Protein AF-J9EVB6-F1 (afdb_monomer_lite)

InterPro domains:
  IPR033053 Histone transcription regulator 3/CABIN1 [PTHR15502] (37-279)

Organism: Wuchereria bancrofti (NCBI:txid6293)

Radius of gyration: 32.69 Å; chains: 1; bounding box: 79×82×107 Å

Foldseek 3Di:
DDDDDDDDDDPDDDDDDDDDDDDDDDDDDDDDDDDDDDDDDDDDDDDDDDDDDDDPDPPVVVPDDDPDDDPVNVLVVLVVLLVVLVVCVVVVVLVVSLVSLVVSCPDPLNVVLDDDLVPDDLVVLVVVCVVVVLDADPSLQSSLVSLVVNLVSDLQSQVSLSSSCSSVVLPQVSLCVNLLSCLQQLVLVSNCVSLVSHPPDPSSLLSNLLSCVSLVVVLVNLLSLLVVCVVPVVPLLSVLSLVVQLPPFPVSVVSNCVSNVPDPVPPPPVVPPDDDPVSNVVSVVVSVPSHDHPPDPPPPADAAEAECQPPPDLVSVLVVLVVLLVCVVVDSSSQPHHHHYDHPCDPVVLCVQLVVLVVTDDTSNVSSVSSNVVSVVVVVVVVVVPD

pLDDT: mean 72.16, std 21.4, range [28.36, 96.94]

Structure (mmCIF, N/CA/C/O backbone):
data_AF-J9EVB6-F1
#
_entry.id   AF-J9EVB6-F1
#
loop_
_atom_site.group_PDB
_atom_site.id
_atom_site.type_symbol
_atom_site.label_atom_id
_atom_site.label_alt_id
_atom_site.label_comp_id
_atom_site.label_asym_id
_atom_site.label_entity_id
_atom_site.label_seq_id
_atom_site.pdbx_PDB_ins_code
_atom_site.Cartn_x
_atom_site.Cartn_y
_atom_site.Cartn_z
_atom_site.occupancy
_atom_site.B_iso_or_equiv
_atom_site.auth_seq_id
_atom_site.auth_comp_id
_atom_site.auth_asym_id
_atom_site.auth_atom_id
_atom_site.pdbx_PDB_model_num
ATOM 1 N N . MET A 1 1 ? 19.149 6.680 -6.807 1.00 40.66 1 MET A N 1
ATOM 2 C CA . MET A 1 1 ? 18.891 7.956 -7.506 1.00 40.66 1 MET A CA 1
ATOM 3 C C . MET A 1 1 ? 19.208 9.075 -6.526 1.00 40.66 1 MET A C 1
ATOM 5 O O . MET A 1 1 ? 19.008 8.860 -5.341 1.00 40.66 1 MET A O 1
ATOM 9 N N . ALA A 1 2 ? 19.803 10.181 -6.973 1.00 28.36 2 ALA A N 1
ATOM 10 C CA . ALA A 1 2 ? 20.122 11.306 -6.093 1.00 28.36 2 ALA A CA 1
ATOM 11 C C . ALA A 1 2 ? 18.872 12.176 -5.889 1.00 28.36 2 ALA A C 1
ATOM 13 O O . ALA A 1 2 ? 18.173 12.466 -6.860 1.00 28.36 2 ALA A O 1
ATOM 14 N N . GLU A 1 3 ? 18.600 12.550 -4.640 1.00 38.16 3 GLU A N 1
ATOM 15 C CA . GLU A 1 3 ? 17.550 13.496 -4.250 1.00 38.16 3 GLU A CA 1
ATOM 16 C C . GLU A 1 3 ? 17.763 14.869 -4.920 1.00 38.16 3 GLU A C 1
ATOM 18 O O . GLU A 1 3 ? 18.907 15.326 -5.022 1.00 38.16 3 GLU A O 1
ATOM 23 N N . PRO A 1 4 ? 16.701 15.582 -5.330 1.00 39.34 4 PRO A N 1
ATOM 24 C CA . PRO A 1 4 ? 16.757 17.029 -5.460 1.00 39.34 4 PRO A CA 1
ATOM 25 C C . PRO A 1 4 ? 16.656 17.656 -4.062 1.00 39.34 4 PRO A C 1
ATOM 27 O O . PRO A 1 4 ? 15.729 17.369 -3.307 1.00 39.34 4 PRO A O 1
ATOM 30 N N . GLY A 1 5 ? 17.653 18.475 -3.729 1.00 30.55 5 GLY A N 1
ATOM 31 C CA . GLY A 1 5 ? 17.929 18.972 -2.386 1.00 30.55 5 GLY A CA 1
ATOM 32 C C . GLY A 1 5 ? 16.868 19.871 -1.749 1.00 30.55 5 GLY A C 1
ATOM 33 O O . GLY A 1 5 ? 16.167 20.645 -2.398 1.00 30.55 5 GLY A O 1
ATOM 34 N N . ASP A 1 6 ? 16.854 19.756 -0.426 1.00 35.22 6 ASP A N 1
ATOM 35 C CA . ASP A 1 6 ? 16.154 20.541 0.579 1.00 35.22 6 ASP A CA 1
ATOM 36 C C . ASP A 1 6 ? 16.677 21.990 0.652 1.00 35.22 6 ASP A C 1
ATOM 38 O O . ASP A 1 6 ? 17.874 22.222 0.826 1.00 35.22 6 ASP A O 1
ATOM 42 N N . SER A 1 7 ? 15.785 22.973 0.515 1.00 32.66 7 SER A N 1
ATOM 43 C CA . SER A 1 7 ? 15.759 24.179 1.357 1.00 32.66 7 SER A CA 1
ATOM 44 C C . SER A 1 7 ? 14.573 25.065 0.970 1.00 32.66 7 SER A C 1
ATOM 46 O O . SER A 1 7 ? 14.514 25.597 -0.131 1.00 32.66 7 SER A O 1
ATOM 48 N N . VAL A 1 8 ? 13.612 25.196 1.881 1.00 32.41 8 VAL A N 1
ATOM 49 C CA . VAL A 1 8 ? 13.129 26.455 2.478 1.00 32.41 8 VAL A CA 1
ATOM 50 C C . VAL A 1 8 ? 12.053 26.038 3.484 1.00 32.41 8 VAL A C 1
ATOM 52 O O . VAL A 1 8 ? 10.986 25.545 3.127 1.00 32.41 8 VAL A O 1
ATOM 55 N N . ARG A 1 9 ? 12.382 26.208 4.768 1.00 37.28 9 ARG A N 1
ATOM 56 C CA . ARG A 1 9 ? 11.433 26.153 5.880 1.00 37.28 9 ARG A CA 1
ATOM 57 C C . ARG A 1 9 ? 10.386 27.239 5.659 1.00 37.28 9 ARG A C 1
ATOM 59 O O . ARG A 1 9 ? 10.747 28.412 5.597 1.00 37.28 9 ARG A O 1
ATOM 66 N N . VAL A 1 10 ? 9.124 26.848 5.561 1.00 38.81 10 VAL A N 1
ATOM 67 C CA . VAL A 1 10 ? 8.001 27.771 5.703 1.00 38.81 10 VAL A CA 1
ATOM 68 C C . VAL A 1 10 ? 7.350 27.406 7.026 1.00 38.81 10 VAL A C 1
ATOM 70 O O . VAL A 1 10 ? 6.708 26.365 7.139 1.00 38.81 10 VAL A O 1
ATOM 73 N N . ASP A 1 11 ? 7.648 28.202 8.049 1.00 32.75 11 ASP A N 1
ATOM 74 C CA . ASP A 1 11 ? 6.945 28.150 9.323 1.00 32.75 11 ASP A CA 1
ATOM 75 C C . ASP A 1 11 ? 5.526 28.685 9.088 1.00 32.75 11 ASP A C 1
ATOM 77 O O . ASP A 1 11 ? 5.348 29.822 8.644 1.00 32.75 11 ASP A O 1
ATOM 81 N N . ASP A 1 12 ? 4.528 27.847 9.363 1.00 35.91 12 ASP A N 1
ATOM 82 C CA . ASP A 1 12 ? 3.121 28.231 9.432 1.00 35.91 12 ASP A CA 1
ATOM 83 C C . ASP A 1 12 ? 2.942 29.228 10.588 1.00 35.91 12 ASP A C 1
ATOM 85 O O . ASP A 1 12 ? 2.905 28.848 11.761 1.00 35.91 12 ASP A O 1
ATOM 89 N N . VAL A 1 13 ? 2.858 30.519 10.262 1.00 41.84 13 VAL A N 1
ATOM 90 C CA . VAL A 1 13 ? 2.461 31.569 11.205 1.00 41.84 13 VAL A CA 1
ATOM 91 C C . VAL A 1 13 ? 0.990 31.881 10.986 1.00 41.84 13 VAL A C 1
ATOM 93 O O . VAL A 1 13 ? 0.553 32.222 9.887 1.00 41.84 13 VAL A O 1
ATOM 96 N N . GLU A 1 14 ? 0.238 31.731 12.069 1.00 33.06 14 GLU A N 1
ATOM 97 C CA . GLU A 1 14 ? -1.187 31.986 12.152 1.00 33.06 14 GLU A CA 1
ATOM 98 C C . GLU A 1 14 ? -1.573 33.436 11.820 1.00 33.06 14 GLU A C 1
ATOM 100 O O . GLU A 1 14 ? -0.866 34.408 12.078 1.00 33.06 14 GLU A O 1
ATOM 105 N N . ASN A 1 15 ? -2.776 33.512 11.270 1.00 31.31 15 ASN A N 1
ATOM 106 C CA . ASN A 1 15 ? -3.568 34.658 10.862 1.00 31.31 15 ASN A CA 1
ATOM 107 C C . ASN A 1 15 ? -3.757 35.742 11.954 1.00 31.31 15 ASN A C 1
ATOM 109 O O . ASN A 1 15 ? -4.314 35.459 13.016 1.00 31.31 15 ASN A O 1
ATOM 113 N N . SER A 1 16 ? -3.444 37.006 11.642 1.00 32.38 16 SER A N 1
ATOM 114 C CA . SER A 1 16 ? -4.014 38.183 12.322 1.00 32.38 16 SER A CA 1
ATOM 115 C C . SER A 1 16 ? -4.194 39.355 11.348 1.00 32.38 16 SER A C 1
ATOM 117 O O . SER A 1 16 ? -3.189 39.790 10.797 1.00 32.38 16 SER A O 1
ATOM 119 N N . SER A 1 17 ? -5.452 39.814 11.190 1.00 33.25 17 SER A N 1
ATOM 120 C CA . SER A 1 17 ? -5.973 41.190 10.938 1.00 33.25 17 SER A CA 1
ATOM 121 C C . SER A 1 17 ? -5.159 42.161 10.069 1.00 33.25 17 SER A C 1
ATOM 123 O O . SER A 1 17 ? -3.962 42.295 10.266 1.00 33.25 17 SER A O 1
ATOM 125 N N . ASP A 1 18 ? -5.688 43.090 9.287 1.00 33.22 18 ASP A N 1
ATOM 126 C CA . ASP A 1 18 ? -6.994 43.571 8.814 1.00 33.22 18 ASP A CA 1
ATOM 127 C C . ASP A 1 18 ? -6.594 44.859 8.044 1.00 33.22 18 ASP A C 1
ATOM 129 O O . ASP A 1 18 ? -5.627 45.507 8.452 1.00 33.22 18 ASP A O 1
ATOM 133 N N . ASP A 1 19 ? -7.303 45.193 6.965 1.00 35.78 19 ASP A N 1
ATOM 134 C CA . ASP A 1 19 ? -7.364 46.511 6.296 1.00 35.78 19 ASP A CA 1
ATOM 135 C C . ASP A 1 19 ? -6.075 47.237 5.798 1.00 35.78 19 ASP A C 1
ATOM 137 O O . ASP A 1 19 ? -5.257 47.735 6.567 1.00 35.78 19 ASP A O 1
ATOM 141 N N . GLU A 1 20 ? -5.920 47.404 4.473 1.00 38.00 20 GLU A N 1
ATOM 142 C CA . GLU A 1 20 ? -6.320 48.623 3.724 1.00 38.00 20 GLU A CA 1
ATOM 143 C C . GLU A 1 20 ? -5.874 48.594 2.240 1.00 38.00 20 GLU A C 1
ATOM 145 O O . GLU A 1 20 ? -4.935 47.905 1.841 1.00 38.00 20 GLU A O 1
ATOM 150 N N . GLU A 1 21 ? -6.650 49.333 1.447 1.00 39.47 21 GLU A N 1
ATOM 151 C CA . GLU A 1 21 ? -6.680 49.550 -0.005 1.00 39.47 21 GLU A CA 1
ATOM 152 C C . GLU A 1 21 ? -5.383 50.142 -0.606 1.00 39.47 21 GLU A C 1
ATOM 154 O O . GLU A 1 21 ? -4.647 50.847 0.079 1.00 39.47 21 GLU A O 1
ATOM 159 N N . GLU A 1 22 ? -5.139 49.915 -1.905 1.00 34.62 22 GLU A N 1
ATOM 160 C CA . GLU A 1 22 ? -5.077 50.967 -2.949 1.00 34.62 22 GLU A CA 1
ATOM 161 C C . GLU A 1 22 ? -4.528 50.434 -4.294 1.00 34.62 22 GLU A C 1
ATOM 163 O O . GLU A 1 22 ? -3.619 49.604 -4.363 1.00 34.62 22 GLU A O 1
ATOM 168 N N . ASP A 1 23 ? -5.153 50.943 -5.357 1.00 36.94 23 ASP A N 1
ATOM 169 C CA . ASP A 1 23 ? -4.936 50.732 -6.790 1.00 36.94 23 ASP A CA 1
ATOM 170 C C . ASP A 1 23 ? -3.525 51.105 -7.304 1.00 36.94 23 ASP A C 1
ATOM 172 O O . ASP A 1 23 ? -2.847 51.960 -6.743 1.00 36.94 23 ASP A O 1
ATOM 176 N N . GLU A 1 24 ? -3.108 50.511 -8.432 1.00 36.75 24 GLU A N 1
ATOM 177 C CA . GLU A 1 24 ? -2.905 51.216 -9.722 1.00 36.75 24 GLU A CA 1
ATOM 178 C C . GLU A 1 24 ? -2.141 50.350 -10.760 1.00 36.75 24 GLU A C 1
ATOM 180 O O . GLU A 1 24 ? -0.978 49.991 -10.592 1.00 36.75 24 GLU A O 1
ATOM 185 N N . GLU A 1 25 ? -2.870 50.004 -11.829 1.00 34.50 25 GLU A N 1
ATOM 186 C CA . GLU A 1 25 ? -2.601 50.272 -13.258 1.00 34.50 25 GLU A CA 1
ATOM 187 C C . GLU A 1 25 ? -1.265 49.888 -13.966 1.00 34.50 25 GLU A C 1
ATOM 189 O O . GLU A 1 25 ? -0.159 50.261 -13.589 1.00 34.50 25 GLU A O 1
ATOM 194 N N . GLU A 1 26 ? -1.474 49.278 -15.150 1.00 32.81 26 GLU A N 1
ATOM 195 C CA . GLU A 1 26 ? -0.754 49.445 -16.436 1.00 32.81 26 GLU A CA 1
ATOM 196 C C . GLU A 1 26 ? 0.677 48.882 -16.629 1.00 32.81 26 GLU A C 1
ATOM 198 O O . GLU A 1 26 ? 1.676 49.423 -16.164 1.00 32.81 26 GLU A O 1
ATOM 203 N N . SER A 1 27 ? 0.826 47.898 -17.531 1.00 31.27 27 SER A N 1
ATOM 204 C CA . SER A 1 27 ? 1.231 48.179 -18.927 1.00 31.27 27 SER A CA 1
ATOM 205 C C . SER A 1 27 ? 1.655 46.914 -19.696 1.00 31.27 27 SER A C 1
ATOM 207 O O . SER A 1 27 ? 2.482 46.110 -19.270 1.00 31.27 27 SER A O 1
ATOM 209 N N . SER A 1 28 ? 1.072 46.787 -20.882 1.00 38.06 28 SER A N 1
ATOM 210 C CA . SER A 1 28 ? 1.332 45.850 -21.976 1.00 38.06 28 SER A CA 1
ATOM 211 C C . SER A 1 28 ? 2.743 45.922 -22.577 1.00 38.06 28 SER A C 1
ATOM 213 O O . SER A 1 28 ? 3.310 47.003 -22.706 1.00 38.06 28 SER A O 1
ATOM 215 N N . THR A 1 29 ? 3.235 44.813 -23.137 1.00 35.41 29 THR A N 1
ATOM 216 C CA . THR A 1 29 ? 3.954 44.849 -24.427 1.00 35.41 29 THR A CA 1
ATOM 217 C C . THR A 1 29 ? 3.884 43.500 -25.136 1.00 35.41 29 THR A C 1
ATOM 219 O O . THR A 1 29 ? 4.286 42.465 -24.612 1.00 35.41 29 THR A O 1
ATOM 222 N N . GLU A 1 30 ? 3.339 43.555 -26.345 1.00 40.34 30 GLU A N 1
ATOM 223 C CA . GLU A 1 30 ? 3.294 42.494 -27.341 1.00 40.34 30 GLU A CA 1
ATOM 224 C C . GLU A 1 30 ? 4.659 42.321 -28.017 1.00 40.34 30 GLU A C 1
ATOM 226 O O . GLU A 1 30 ? 5.430 43.277 -28.126 1.00 40.34 30 GLU A O 1
ATOM 231 N N . SER A 1 31 ? 4.937 41.124 -28.533 1.00 36.16 31 SER A N 1
ATOM 232 C CA . SER A 1 31 ? 5.874 40.912 -29.644 1.00 36.16 31 SER A CA 1
ATOM 233 C C . SER A 1 31 ? 5.518 39.605 -30.355 1.00 36.16 31 SER A C 1
ATOM 235 O O . SER A 1 31 ? 5.906 38.520 -29.924 1.00 36.16 31 SER A O 1
ATOM 237 N N . ASP A 1 32 ? 4.744 39.747 -31.429 1.00 39.06 32 ASP A N 1
ATOM 238 C CA . ASP A 1 32 ? 4.652 38.808 -32.546 1.00 39.06 32 ASP A CA 1
ATOM 239 C C . ASP A 1 32 ? 5.926 38.913 -33.391 1.00 39.06 32 ASP A C 1
ATOM 241 O O . ASP A 1 32 ? 6.254 40.003 -33.850 1.00 39.06 32 ASP A O 1
ATOM 245 N N . GLU A 1 33 ? 6.586 37.793 -33.684 1.00 37.44 33 GLU A N 1
ATOM 246 C CA . GLU A 1 33 ? 7.501 37.683 -34.826 1.00 37.44 33 GLU A CA 1
ATOM 247 C C . GLU A 1 33 ? 7.399 36.259 -35.408 1.00 37.44 33 GLU A C 1
ATOM 249 O O . GLU A 1 33 ? 7.856 35.263 -34.848 1.00 37.44 33 GLU A O 1
ATOM 254 N N . SER A 1 34 ? 6.738 36.188 -36.557 1.00 38.75 34 SER A N 1
ATOM 255 C CA . SER A 1 34 ? 6.638 35.078 -37.506 1.00 38.75 34 SER A CA 1
ATOM 256 C C . SER A 1 34 ? 7.985 34.610 -38.079 1.00 38.75 34 SER A C 1
ATOM 258 O O . SER A 1 34 ? 8.833 35.457 -38.353 1.00 38.75 34 SER A O 1
ATOM 260 N N . SER A 1 35 ? 8.116 33.326 -38.460 1.00 36.59 35 SER A N 1
ATOM 261 C CA . SER A 1 35 ? 8.346 32.912 -39.870 1.00 36.59 35 SER A CA 1
ATOM 262 C C . SER A 1 35 ? 8.853 31.473 -40.075 1.00 36.59 35 SER A C 1
ATOM 264 O O . SER A 1 35 ? 9.764 31.010 -39.399 1.00 36.59 35 SER A O 1
ATOM 266 N N . ALA A 1 36 ? 8.315 30.898 -41.158 1.00 39.84 36 ALA A N 1
ATOM 267 C CA . ALA A 1 36 ? 8.945 30.041 -42.169 1.00 39.84 36 ALA A CA 1
ATOM 268 C C . ALA A 1 36 ? 9.184 28.544 -41.890 1.00 39.84 36 ALA A C 1
ATOM 270 O O . ALA A 1 36 ? 10.170 28.110 -41.302 1.00 39.84 36 ALA A O 1
ATOM 271 N N . GLU A 1 37 ? 8.257 27.781 -42.470 1.00 43.62 37 GLU A N 1
ATOM 272 C CA . GLU A 1 37 ? 8.401 26.446 -43.048 1.00 43.62 37 GLU A CA 1
ATOM 273 C C . GLU A 1 37 ? 9.618 26.347 -43.983 1.00 43.62 37 GLU A C 1
ATOM 275 O O . GLU A 1 37 ? 9.806 27.232 -44.810 1.00 43.62 37 GLU A O 1
ATOM 280 N N . GLU A 1 38 ? 10.339 25.225 -43.958 1.00 37.31 38 GLU A N 1
ATOM 281 C CA . GLU A 1 38 ? 11.050 24.720 -45.138 1.00 37.31 38 GLU A CA 1
ATOM 282 C C . GLU A 1 38 ? 10.941 23.188 -45.166 1.00 37.31 38 GLU A C 1
ATOM 284 O O . GLU A 1 38 ? 11.435 22.475 -44.289 1.00 37.31 38 GLU A O 1
ATOM 289 N N . SER A 1 39 ? 10.238 22.698 -46.187 1.00 40.22 39 SER A N 1
ATOM 290 C CA . SER A 1 39 ? 10.207 21.301 -46.613 1.00 40.22 39 SER A CA 1
ATOM 291 C C . SER A 1 39 ? 11.328 21.085 -47.627 1.00 40.22 39 SER A C 1
ATOM 293 O O . SER A 1 39 ? 11.357 21.762 -48.650 1.00 40.22 39 SER A O 1
ATOM 295 N N . GLY A 1 40 ? 12.216 20.124 -47.379 1.00 33.44 40 GLY A N 1
ATOM 296 C CA . GLY A 1 40 ? 13.264 19.720 -48.318 1.00 33.44 40 GLY A CA 1
ATOM 297 C C . GLY A 1 40 ? 13.199 18.224 -48.592 1.00 33.44 40 GLY A C 1
ATOM 298 O O . GLY A 1 40 ? 13.674 17.424 -47.791 1.00 33.44 40 GLY A O 1
ATOM 299 N N . SER A 1 41 ? 12.571 17.863 -49.708 1.00 41.84 41 SER A N 1
ATOM 300 C CA . SER A 1 41 ? 12.639 16.551 -50.352 1.00 41.84 41 SER A CA 1
ATOM 301 C C . SER A 1 41 ? 13.754 16.566 -51.395 1.00 41.84 41 SER A C 1
ATOM 303 O O . SER A 1 41 ? 13.699 17.408 -52.290 1.00 41.84 41 SER A O 1
ATOM 305 N N . GLU A 1 42 ? 14.691 15.623 -51.340 1.00 40.75 42 GLU A N 1
ATOM 306 C CA . GLU A 1 42 ? 15.586 15.332 -52.464 1.00 40.75 42 GLU A CA 1
ATOM 307 C C . GLU A 1 42 ? 15.685 13.816 -52.654 1.00 40.75 42 GLU A C 1
ATOM 309 O O . GLU A 1 42 ? 16.106 13.076 -51.764 1.00 40.75 42 GLU A O 1
ATOM 314 N N . ASP A 1 43 ? 15.211 13.402 -53.825 1.00 38.75 43 ASP A N 1
ATOM 315 C CA . ASP A 1 43 ? 15.274 12.077 -54.423 1.00 38.75 43 ASP A CA 1
ATOM 316 C C . ASP A 1 43 ? 16.325 12.103 -55.550 1.00 38.75 43 ASP A C 1
ATOM 318 O O . ASP A 1 43 ? 16.499 13.125 -56.212 1.00 38.75 43 ASP A O 1
ATOM 322 N N . GLU A 1 44 ? 16.903 10.922 -55.785 1.00 41.59 44 GLU A N 1
ATOM 323 C CA . GLU A 1 44 ? 17.629 10.448 -56.976 1.00 41.59 44 GLU A CA 1
ATOM 324 C C . GLU A 1 44 ? 19.060 10.956 -57.248 1.00 41.59 44 GLU A C 1
ATOM 326 O O . GLU A 1 44 ? 19.304 12.119 -57.532 1.00 41.59 44 GLU A O 1
ATOM 331 N N . ASP A 1 45 ? 20.004 10.003 -57.280 1.00 36.62 45 ASP A N 1
ATOM 332 C CA . ASP A 1 45 ? 20.752 9.726 -58.515 1.00 36.62 45 ASP A CA 1
ATOM 333 C C . ASP A 1 45 ? 21.385 8.319 -58.482 1.00 36.62 45 ASP A C 1
ATOM 335 O O . ASP A 1 45 ? 22.326 8.018 -57.744 1.00 36.62 45 ASP A O 1
ATOM 339 N N . GLU A 1 46 ? 20.843 7.438 -59.326 1.00 44.31 46 GLU A N 1
ATOM 340 C CA . GLU A 1 46 ? 21.417 6.148 -59.707 1.00 44.31 46 GLU A CA 1
ATOM 341 C C . GLU A 1 46 ? 22.525 6.360 -60.748 1.00 44.31 46 GLU A C 1
ATOM 343 O O . GLU A 1 46 ? 22.257 6.653 -61.915 1.00 44.31 46 GLU A O 1
ATOM 348 N N . ALA A 1 47 ? 23.780 6.128 -60.362 1.00 40.88 47 ALA A N 1
ATOM 349 C CA . ALA A 1 47 ? 24.890 5.999 -61.299 1.00 40.88 47 ALA A CA 1
ATOM 350 C C . ALA A 1 47 ? 25.352 4.537 -61.376 1.00 40.88 47 ALA A C 1
ATOM 352 O O . ALA A 1 47 ? 26.102 4.046 -60.534 1.00 40.88 47 ALA A O 1
ATOM 353 N N . LYS A 1 48 ? 24.919 3.841 -62.432 1.00 44.66 48 LYS A N 1
ATOM 354 C CA . LYS A 1 48 ? 25.557 2.607 -62.901 1.00 44.66 48 LYS A CA 1
ATOM 355 C C . LYS A 1 48 ? 26.819 2.955 -63.687 1.00 44.66 48 LYS A C 1
ATOM 357 O O . LYS A 1 48 ? 26.720 3.555 -64.755 1.00 44.66 48 LYS A O 1
ATOM 362 N N . SER A 1 49 ? 27.973 2.478 -63.233 1.00 41.84 49 SER A N 1
ATOM 363 C CA . SER A 1 49 ? 29.138 2.270 -64.096 1.00 41.84 49 SER A CA 1
ATOM 364 C C . SER A 1 49 ? 29.712 0.880 -63.857 1.00 41.84 49 SER A C 1
ATOM 366 O O . SER A 1 49 ? 30.105 0.539 -62.743 1.00 41.84 49 SER A O 1
ATOM 368 N N . SER A 1 50 ? 29.710 0.086 -64.923 1.00 47.00 50 SER A N 1
ATOM 369 C CA . SER A 1 50 ? 30.526 -1.108 -65.082 1.00 47.00 50 SER A CA 1
ATOM 370 C C . SER A 1 50 ? 32.005 -0.735 -65.016 1.00 47.00 50 SER A C 1
ATOM 372 O O . SER A 1 50 ? 32.380 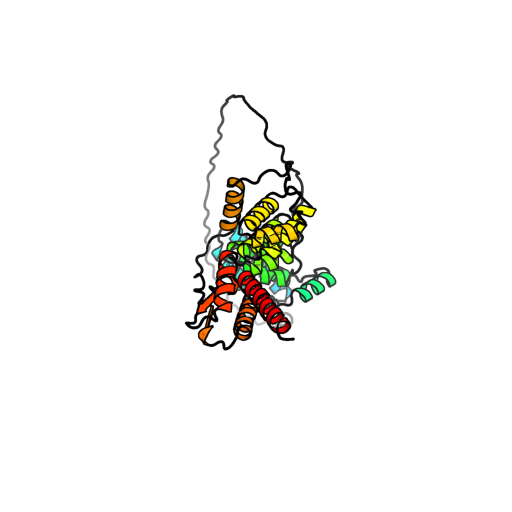0.315 -65.528 1.00 47.00 50 SER A O 1
ATOM 374 N N . ASP A 1 51 ? 32.833 -1.584 -64.417 1.00 40.38 51 ASP A N 1
ATOM 375 C CA . ASP A 1 51 ? 33.839 -2.328 -65.176 1.00 40.38 51 ASP A CA 1
ATOM 376 C C . ASP A 1 51 ? 34.502 -3.386 -64.284 1.00 40.38 51 ASP A C 1
ATOM 378 O O . ASP A 1 51 ? 34.804 -3.174 -63.111 1.00 40.38 51 ASP A O 1
ATOM 382 N N . ASP A 1 52 ? 34.601 -4.568 -64.881 1.00 44.12 52 ASP A N 1
ATOM 383 C CA . ASP A 1 52 ? 35.226 -5.794 -64.412 1.00 44.12 52 ASP A CA 1
ATOM 384 C C . ASP A 1 52 ? 36.721 -5.705 -64.719 1.00 44.12 52 ASP A C 1
ATOM 386 O O . ASP A 1 52 ? 37.108 -5.780 -65.881 1.00 44.12 52 ASP A O 1
ATOM 390 N N . ASP A 1 53 ? 37.543 -5.539 -63.687 1.00 44.31 53 ASP A N 1
ATOM 391 C CA . ASP A 1 53 ? 38.966 -5.853 -63.741 1.00 44.31 53 ASP A CA 1
ATOM 392 C C . ASP A 1 53 ? 39.311 -6.641 -62.478 1.00 44.31 53 ASP A C 1
ATOM 394 O O . ASP A 1 53 ? 39.390 -6.113 -61.366 1.00 44.31 53 ASP A O 1
ATOM 398 N N . GLY A 1 54 ? 39.462 -7.951 -62.665 1.00 49.25 54 GLY A N 1
ATOM 399 C CA . GLY A 1 54 ? 39.984 -8.848 -61.655 1.00 49.25 54 GLY A CA 1
ATOM 400 C C . GLY A 1 54 ? 41.407 -8.455 -61.281 1.00 49.25 54 GLY A C 1
ATOM 401 O O . GLY A 1 54 ? 42.332 -8.625 -62.074 1.00 49.25 54 GLY A O 1
ATOM 402 N N . ASP A 1 55 ? 41.573 -8.006 -60.042 1.00 41.94 55 ASP A N 1
ATOM 403 C CA . ASP A 1 55 ? 42.838 -8.118 -59.338 1.00 41.94 55 ASP A CA 1
ATOM 404 C C . ASP A 1 55 ? 42.587 -8.725 -57.956 1.00 41.94 55 ASP A C 1
ATOM 406 O O . ASP A 1 55 ? 41.732 -8.295 -57.176 1.00 41.94 55 ASP A O 1
ATOM 410 N N . ASP A 1 56 ? 43.307 -9.813 -57.728 1.00 53.38 56 ASP A N 1
ATOM 411 C CA . ASP A 1 56 ? 43.216 -10.734 -56.610 1.00 53.38 56 ASP A CA 1
ATOM 412 C C . ASP A 1 56 ? 43.808 -10.060 -55.371 1.00 53.38 56 ASP A C 1
ATOM 414 O O . ASP A 1 56 ? 44.973 -10.238 -55.020 1.00 53.38 56 ASP A O 1
ATOM 418 N N . ASN A 1 57 ? 43.003 -9.223 -54.725 1.00 43.25 57 ASN A N 1
ATOM 419 C CA . ASN A 1 57 ? 43.302 -8.713 -53.401 1.00 43.25 57 ASN A CA 1
ATOM 420 C C . ASN A 1 57 ? 42.231 -9.238 -52.451 1.00 43.25 57 ASN A C 1
ATOM 422 O O . ASN A 1 57 ? 41.352 -8.503 -52.002 1.00 43.25 57 ASN A O 1
ATOM 426 N N . THR A 1 58 ? 42.287 -10.546 -52.171 1.00 48.50 58 THR A N 1
ATOM 427 C CA . THR A 1 58 ? 41.594 -11.138 -51.026 1.00 48.50 58 THR A CA 1
ATOM 428 C C . THR A 1 58 ? 42.042 -10.390 -49.780 1.00 48.50 58 THR A C 1
ATOM 430 O O . THR A 1 58 ? 43.097 -10.665 -49.202 1.00 48.50 58 THR A O 1
ATOM 433 N N . ASN A 1 59 ? 41.254 -9.392 -49.403 1.00 43.75 59 ASN A N 1
ATOM 434 C CA . ASN A 1 59 ? 41.417 -8.637 -48.189 1.00 43.75 59 ASN A CA 1
ATOM 435 C C . ASN A 1 59 ? 41.173 -9.629 -47.047 1.00 43.75 59 ASN A C 1
ATOM 437 O O . ASN A 1 59 ? 40.040 -9.939 -46.700 1.00 43.75 59 ASN A O 1
ATOM 441 N N . VAL A 1 60 ? 42.256 -10.176 -46.487 1.00 50.78 60 VAL A N 1
ATOM 442 C CA . VAL A 1 60 ? 42.244 -11.138 -45.363 1.00 50.78 60 VAL A CA 1
ATOM 443 C C . VAL A 1 60 ? 41.556 -10.546 -44.115 1.00 50.78 60 VAL A C 1
ATOM 445 O O . VAL A 1 60 ? 41.269 -11.259 -43.158 1.00 50.78 60 VAL A O 1
ATOM 448 N N . TRP A 1 61 ? 41.249 -9.247 -44.151 1.00 54.94 61 TRP A N 1
ATOM 449 C CA . TRP A 1 61 ? 40.532 -8.487 -43.134 1.00 54.94 61 TRP A CA 1
ATOM 450 C C . TRP A 1 61 ? 39.044 -8.243 -43.452 1.00 54.94 61 TRP A C 1
ATOM 452 O O . TRP A 1 61 ? 38.332 -7.810 -42.557 1.00 54.94 61 TRP A O 1
ATOM 462 N N . ASP A 1 62 ? 38.544 -8.554 -44.659 1.00 43.34 62 ASP A N 1
ATOM 463 C CA . ASP A 1 62 ? 37.094 -8.522 -44.973 1.00 43.34 62 ASP A CA 1
ATOM 464 C C . ASP A 1 62 ? 36.357 -9.797 -44.538 1.00 43.34 62 ASP A C 1
ATOM 466 O O . ASP A 1 62 ? 35.139 -9.904 -44.662 1.00 43.34 62 ASP A O 1
ATOM 470 N N . SER A 1 63 ? 37.084 -10.792 -44.031 1.00 46.78 63 SER A N 1
ATOM 471 C CA . SER A 1 63 ? 36.527 -12.092 -43.648 1.00 46.78 63 SER A CA 1
ATOM 472 C C . SER A 1 63 ? 36.740 -12.434 -42.172 1.00 46.78 63 SER A C 1
ATOM 474 O O . SER A 1 63 ? 36.821 -13.610 -41.821 1.00 46.78 63 SER A O 1
ATOM 476 N N . MET A 1 64 ? 36.860 -11.420 -41.310 1.00 51.19 64 MET A N 1
ATOM 477 C CA . MET A 1 64 ? 36.943 -11.575 -39.855 1.00 51.19 64 MET A CA 1
ATOM 478 C C . MET A 1 64 ? 36.214 -10.429 -39.139 1.00 51.19 64 MET A C 1
ATOM 480 O O . MET A 1 64 ? 36.853 -9.556 -38.567 1.00 51.19 64 MET A O 1
ATOM 484 N N . ASP A 1 65 ? 34.884 -10.441 -39.170 1.00 42.69 65 ASP A N 1
ATOM 485 C CA . ASP A 1 65 ? 34.100 -10.544 -37.933 1.00 42.69 65 ASP A CA 1
ATOM 486 C C . ASP A 1 65 ? 32.664 -10.942 -38.292 1.00 42.69 65 ASP A C 1
ATOM 488 O O . ASP A 1 65 ? 32.011 -10.316 -39.128 1.00 42.69 65 ASP A O 1
ATOM 492 N N . ASP A 1 66 ? 32.195 -12.034 -37.699 1.00 46.59 66 ASP A N 1
ATOM 493 C CA . ASP A 1 66 ? 30.793 -12.438 -37.746 1.00 46.59 66 ASP A CA 1
ATOM 494 C C . ASP A 1 66 ? 29.978 -11.268 -37.178 1.00 46.59 66 ASP A C 1
ATOM 496 O O . ASP A 1 66 ? 30.279 -10.795 -36.087 1.00 46.59 66 ASP A O 1
ATOM 500 N N . GLY A 1 67 ? 28.974 -10.779 -37.912 1.00 51.31 67 GLY A N 1
ATOM 501 C CA . GLY A 1 67 ? 28.174 -9.583 -37.597 1.00 51.31 67 GLY A CA 1
ATOM 502 C C . GLY A 1 67 ? 27.291 -9.676 -36.342 1.00 51.31 67 GLY A C 1
ATOM 503 O O . GLY A 1 67 ? 26.151 -9.212 -36.349 1.00 51.31 67 GLY A O 1
ATOM 504 N N . ALA A 1 68 ? 27.783 -10.286 -35.267 1.00 58.31 68 ALA A N 1
ATOM 505 C CA . ALA A 1 68 ? 27.198 -10.249 -33.945 1.00 58.31 68 ALA A CA 1
ATOM 506 C C . ALA A 1 68 ? 27.503 -8.885 -33.313 1.00 58.31 68 ALA A C 1
ATOM 508 O O . ALA A 1 68 ? 28.648 -8.555 -33.012 1.00 58.31 68 ALA A O 1
ATOM 509 N N . GLN A 1 69 ? 26.462 -8.076 -33.103 1.00 64.75 69 GLN A N 1
ATOM 510 C CA . GLN A 1 69 ? 26.580 -6.878 -32.274 1.00 64.75 69 GLN A CA 1
ATOM 511 C C . GLN A 1 69 ? 27.175 -7.254 -30.912 1.00 64.75 69 GLN A C 1
ATOM 513 O O . GLN A 1 69 ? 26.742 -8.222 -30.281 1.00 64.75 69 GLN A O 1
ATOM 518 N N . THR A 1 70 ? 28.156 -6.480 -30.452 1.00 81.38 70 THR A N 1
ATOM 519 C CA . THR A 1 70 ? 28.702 -6.642 -29.103 1.00 81.38 70 THR A CA 1
ATOM 520 C C . THR A 1 70 ? 27.606 -6.380 -28.067 1.00 81.38 70 THR A C 1
ATOM 522 O O . THR A 1 70 ? 26.708 -5.567 -28.296 1.00 81.38 70 THR A O 1
ATOM 525 N N . GLU A 1 71 ? 27.673 -7.045 -26.910 1.00 80.06 71 GLU A N 1
ATOM 526 C CA . GLU A 1 71 ? 26.701 -6.841 -25.821 1.00 80.06 71 GLU A CA 1
ATOM 527 C C . GLU A 1 71 ? 26.602 -5.353 -25.440 1.00 80.06 71 GLU A C 1
ATOM 529 O O . GLU A 1 71 ? 25.504 -4.822 -25.315 1.00 80.06 71 GLU A O 1
ATOM 534 N N . GLU A 1 72 ? 27.733 -4.642 -25.402 1.00 82.75 72 GLU A N 1
ATOM 535 C CA . GLU A 1 72 ? 27.796 -3.196 -25.158 1.00 82.75 72 GLU A CA 1
ATOM 536 C C . GLU A 1 72 ? 27.045 -2.367 -26.218 1.00 82.75 72 GLU A C 1
ATOM 538 O O . GLU A 1 72 ? 26.341 -1.415 -25.874 1.00 82.75 72 GLU A O 1
ATOM 543 N N . ALA A 1 73 ? 27.136 -2.734 -27.502 1.00 87.25 73 ALA A N 1
ATOM 544 C CA . ALA A 1 73 ? 26.400 -2.050 -28.565 1.00 87.25 73 ALA A CA 1
ATOM 545 C C . ALA A 1 73 ? 24.882 -2.263 -28.435 1.00 87.25 73 ALA A C 1
ATOM 547 O O . ALA A 1 73 ? 24.105 -1.330 -28.654 1.00 87.25 73 ALA A O 1
ATOM 548 N N . VAL A 1 74 ? 24.456 -3.464 -28.028 1.00 88.44 74 VAL A N 1
ATOM 549 C CA . VAL A 1 74 ? 23.040 -3.764 -27.763 1.00 88.44 74 VAL A CA 1
ATOM 550 C C . VAL A 1 74 ? 22.542 -2.984 -26.543 1.00 88.44 74 VAL A C 1
ATOM 552 O O . VAL A 1 74 ? 21.480 -2.363 -26.605 1.00 88.44 74 VAL A O 1
ATOM 555 N N . GLU A 1 75 ? 23.315 -2.942 -25.454 1.00 88.62 75 GLU A N 1
ATOM 556 C CA . GLU A 1 75 ? 22.993 -2.154 -24.258 1.00 88.62 75 GLU A CA 1
ATOM 557 C C . GLU A 1 75 ? 22.853 -0.654 -24.571 1.00 88.62 75 GLU A C 1
ATOM 559 O O . GLU A 1 75 ? 21.888 -0.013 -24.141 1.00 88.62 75 GLU A O 1
ATOM 564 N N . ALA A 1 76 ? 23.771 -0.096 -25.366 1.00 90.00 76 ALA A N 1
ATOM 565 C CA . ALA A 1 76 ? 23.718 1.297 -25.800 1.00 90.00 76 ALA A CA 1
ATOM 566 C C . ALA A 1 76 ? 22.484 1.585 -26.673 1.00 90.00 76 ALA A C 1
ATOM 568 O O . ALA A 1 76 ? 21.828 2.616 -26.494 1.00 90.00 76 ALA A O 1
ATOM 569 N N . SER A 1 77 ? 22.126 0.660 -27.571 1.00 91.69 77 SER A N 1
ATOM 570 C CA . SER A 1 77 ? 20.918 0.773 -28.398 1.00 91.69 77 SER A CA 1
ATOM 571 C C . SER A 1 77 ? 19.647 0.793 -27.545 1.00 91.69 77 SER A C 1
ATOM 573 O O . SER A 1 77 ? 18.789 1.653 -27.742 1.00 91.69 77 SER A O 1
ATOM 575 N N . LEU A 1 78 ? 19.537 -0.099 -26.553 1.00 92.94 78 LEU A N 1
ATOM 576 C CA . LEU A 1 78 ? 18.388 -0.136 -25.638 1.00 92.94 78 LEU A CA 1
ATOM 577 C C . LEU A 1 78 ? 18.256 1.164 -24.834 1.00 92.94 78 LEU A C 1
ATOM 579 O O . LEU A 1 78 ? 17.153 1.690 -24.665 1.00 92.94 78 LEU A O 1
ATOM 583 N N . GLN A 1 79 ? 19.379 1.717 -24.372 1.00 92.81 79 GLN A N 1
ATOM 584 C CA . GLN A 1 79 ? 19.404 2.990 -23.653 1.00 92.81 79 GLN A CA 1
ATOM 585 C C . GLN A 1 79 ? 18.961 4.163 -24.552 1.00 92.81 79 GLN A C 1
ATOM 587 O O . GLN A 1 79 ? 18.241 5.062 -24.099 1.00 92.81 79 GLN A O 1
ATOM 592 N N . ALA A 1 80 ? 19.364 4.160 -25.826 1.00 93.44 80 ALA A N 1
ATOM 593 C CA . ALA A 1 80 ? 18.972 5.173 -26.804 1.00 93.44 80 ALA A CA 1
ATOM 594 C C . ALA A 1 80 ? 17.466 5.121 -27.113 1.00 93.44 80 ALA A C 1
ATOM 596 O O . ALA A 1 80 ? 16.792 6.155 -27.081 1.00 93.44 80 ALA A O 1
ATOM 597 N N . ASP A 1 81 ? 16.916 3.924 -27.325 1.00 94.62 81 ASP A N 1
ATOM 598 C CA . ASP A 1 81 ? 15.481 3.731 -27.551 1.00 94.62 81 ASP A CA 1
ATOM 599 C C . ASP A 1 81 ? 14.645 4.121 -26.328 1.00 94.62 81 ASP A C 1
ATOM 601 O O . ASP A 1 81 ? 13.590 4.748 -26.460 1.00 94.62 81 ASP A O 1
ATOM 605 N N . TYR A 1 82 ? 15.136 3.827 -25.123 1.00 95.06 82 TYR A N 1
ATOM 606 C CA . TYR A 1 82 ? 14.502 4.287 -23.892 1.00 95.06 82 TYR A CA 1
ATOM 607 C C . TYR A 1 82 ? 14.506 5.818 -23.780 1.00 95.06 82 TYR A C 1
ATOM 609 O O . TYR A 1 82 ? 13.478 6.422 -23.472 1.00 95.06 82 TYR A O 1
ATOM 617 N N . THR A 1 83 ? 15.623 6.471 -24.110 1.00 93.81 83 THR A N 1
ATOM 618 C CA . THR A 1 83 ? 15.718 7.943 -24.125 1.00 93.81 83 THR A CA 1
ATOM 619 C C . THR A 1 83 ? 14.743 8.552 -25.135 1.00 93.81 83 THR A C 1
ATOM 621 O O . THR A 1 83 ? 14.058 9.533 -24.843 1.00 93.81 83 THR A O 1
ATOM 624 N N . LYS A 1 84 ? 14.598 7.926 -26.306 1.00 95.00 84 LYS A N 1
ATOM 625 C CA . LYS A 1 84 ? 13.595 8.309 -27.305 1.00 95.00 84 LYS A CA 1
ATOM 626 C C . LYS A 1 84 ? 12.167 8.175 -26.769 1.00 95.00 84 LYS A C 1
ATOM 628 O O . LYS A 1 84 ? 11.338 9.047 -27.026 1.00 95.00 84 LYS A O 1
ATOM 633 N N . ALA A 1 85 ? 11.872 7.119 -26.009 1.00 94.12 85 ALA A N 1
ATOM 634 C CA . ALA A 1 85 ? 10.573 6.952 -25.362 1.00 94.12 85 ALA A CA 1
ATOM 635 C C . ALA A 1 85 ? 10.299 8.046 -24.316 1.00 94.12 85 ALA A C 1
ATOM 637 O O . ALA A 1 85 ? 9.186 8.568 -24.268 1.00 94.12 85 ALA A O 1
ATOM 638 N N . LEU A 1 86 ? 11.307 8.446 -23.531 1.00 91.38 86 LEU A N 1
ATOM 639 C CA . LEU A 1 86 ? 11.187 9.555 -22.578 1.00 91.38 86 LEU A CA 1
ATOM 640 C C . LEU A 1 86 ? 10.876 10.885 -23.274 1.00 91.38 86 LEU A C 1
ATOM 642 O O . LEU A 1 86 ? 9.993 11.609 -22.818 1.00 91.38 86 LEU A O 1
ATOM 646 N N . ASN A 1 87 ? 11.518 11.176 -24.408 1.00 92.81 87 ASN A N 1
ATOM 647 C CA . ASN A 1 87 ? 11.211 12.378 -25.189 1.00 92.81 87 ASN A CA 1
ATOM 648 C C . ASN A 1 87 ? 9.743 12.393 -25.648 1.00 92.81 87 ASN A C 1
ATOM 650 O O . ASN A 1 87 ? 9.078 13.418 -25.546 1.00 92.81 87 ASN A O 1
ATOM 654 N N . PHE A 1 88 ? 9.177 11.243 -26.032 1.00 93.94 88 PHE A N 1
ATOM 655 C CA . PHE A 1 88 ? 7.747 11.167 -26.346 1.00 93.94 88 PHE A CA 1
ATOM 656 C C . PHE A 1 88 ? 6.831 11.433 -25.144 1.00 93.94 88 PHE A C 1
ATOM 658 O O . PHE A 1 88 ? 5.718 11.920 -25.349 1.00 93.94 88 PHE A O 1
ATOM 665 N N . ILE A 1 89 ? 7.258 11.135 -23.911 1.00 89.75 89 ILE A N 1
ATOM 666 C CA . ILE A 1 89 ? 6.511 11.528 -22.705 1.00 89.75 89 ILE A CA 1
ATOM 667 C C . ILE A 1 89 ? 6.519 13.051 -22.561 1.00 89.75 89 ILE A C 1
ATOM 669 O O . ILE A 1 89 ? 5.459 13.634 -22.331 1.00 89.75 89 ILE A O 1
ATOM 673 N N . VAL A 1 90 ? 7.688 13.682 -22.727 1.00 90.94 90 VAL A N 1
ATOM 674 C CA . VAL A 1 90 ? 7.852 15.146 -22.659 1.00 90.94 90 VAL A CA 1
ATOM 675 C C . VAL A 1 90 ? 6.996 15.843 -23.720 1.00 90.94 90 VAL A C 1
ATOM 677 O O . VAL A 1 90 ? 6.289 16.794 -23.402 1.00 90.94 90 VAL A O 1
ATOM 680 N N . ASP A 1 91 ? 6.942 15.294 -24.935 1.00 92.56 91 ASP A N 1
ATOM 681 C CA . ASP A 1 91 ? 6.114 15.791 -26.045 1.00 92.56 91 ASP A CA 1
ATOM 682 C C . ASP A 1 91 ? 4.601 15.518 -25.873 1.00 92.56 91 ASP A C 1
ATOM 684 O O . ASP A 1 91 ? 3.811 15.725 -26.799 1.00 92.56 91 ASP A O 1
ATOM 688 N N . GLY A 1 92 ? 4.170 14.962 -24.735 1.00 90.06 92 GLY A N 1
ATOM 689 C CA . GLY A 1 92 ? 2.771 14.619 -24.457 1.00 90.06 92 GLY A CA 1
ATOM 690 C C . GLY A 1 92 ? 2.239 13.398 -25.223 1.00 90.06 92 GLY A C 1
ATOM 691 O O . GLY A 1 92 ? 1.066 13.041 -25.094 1.00 90.06 92 GLY A O 1
ATOM 692 N N . ARG A 1 93 ? 3.080 12.694 -25.991 1.00 93.88 93 ARG A N 1
ATOM 693 C CA . ARG A 1 93 ? 2.716 11.519 -26.805 1.00 93.88 93 ARG A CA 1
ATOM 694 C C . ARG A 1 93 ? 2.766 10.220 -25.989 1.00 93.88 93 ARG A C 1
ATOM 696 O O . ARG A 1 93 ? 3.435 9.256 -26.368 1.00 93.88 93 ARG A O 1
ATOM 703 N N . LYS A 1 94 ? 2.000 10.177 -24.894 1.00 91.38 94 LYS A N 1
ATOM 704 C CA . LYS A 1 94 ? 1.999 9.093 -23.889 1.00 91.38 94 LYS A CA 1
ATOM 705 C C . LYS A 1 94 ? 1.823 7.686 -24.473 1.00 91.38 94 LYS A C 1
ATOM 707 O O . LYS A 1 94 ? 2.613 6.804 -24.163 1.00 91.38 94 LYS A O 1
ATOM 712 N N . GLN A 1 95 ? 0.862 7.485 -25.380 1.00 94.25 95 GLN A N 1
ATOM 713 C CA . GLN A 1 95 ? 0.603 6.159 -25.967 1.00 94.25 95 GLN A CA 1
ATOM 714 C C . GLN A 1 95 ? 1.784 5.631 -26.796 1.00 94.25 95 GLN A C 1
ATOM 716 O O . GLN A 1 95 ? 2.087 4.437 -26.779 1.00 94.25 95 GLN A O 1
ATOM 721 N N . LYS A 1 96 ? 2.468 6.525 -27.526 1.00 93.94 96 LYS A N 1
ATOM 722 C CA . LYS A 1 96 ? 3.652 6.156 -28.315 1.00 93.94 96 LYS A CA 1
ATOM 723 C C . LYS A 1 96 ? 4.815 5.786 -27.400 1.00 93.94 96 LYS A C 1
ATOM 725 O O . LYS A 1 96 ? 5.482 4.793 -27.670 1.00 93.94 96 LYS A O 1
ATOM 730 N N . ALA A 1 97 ? 5.023 6.549 -26.325 1.00 94.12 97 ALA A N 1
ATOM 731 C CA . ALA A 1 97 ? 6.025 6.229 -25.313 1.00 94.12 97 ALA A CA 1
ATOM 732 C C . ALA A 1 97 ? 5.763 4.854 -24.684 1.00 94.12 97 ALA A C 1
ATOM 734 O O . ALA A 1 97 ? 6.660 4.015 -24.689 1.00 94.12 97 ALA A O 1
ATOM 735 N N . LEU A 1 98 ? 4.523 4.599 -24.251 1.00 94.38 98 LEU A N 1
ATOM 736 C CA . LEU A 1 98 ? 4.103 3.323 -23.667 1.00 94.38 98 LEU A CA 1
ATOM 737 C C . LEU A 1 98 ? 4.427 2.142 -24.595 1.00 94.38 98 LEU A C 1
ATOM 739 O O . LEU A 1 98 ? 5.148 1.232 -24.203 1.00 94.38 98 LEU A O 1
ATOM 743 N N . THR A 1 99 ? 4.010 2.226 -25.863 1.00 96.62 99 THR A N 1
ATOM 744 C CA . THR A 1 99 ? 4.235 1.159 -26.859 1.00 96.62 99 THR A CA 1
ATOM 745 C C . THR A 1 99 ? 5.726 0.851 -27.068 1.00 96.62 99 THR A C 1
ATOM 747 O O . THR A 1 99 ? 6.104 -0.291 -27.332 1.00 96.62 99 THR A O 1
ATOM 750 N N . ILE A 1 100 ? 6.593 1.869 -27.008 1.00 95.94 100 ILE A N 1
ATOM 751 C CA . ILE A 1 100 ? 8.043 1.677 -27.145 1.00 95.94 100 ILE A CA 1
ATOM 752 C C . ILE A 1 100 ? 8.609 1.026 -25.881 1.00 95.94 100 ILE A C 1
ATOM 754 O O . ILE A 1 100 ? 9.372 0.071 -25.990 1.00 95.94 100 ILE A O 1
ATOM 758 N N . MET A 1 101 ? 8.223 1.505 -24.697 1.00 96.94 101 MET A N 1
ATOM 759 C CA . MET A 1 101 ? 8.715 0.972 -23.424 1.00 96.94 101 MET A CA 1
ATOM 760 C C . MET A 1 101 ? 8.296 -0.487 -23.200 1.00 96.94 101 MET A C 1
ATOM 762 O O . MET A 1 101 ? 9.131 -1.300 -22.811 1.00 96.94 101 MET A O 1
ATOM 766 N N . GLU A 1 102 ? 7.051 -0.849 -23.517 1.00 95.56 102 GLU A N 1
ATOM 767 C CA . GLU A 1 102 ? 6.576 -2.239 -23.455 1.00 95.56 102 GLU A CA 1
ATOM 768 C C . GLU A 1 102 ? 7.375 -3.150 -24.390 1.00 95.56 102 GLU A C 1
ATOM 770 O O . GLU A 1 102 ? 7.771 -4.248 -24.008 1.00 95.56 102 GLU A O 1
ATOM 775 N N . ARG A 1 103 ? 7.683 -2.677 -25.605 1.00 96.44 103 ARG A N 1
ATOM 776 C CA . ARG A 1 103 ? 8.516 -3.427 -26.553 1.00 96.44 103 ARG A CA 1
ATOM 777 C C . ARG A 1 103 ? 9.936 -3.626 -26.035 1.00 96.44 103 ARG A C 1
ATOM 779 O O . ARG A 1 103 ? 10.494 -4.701 -26.230 1.00 96.44 103 ARG A O 1
ATOM 786 N N . LEU A 1 104 ? 10.513 -2.615 -25.384 1.00 95.44 104 LEU A N 1
ATOM 787 C CA . LEU A 1 104 ? 11.840 -2.729 -24.779 1.00 95.44 104 LEU A CA 1
ATOM 788 C C . LEU A 1 104 ? 11.857 -3.795 -23.680 1.00 95.44 104 LEU A C 1
ATOM 790 O O . LEU A 1 104 ? 12.787 -4.594 -23.646 1.00 95.44 104 LEU A O 1
ATOM 794 N N . LEU A 1 105 ? 10.818 -3.883 -22.844 1.00 94.81 105 LEU A N 1
ATOM 795 C CA . LEU A 1 105 ? 10.727 -4.920 -21.805 1.00 94.81 105 LEU A CA 1
ATOM 796 C C . LEU A 1 105 ? 10.706 -6.353 -22.357 1.00 94.81 105 LEU A C 1
ATOM 798 O O . LEU A 1 105 ? 11.157 -7.267 -21.672 1.00 94.81 105 LEU A O 1
ATOM 802 N N . GLN A 1 106 ? 10.250 -6.558 -23.595 1.00 95.00 106 GLN A N 1
ATOM 803 C CA . GLN A 1 106 ? 10.276 -7.872 -24.256 1.00 95.00 106 GLN A CA 1
ATOM 804 C C . GLN A 1 106 ? 11.678 -8.282 -24.737 1.00 95.00 106 GLN A C 1
ATOM 806 O O . GLN A 1 106 ? 11.869 -9.394 -25.230 1.00 95.00 106 GLN A O 1
ATOM 811 N N . HIS A 1 107 ? 12.677 -7.404 -24.624 1.00 94.75 107 HIS A N 1
ATOM 812 C CA . HIS A 1 107 ? 14.029 -7.715 -25.062 1.00 94.75 107 HIS A CA 1
ATOM 813 C C . HIS A 1 107 ? 14.674 -8.796 -24.166 1.00 94.75 107 HIS A C 1
ATOM 815 O O . HIS A 1 107 ? 14.656 -8.649 -22.940 1.00 94.75 107 HIS A O 1
ATOM 821 N N . PRO A 1 108 ? 15.333 -9.837 -24.724 1.00 91.75 108 PRO A N 1
ATOM 822 C CA . PRO A 1 108 ? 15.884 -10.956 -23.944 1.00 91.75 108 PRO A CA 1
ATOM 823 C C . PRO A 1 108 ? 16.846 -10.551 -22.816 1.00 91.75 108 PRO A C 1
ATOM 825 O O . PRO A 1 108 ? 16.864 -11.168 -21.753 1.00 91.75 108 PRO A O 1
ATOM 828 N N . ILE A 1 109 ? 17.629 -9.484 -23.022 1.00 91.50 109 ILE A N 1
ATOM 829 C CA . ILE A 1 109 ? 18.554 -8.952 -22.002 1.00 91.50 109 ILE A CA 1
ATOM 830 C C . ILE A 1 109 ? 17.807 -8.403 -20.780 1.00 91.50 109 ILE A C 1
ATOM 832 O O . ILE A 1 109 ? 18.344 -8.463 -19.677 1.00 91.50 109 ILE A O 1
ATOM 836 N N . LEU A 1 110 ? 16.599 -7.865 -20.963 1.00 92.06 110 LEU A N 1
ATOM 837 C CA . LEU A 1 110 ? 15.793 -7.284 -19.889 1.00 92.06 110 LEU A CA 1
ATOM 838 C C . LEU A 1 110 ? 14.867 -8.327 -19.251 1.00 92.06 110 LEU A C 1
ATOM 840 O O . LEU A 1 110 ? 14.719 -8.334 -18.034 1.00 92.06 110 LEU A O 1
ATOM 844 N N . GLN A 1 111 ? 14.356 -9.271 -20.044 1.00 93.12 111 GLN A N 1
ATOM 845 C CA . GLN A 1 111 ? 13.533 -10.399 -19.588 1.00 93.12 111 GLN A CA 1
ATOM 846 C C . GLN A 1 111 ? 14.199 -11.246 -18.490 1.00 93.12 111 GLN A C 1
ATOM 848 O O . GLN A 1 111 ? 13.517 -11.805 -17.641 1.00 93.12 111 GLN A O 1
ATOM 853 N N . LYS A 1 112 ? 15.537 -11.299 -18.431 1.00 91.12 112 LYS A N 1
ATOM 854 C CA . LYS A 1 112 ? 16.259 -12.011 -17.357 1.00 91.12 112 LYS A CA 1
ATOM 855 C C . LYS A 1 112 ? 16.031 -11.437 -15.950 1.00 91.12 112 LYS A C 1
ATOM 857 O O . LYS A 1 112 ? 16.346 -12.111 -14.976 1.00 91.12 112 LYS A O 1
ATOM 862 N N . PHE A 1 113 ? 15.568 -10.189 -15.850 1.00 91.06 113 PHE A N 1
ATOM 863 C CA . PHE A 1 113 ? 15.243 -9.534 -14.580 1.00 91.06 113 PHE A CA 1
ATOM 864 C C . PHE A 1 113 ? 13.768 -9.680 -14.204 1.00 91.06 113 PHE A C 1
ATOM 866 O O . PHE A 1 113 ? 13.386 -9.295 -13.101 1.00 91.06 113 PHE A O 1
ATOM 873 N N . GLU A 1 114 ? 12.940 -10.219 -15.099 1.00 89.81 114 GLU A N 1
ATOM 874 C CA . GLU A 1 114 ? 11.534 -10.444 -14.813 1.00 89.81 114 GLU A CA 1
ATOM 875 C C . GLU A 1 114 ? 11.387 -11.566 -13.784 1.00 89.81 114 GLU A C 1
ATOM 877 O O . GLU A 1 114 ? 11.932 -12.664 -13.923 1.00 89.81 114 GLU A O 1
ATOM 882 N N . VAL A 1 115 ? 10.647 -11.272 -12.720 1.00 85.56 115 VAL A N 1
ATOM 883 C CA . VAL A 1 115 ? 10.364 -12.207 -11.636 1.00 85.56 115 VAL A CA 1
ATOM 884 C C . VAL A 1 115 ? 8.875 -12.210 -11.355 1.00 85.56 115 VAL A C 1
ATOM 886 O O . VAL A 1 115 ? 8.187 -11.200 -11.509 1.00 85.56 115 VAL A O 1
ATOM 889 N N . ASN A 1 116 ? 8.370 -13.350 -10.894 1.00 82.19 116 ASN A N 1
ATOM 890 C CA . ASN A 1 116 ? 6.999 -13.413 -10.420 1.00 82.19 116 ASN A CA 1
ATOM 891 C C . ASN A 1 116 ? 6.902 -12.722 -9.054 1.00 82.19 116 ASN A C 1
ATOM 893 O O . ASN A 1 116 ? 7.307 -13.283 -8.036 1.00 82.19 116 ASN A O 1
ATOM 897 N N . VAL A 1 117 ? 6.344 -11.512 -9.058 1.00 80.88 117 VAL A N 1
ATOM 898 C CA . VAL A 1 117 ? 6.182 -10.642 -7.885 1.00 80.88 117 VAL A CA 1
ATOM 899 C C . VAL A 1 117 ? 5.447 -11.345 -6.736 1.00 80.88 117 VAL A C 1
ATOM 901 O O . VAL A 1 117 ? 5.812 -11.162 -5.577 1.00 80.88 117 VAL A O 1
ATOM 904 N N . ASN A 1 118 ? 4.481 -12.219 -7.039 1.00 76.50 118 ASN A N 1
ATOM 905 C CA . ASN A 1 118 ? 3.691 -12.931 -6.026 1.00 76.50 118 ASN A CA 1
ATOM 906 C C . ASN A 1 118 ? 4.492 -13.987 -5.249 1.00 76.50 118 ASN A C 1
ATOM 908 O O . ASN A 1 118 ? 4.090 -14.381 -4.158 1.00 76.50 118 ASN A O 1
ATOM 912 N N . PHE A 1 119 ? 5.614 -14.454 -5.801 1.00 79.69 119 PHE A N 1
ATOM 913 C CA . PHE A 1 119 ? 6.508 -15.422 -5.154 1.00 79.69 119 PHE A CA 1
ATOM 914 C C . PHE A 1 119 ? 7.878 -14.820 -4.824 1.00 79.69 119 PHE A C 1
ATOM 916 O O . PHE A 1 119 ? 8.808 -15.548 -4.474 1.00 79.69 119 PHE A O 1
ATOM 923 N N . PHE A 1 120 ? 8.027 -13.502 -4.961 1.00 83.75 120 PHE A N 1
ATOM 924 C CA . PHE A 1 120 ? 9.296 -12.829 -4.742 1.00 83.75 120 PHE A CA 1
ATOM 925 C C . PHE A 1 120 ? 9.600 -12.711 -3.244 1.00 83.75 120 PHE A C 1
ATOM 927 O O . PHE A 1 120 ? 8.795 -12.202 -2.462 1.00 83.75 120 PHE A O 1
ATOM 934 N N . ASN A 1 121 ? 10.782 -13.171 -2.834 1.00 88.25 121 ASN A N 1
ATOM 935 C CA . ASN A 1 121 ? 11.213 -13.101 -1.442 1.00 88.25 121 ASN A CA 1
ATOM 936 C C . ASN A 1 121 ? 11.784 -11.711 -1.116 1.00 88.25 121 ASN A C 1
ATOM 938 O O . ASN A 1 121 ? 12.994 -11.481 -1.179 1.00 88.25 121 ASN A O 1
ATOM 942 N N . TRP A 1 122 ? 10.901 -10.781 -0.751 1.00 88.94 122 TRP A N 1
ATOM 943 C CA . TRP A 1 122 ? 11.262 -9.400 -0.419 1.00 88.94 122 TRP A CA 1
ATOM 944 C C . TRP A 1 122 ? 12.270 -9.289 0.732 1.00 88.94 122 TRP A C 1
ATOM 946 O O . TRP A 1 122 ? 13.154 -8.433 0.701 1.00 88.94 122 TRP A O 1
ATOM 956 N N . ASP A 1 123 ? 12.183 -10.152 1.745 1.00 88.69 123 ASP A N 1
ATOM 957 C CA . ASP A 1 123 ? 13.083 -10.105 2.902 1.00 88.69 123 ASP A CA 1
ATOM 958 C C . ASP A 1 123 ? 14.518 -10.476 2.540 1.00 88.69 123 ASP A C 1
ATOM 960 O O . ASP A 1 123 ? 15.469 -9.845 3.009 1.00 88.69 123 ASP A O 1
ATOM 964 N N . GLU A 1 124 ? 14.678 -11.499 1.708 1.00 91.12 124 GLU A N 1
ATOM 965 C CA . GLU A 1 124 ? 15.977 -11.919 1.194 1.00 91.12 124 GLU A CA 1
ATOM 966 C C . GLU A 1 124 ? 16.557 -10.864 0.252 1.00 91.12 124 GLU A C 1
ATOM 968 O O . GLU A 1 124 ? 17.672 -10.395 0.484 1.00 91.12 124 GLU A O 1
ATOM 973 N N . ALA A 1 125 ? 15.764 -10.384 -0.711 1.00 88.88 125 ALA A N 1
ATOM 974 C CA . ALA A 1 125 ? 16.192 -9.366 -1.667 1.00 88.88 125 ALA A CA 1
ATOM 975 C C . ALA A 1 125 ? 16.688 -8.081 -0.980 1.00 88.88 125 ALA A C 1
ATOM 977 O O . ALA A 1 125 ? 17.711 -7.511 -1.364 1.00 88.88 125 ALA A O 1
ATOM 978 N N . ARG A 1 126 ? 16.011 -7.634 0.085 1.00 87.94 126 ARG A N 1
ATOM 979 C CA . ARG A 1 126 ? 16.445 -6.467 0.871 1.00 87.94 126 ARG A CA 1
ATOM 980 C C . ARG A 1 126 ? 17.761 -6.700 1.599 1.00 87.94 126 ARG A C 1
ATOM 982 O O . ARG A 1 126 ? 18.625 -5.820 1.584 1.00 87.94 126 ARG A O 1
ATOM 989 N N . LYS A 1 127 ? 17.931 -7.873 2.219 1.00 89.19 127 LYS A N 1
ATOM 990 C CA . LYS A 1 127 ? 19.176 -8.248 2.911 1.00 89.19 127 LYS A CA 1
ATOM 991 C C . LYS A 1 127 ? 20.347 -8.301 1.935 1.00 89.19 127 LYS A C 1
ATOM 993 O O . LYS A 1 127 ? 21.406 -7.747 2.232 1.00 89.19 127 LYS A O 1
ATOM 998 N N . GLU A 1 128 ? 20.146 -8.906 0.769 1.00 88.31 128 GLU A N 1
ATOM 999 C CA . GLU A 1 128 ? 21.151 -8.960 -0.292 1.00 88.31 128 GLU A CA 1
ATOM 1000 C C . GLU A 1 128 ? 21.498 -7.569 -0.824 1.00 88.31 128 GLU A C 1
ATOM 1002 O O . GLU A 1 128 ? 22.677 -7.236 -0.952 1.00 88.31 128 GLU A O 1
ATOM 1007 N N . ALA A 1 129 ? 20.497 -6.719 -1.072 1.00 86.62 129 ALA A N 1
ATOM 1008 C CA . ALA A 1 129 ? 20.718 -5.350 -1.528 1.00 86.62 129 ALA A CA 1
ATOM 1009 C C . ALA A 1 129 ? 21.526 -4.527 -0.508 1.00 86.62 129 ALA A C 1
ATOM 1011 O O . ALA A 1 129 ? 22.464 -3.827 -0.894 1.00 86.62 129 ALA A O 1
ATOM 1012 N N . CYS A 1 130 ? 21.234 -4.662 0.791 1.00 85.56 130 CYS A N 1
ATOM 1013 C CA . CYS A 1 130 ? 22.020 -4.039 1.859 1.00 85.56 130 CYS A CA 1
ATOM 1014 C C . CYS A 1 130 ? 23.468 -4.554 1.884 1.00 85.56 130 CYS A C 1
ATOM 1016 O O . CYS A 1 130 ? 24.403 -3.754 1.941 1.00 85.56 130 CYS A O 1
ATOM 1018 N N . ALA A 1 131 ? 23.673 -5.872 1.795 1.00 84.69 131 ALA A N 1
ATOM 1019 C CA . ALA A 1 131 ? 25.008 -6.476 1.791 1.00 84.69 131 ALA A CA 1
ATOM 1020 C C . ALA A 1 131 ? 25.842 -6.045 0.569 1.00 84.69 131 ALA A C 1
ATOM 1022 O O . ALA A 1 131 ? 27.037 -5.754 0.674 1.00 84.69 131 ALA A O 1
ATOM 1023 N N . ASN A 1 132 ? 25.195 -5.925 -0.589 1.00 82.56 132 ASN A N 1
ATOM 1024 C CA . ASN A 1 132 ? 25.822 -5.545 -1.852 1.00 82.56 132 ASN A CA 1
ATOM 1025 C C . ASN A 1 132 ? 25.934 -4.024 -2.054 1.00 82.56 132 ASN A C 1
ATOM 1027 O O . ASN A 1 132 ? 26.309 -3.583 -3.143 1.00 82.56 132 ASN A O 1
ATOM 1031 N N . HIS A 1 133 ? 25.640 -3.217 -1.026 1.00 77.88 133 HIS A N 1
ATOM 1032 C CA . HIS A 1 133 ? 25.658 -1.749 -1.085 1.00 77.88 133 HIS A CA 1
ATOM 1033 C C . HIS A 1 133 ? 24.821 -1.192 -2.253 1.00 77.88 133 HIS A C 1
ATOM 1035 O O . HIS A 1 133 ? 25.223 -0.235 -2.917 1.00 77.88 133 HIS A O 1
ATOM 1041 N N . SER A 1 134 ? 23.691 -1.838 -2.554 1.00 75.25 134 SER A N 1
ATOM 1042 C CA . SER A 1 134 ? 22.776 -1.473 -3.642 1.00 75.25 134 SER A CA 1
ATOM 1043 C C . SER A 1 134 ? 23.451 -1.347 -5.018 1.00 75.25 134 SER A C 1
ATOM 1045 O O . SER A 1 134 ? 23.044 -0.534 -5.852 1.00 75.25 134 SER A O 1
ATOM 1047 N N . ARG A 1 135 ? 24.506 -2.133 -5.282 1.00 80.69 135 ARG A N 1
ATOM 1048 C CA . ARG A 1 135 ? 25.134 -2.192 -6.608 1.00 80.69 135 ARG A CA 1
ATOM 1049 C C . ARG A 1 135 ? 24.203 -2.890 -7.597 1.00 80.69 135 ARG A C 1
ATOM 1051 O O . ARG A 1 135 ? 23.988 -4.092 -7.508 1.00 80.69 135 ARG A O 1
ATOM 1058 N N . VAL A 1 136 ? 23.705 -2.128 -8.567 1.00 86.38 136 VAL A N 1
ATOM 1059 C CA . VAL A 1 136 ? 22.771 -2.596 -9.601 1.00 86.38 136 VAL A CA 1
ATOM 1060 C C . VAL A 1 136 ? 23.378 -2.390 -10.995 1.00 86.38 136 VAL A C 1
ATOM 1062 O O . VAL A 1 136 ? 23.884 -1.305 -11.311 1.00 86.38 136 VAL A O 1
ATOM 1065 N N . SER A 1 137 ? 23.323 -3.427 -11.840 1.00 89.00 137 SER A N 1
ATOM 1066 C CA . SER A 1 137 ? 23.825 -3.388 -13.224 1.00 89.00 137 SER A CA 1
ATOM 1067 C C . SER A 1 137 ? 23.059 -2.373 -14.080 1.00 89.00 137 SER A C 1
ATOM 1069 O O . SER A 1 137 ? 21.897 -2.082 -13.811 1.00 89.00 137 SER A O 1
ATOM 1071 N N . ALA A 1 138 ? 23.686 -1.821 -15.125 1.00 89.19 138 ALA A N 1
ATOM 1072 C CA . ALA A 1 138 ? 23.050 -0.809 -15.977 1.00 89.19 138 ALA A CA 1
ATOM 1073 C C . ALA A 1 138 ? 21.714 -1.292 -16.570 1.00 89.19 138 ALA A C 1
ATOM 1075 O O . ALA A 1 138 ? 20.722 -0.569 -16.502 1.00 89.19 138 ALA A O 1
ATOM 1076 N N . MET A 1 139 ? 21.660 -2.539 -17.044 1.00 91.69 139 MET A N 1
ATOM 1077 C CA . MET A 1 139 ? 20.439 -3.128 -17.598 1.00 91.69 139 MET A CA 1
ATOM 1078 C C . MET A 1 139 ? 19.351 -3.388 -16.550 1.00 91.69 139 MET A C 1
ATOM 1080 O O . MET A 1 139 ? 18.180 -3.176 -16.845 1.00 91.69 139 MET A O 1
ATOM 1084 N N . ALA A 1 140 ? 19.700 -3.752 -15.311 1.00 91.12 140 ALA A N 1
ATOM 1085 C CA . ALA A 1 140 ? 18.710 -3.850 -14.233 1.00 91.12 140 ALA A CA 1
ATOM 1086 C C . ALA A 1 140 ? 18.134 -2.467 -13.874 1.00 91.12 140 ALA A C 1
ATOM 1088 O O . ALA A 1 140 ? 16.932 -2.324 -13.649 1.00 91.12 140 ALA A O 1
ATOM 1089 N N . ARG A 1 141 ? 18.966 -1.414 -13.896 1.00 92.62 141 ARG A N 1
ATOM 1090 C CA . ARG A 1 141 ? 18.493 -0.028 -13.720 1.00 92.62 141 ARG A CA 1
ATOM 1091 C C . ARG A 1 141 ? 17.562 0.399 -14.849 1.00 92.62 141 ARG A C 1
ATOM 1093 O O . ARG A 1 141 ? 16.556 1.052 -14.579 1.00 92.62 141 ARG A O 1
ATOM 1100 N N . LEU A 1 142 ? 17.884 0.030 -16.089 1.00 92.81 142 LEU A N 1
ATOM 1101 C CA . LEU A 1 142 ? 17.033 0.281 -17.250 1.00 92.81 142 LEU A CA 1
ATOM 1102 C C . LEU A 1 142 ? 15.688 -0.446 -17.118 1.00 92.81 142 LEU A C 1
ATOM 1104 O O . LEU A 1 142 ? 14.652 0.193 -17.269 1.00 92.81 142 LEU A O 1
ATOM 1108 N N . PHE A 1 143 ? 15.700 -1.732 -16.755 1.00 95.31 143 PHE A N 1
ATOM 1109 C CA . PHE A 1 143 ? 14.497 -2.525 -16.479 1.00 95.31 143 PHE A CA 1
ATOM 1110 C C . PHE A 1 143 ? 13.599 -1.853 -15.431 1.00 95.31 143 PHE A C 1
ATOM 1112 O O . PHE A 1 143 ? 12.427 -1.586 -15.692 1.00 95.31 143 PHE A O 1
ATOM 1119 N N . SER A 1 144 ? 14.164 -1.488 -14.277 1.00 94.12 144 SER A N 1
ATOM 1120 C CA . SER A 1 144 ? 13.420 -0.803 -13.214 1.00 94.12 144 SER A CA 1
ATOM 1121 C C . SER A 1 144 ? 12.859 0.548 -13.678 1.00 94.12 144 SER A C 1
ATOM 1123 O O . SER A 1 144 ? 11.698 0.869 -13.429 1.00 94.12 144 SER A O 1
ATOM 1125 N N . SER A 1 145 ? 13.646 1.319 -14.435 1.00 93.81 145 SER A N 1
ATOM 1126 C CA . SER A 1 145 ? 13.226 2.626 -14.958 1.00 93.81 145 SER A CA 1
ATOM 1127 C C . SER A 1 145 ? 12.112 2.516 -16.005 1.00 93.81 145 SER A C 1
ATOM 1129 O O . SER A 1 145 ? 11.225 3.371 -16.043 1.00 93.81 145 SER A O 1
ATOM 1131 N N . LEU A 1 146 ? 12.134 1.474 -16.842 1.00 94.88 146 LEU A N 1
ATOM 1132 C CA . LEU A 1 146 ? 11.059 1.166 -17.786 1.00 94.88 146 LEU A CA 1
ATOM 1133 C C . LEU A 1 146 ? 9.759 0.889 -17.036 1.00 94.88 146 LEU A C 1
ATOM 1135 O O . LEU A 1 146 ? 8.764 1.561 -17.288 1.00 94.88 146 LEU A O 1
ATOM 1139 N N . HIS A 1 147 ? 9.786 -0.031 -16.071 1.00 95.12 147 HIS A N 1
ATOM 1140 C CA . HIS A 1 147 ? 8.622 -0.355 -15.252 1.00 95.12 147 HIS A CA 1
ATOM 1141 C C . HIS A 1 147 ? 8.077 0.869 -14.499 1.00 95.12 147 HIS A C 1
ATOM 1143 O O . HIS A 1 147 ? 6.885 1.153 -14.579 1.00 95.12 147 HIS A O 1
ATOM 1149 N N . PHE A 1 148 ? 8.938 1.661 -13.857 1.00 93.88 148 PHE A N 1
ATOM 1150 C CA . PHE A 1 148 ? 8.522 2.886 -13.170 1.00 93.88 148 PHE A CA 1
ATOM 1151 C C . PHE A 1 148 ? 7.795 3.871 -14.099 1.00 93.88 148 PHE A C 1
ATOM 1153 O O . PHE A 1 148 ? 6.736 4.399 -13.754 1.00 93.88 148 PHE A O 1
ATOM 1160 N N . ASN A 1 149 ? 8.341 4.123 -15.292 1.00 92.44 149 ASN A N 1
ATOM 1161 C CA . ASN A 1 149 ? 7.733 5.072 -16.223 1.00 92.44 149 ASN A CA 1
ATOM 1162 C C . ASN A 1 149 ? 6.484 4.515 -16.904 1.00 92.44 149 ASN A C 1
ATOM 1164 O O . ASN A 1 149 ? 5.544 5.280 -17.092 1.00 92.44 149 ASN A O 1
ATOM 1168 N N . ILE A 1 150 ? 6.436 3.216 -17.215 1.00 93.31 150 ILE A N 1
ATOM 1169 C CA . ILE A 1 150 ? 5.212 2.566 -17.696 1.00 93.31 150 ILE A CA 1
ATOM 1170 C C . ILE A 1 150 ? 4.106 2.708 -16.651 1.00 93.31 150 ILE A C 1
ATOM 1172 O O . ILE A 1 150 ? 3.028 3.178 -16.999 1.00 93.31 150 ILE A O 1
ATOM 1176 N N . GLY A 1 151 ? 4.388 2.423 -15.374 1.00 90.38 151 GLY A N 1
ATOM 1177 C CA . GLY A 1 151 ? 3.417 2.599 -14.291 1.00 90.38 151 GLY A CA 1
ATOM 1178 C C . GLY A 1 151 ? 2.804 4.003 -14.294 1.00 90.38 151 GLY A C 1
ATOM 1179 O O . GLY A 1 151 ? 1.591 4.154 -14.319 1.00 90.38 151 GLY A O 1
ATOM 1180 N N . ARG A 1 152 ? 3.621 5.055 -14.418 1.00 90.06 152 ARG A N 1
ATOM 1181 C CA . ARG A 1 152 ? 3.137 6.451 -14.476 1.00 90.06 152 ARG A CA 1
ATOM 1182 C C . ARG A 1 152 ? 2.273 6.795 -15.698 1.00 90.06 152 ARG A C 1
ATOM 1184 O O . ARG A 1 152 ? 1.664 7.869 -15.723 1.00 90.06 152 ARG A O 1
ATOM 1191 N N . LEU A 1 153 ? 2.276 5.958 -16.733 1.00 89.06 153 LEU A N 1
ATOM 1192 C CA . LEU A 1 153 ? 1.459 6.124 -17.937 1.00 89.06 153 LEU A CA 1
ATOM 1193 C C . LEU A 1 153 ? 0.138 5.344 -17.872 1.00 89.06 153 LEU A C 1
ATOM 1195 O O . LEU A 1 153 ? -0.733 5.611 -18.700 1.00 89.06 153 LEU A O 1
ATOM 1199 N N . LEU A 1 154 ? -0.008 4.420 -16.919 1.00 88.19 154 LEU A N 1
ATOM 1200 C CA . LEU A 1 154 ? -1.179 3.562 -16.744 1.00 88.19 154 LEU A CA 1
ATOM 1201 C C . LEU A 1 154 ? -2.117 4.090 -15.648 1.00 88.19 154 LEU A C 1
ATOM 1203 O O . LEU A 1 154 ? -1.724 4.892 -14.801 1.00 88.19 154 LEU A O 1
ATOM 1207 N N . ASP A 1 155 ? -3.368 3.622 -15.671 1.00 84.62 155 ASP A N 1
ATOM 1208 C CA . ASP A 1 155 ? -4.358 3.917 -14.625 1.00 84.62 155 ASP A CA 1
ATOM 1209 C C . ASP A 1 155 ? -4.154 3.058 -13.364 1.00 84.62 155 ASP A C 1
ATOM 1211 O O . ASP A 1 155 ? -4.435 3.524 -12.261 1.00 84.62 155 ASP A O 1
ATOM 1215 N N . ASP A 1 156 ? -3.644 1.832 -13.529 1.00 85.56 156 ASP A N 1
ATOM 1216 C CA . ASP A 1 156 ? -3.240 0.933 -12.444 1.00 85.56 156 ASP A CA 1
ATOM 1217 C C . ASP A 1 156 ? -1.735 0.623 -12.566 1.00 85.56 156 ASP A C 1
ATOM 1219 O O . ASP A 1 156 ? -1.325 -0.149 -13.439 1.00 85.56 156 ASP A O 1
ATOM 1223 N N . PRO A 1 157 ? -0.883 1.275 -11.756 1.00 91.38 157 PRO A N 1
ATOM 1224 C CA . PRO A 1 157 ? 0.564 1.169 -11.884 1.00 91.38 157 PRO A CA 1
ATOM 1225 C C . PRO A 1 157 ? 1.187 0.064 -11.021 1.00 91.38 157 PRO A C 1
ATOM 1227 O O . PRO A 1 157 ? 2.396 -0.150 -11.125 1.00 91.38 157 PRO A O 1
ATOM 1230 N N . ILE A 1 158 ? 0.424 -0.588 -10.135 1.00 90.12 158 ILE A N 1
ATOM 1231 C CA . ILE A 1 158 ? 0.974 -1.304 -8.970 1.00 90.12 158 ILE A CA 1
ATOM 1232 C C . ILE A 1 158 ? 1.939 -2.414 -9.379 1.00 90.12 158 ILE A C 1
ATOM 1234 O O . ILE A 1 158 ? 3.074 -2.422 -8.905 1.00 90.12 158 ILE A O 1
ATOM 1238 N N . ASP A 1 159 ? 1.541 -3.290 -10.302 1.00 90.50 159 ASP A N 1
ATOM 1239 C CA . ASP A 1 159 ? 2.381 -4.407 -10.747 1.00 90.50 159 ASP A CA 1
ATOM 1240 C C . ASP A 1 159 ? 3.710 -3.922 -11.332 1.00 90.50 159 ASP A C 1
ATOM 1242 O O . ASP A 1 159 ? 4.774 -4.448 -11.006 1.00 90.50 159 ASP A O 1
ATOM 1246 N N . HIS A 1 160 ? 3.676 -2.856 -12.136 1.00 92.75 160 HIS A N 1
ATOM 1247 C CA . HIS A 1 160 ? 4.889 -2.272 -12.693 1.00 92.75 160 HIS A CA 1
ATOM 1248 C C . HIS A 1 160 ? 5.772 -1.648 -11.606 1.00 92.75 160 HIS A C 1
ATOM 1250 O O . HIS A 1 160 ? 6.987 -1.839 -11.621 1.00 92.75 160 HIS A O 1
ATOM 1256 N N . LEU A 1 161 ? 5.196 -0.933 -10.639 1.00 94.25 161 LEU A N 1
ATOM 1257 C CA . LEU A 1 161 ? 5.968 -0.373 -9.527 1.00 94.25 161 LEU A CA 1
ATOM 1258 C C . LEU A 1 161 ? 6.605 -1.475 -8.667 1.00 94.25 161 LEU A C 1
ATOM 1260 O O . LEU A 1 161 ? 7.768 -1.349 -8.281 1.00 94.25 161 LEU A O 1
ATOM 1264 N N . LEU A 1 162 ? 5.894 -2.582 -8.434 1.00 93.06 162 LEU A N 1
ATOM 1265 C CA . LEU A 1 162 ? 6.437 -3.755 -7.752 1.00 93.06 162 LEU A CA 1
ATOM 1266 C C . LEU A 1 162 ? 7.568 -4.395 -8.562 1.00 93.06 162 LEU A C 1
ATOM 1268 O O . LEU A 1 162 ? 8.630 -4.650 -8.002 1.00 93.06 162 LEU A O 1
ATOM 1272 N N . SER A 1 163 ? 7.423 -4.575 -9.879 1.00 92.88 163 SER A N 1
ATOM 1273 C CA . SER A 1 163 ? 8.527 -5.041 -10.732 1.00 92.88 163 SER A CA 1
ATOM 1274 C C . SER A 1 163 ? 9.749 -4.124 -10.642 1.00 92.88 163 SER A C 1
ATOM 1276 O O . SER A 1 163 ? 10.875 -4.611 -10.566 1.00 92.88 163 SER A O 1
ATOM 1278 N N . ALA A 1 164 ? 9.563 -2.803 -10.576 1.00 93.81 164 ALA A N 1
ATOM 1279 C CA . ALA A 1 164 ? 10.668 -1.869 -10.377 1.00 93.81 164 ALA A CA 1
ATOM 1280 C C . ALA A 1 164 ? 11.349 -2.038 -8.999 1.00 93.81 164 ALA A C 1
ATOM 1282 O O . ALA A 1 164 ? 12.582 -1.957 -8.925 1.00 93.81 164 ALA A O 1
ATOM 1283 N N . LEU A 1 165 ? 10.581 -2.339 -7.943 1.00 94.44 165 LEU A N 1
ATOM 1284 C CA . LEU A 1 165 ? 11.079 -2.637 -6.591 1.00 94.44 165 LEU A CA 1
ATOM 1285 C C . LEU A 1 165 ? 11.877 -3.940 -6.509 1.00 94.44 165 LEU A C 1
ATOM 1287 O O . LEU A 1 165 ? 12.738 -4.053 -5.644 1.00 94.44 165 LEU A O 1
ATOM 1291 N N . THR A 1 166 ? 11.673 -4.907 -7.406 1.00 93.25 166 THR A N 1
ATOM 1292 C CA . THR A 1 166 ? 12.484 -6.146 -7.410 1.00 93.25 166 THR A CA 1
ATOM 1293 C C . THR A 1 166 ? 13.973 -5.864 -7.637 1.00 93.25 166 THR A C 1
ATOM 1295 O O . THR A 1 166 ? 14.833 -6.604 -7.162 1.00 93.25 166 THR A O 1
ATOM 1298 N N . VAL A 1 167 ? 14.285 -4.747 -8.303 1.00 92.50 167 VAL A N 1
ATOM 1299 C CA . VAL A 1 167 ? 15.650 -4.248 -8.510 1.00 92.50 167 VAL A CA 1
ATOM 1300 C C . VAL A 1 167 ? 16.105 -3.331 -7.370 1.00 92.50 167 VAL A C 1
ATOM 1302 O O . VAL A 1 167 ? 17.277 -3.351 -6.991 1.00 92.50 167 VAL A O 1
ATOM 1305 N N . TYR A 1 168 ? 15.193 -2.527 -6.820 1.00 91.56 168 TYR A N 1
ATOM 1306 C CA . TYR A 1 168 ? 15.466 -1.586 -5.730 1.00 91.56 168 TYR A CA 1
ATOM 1307 C C . TYR A 1 168 ? 14.582 -1.856 -4.504 1.00 91.56 168 TYR A C 1
ATOM 1309 O O . TYR A 1 168 ? 13.752 -1.023 -4.140 1.00 91.56 168 TYR A O 1
ATOM 1317 N N . PRO A 1 169 ? 14.766 -2.989 -3.807 1.00 91.56 169 PRO A N 1
ATOM 1318 C CA . PRO A 1 169 ? 13.820 -3.434 -2.781 1.00 91.56 169 PRO A CA 1
ATOM 1319 C C . PRO A 1 169 ? 13.850 -2.583 -1.499 1.00 91.56 169 PRO A C 1
ATOM 1321 O O . PRO A 1 169 ? 12.963 -2.709 -0.657 1.00 91.56 169 PRO A O 1
ATOM 1324 N N . ASN A 1 170 ? 14.851 -1.708 -1.353 1.00 91.25 170 ASN A N 1
ATOM 1325 C CA . ASN A 1 170 ? 14.997 -0.760 -0.244 1.00 91.25 170 ASN A CA 1
ATOM 1326 C C . ASN A 1 170 ? 14.646 0.692 -0.641 1.00 91.25 170 ASN A C 1
ATOM 1328 O O . ASN A 1 170 ? 14.964 1.614 0.105 1.00 91.25 170 ASN A O 1
ATOM 1332 N N . ASP A 1 171 ? 14.063 0.928 -1.822 1.00 92.62 171 ASP A N 1
ATOM 1333 C CA . ASP A 1 171 ? 13.667 2.276 -2.248 1.00 92.62 171 ASP A CA 1
ATOM 1334 C C . ASP A 1 171 ? 12.367 2.706 -1.552 1.00 92.62 171 ASP A C 1
ATOM 1336 O O . ASP A 1 171 ? 11.262 2.330 -1.950 1.00 92.62 171 ASP A O 1
ATOM 1340 N N . GLU A 1 172 ? 12.505 3.495 -0.483 1.00 93.56 172 GLU A N 1
ATOM 1341 C CA . GLU A 1 172 ? 11.367 3.991 0.298 1.00 93.56 172 GLU A CA 1
ATOM 1342 C C . GLU A 1 172 ? 10.430 4.897 -0.509 1.00 93.56 172 GLU A C 1
ATOM 1344 O O . GLU A 1 172 ? 9.223 4.900 -0.267 1.00 93.56 172 GLU A O 1
ATOM 1349 N N . TYR A 1 173 ? 10.955 5.666 -1.468 1.00 93.25 173 TYR A N 1
ATOM 1350 C CA . TYR A 1 173 ? 10.119 6.527 -2.303 1.00 93.25 173 TYR A CA 1
ATOM 1351 C C . TYR A 1 173 ? 9.196 5.678 -3.175 1.00 93.25 173 TYR A C 1
ATOM 1353 O O . TYR A 1 173 ? 7.997 5.951 -3.265 1.00 93.25 173 TYR A O 1
ATOM 1361 N N . LEU A 1 174 ? 9.741 4.620 -3.776 1.00 94.06 174 LEU A N 1
ATOM 1362 C CA . LEU A 1 174 ? 8.976 3.719 -4.621 1.00 94.06 174 LEU A CA 1
ATOM 1363 C C . LEU A 1 174 ? 7.961 2.898 -3.809 1.00 94.06 174 LEU A C 1
ATOM 1365 O O . LEU A 1 174 ? 6.811 2.781 -4.231 1.00 94.06 174 LEU A O 1
ATOM 1369 N N . TRP A 1 175 ? 8.326 2.427 -2.610 1.00 96.00 175 TRP A N 1
ATOM 1370 C CA . TRP A 1 175 ? 7.378 1.799 -1.680 1.00 96.00 175 TRP A CA 1
ATOM 1371 C C . TRP A 1 175 ? 6.245 2.739 -1.280 1.00 96.00 175 TRP A C 1
ATOM 1373 O O . TRP A 1 175 ? 5.072 2.373 -1.354 1.00 96.00 175 TRP A O 1
ATOM 1383 N N . LYS A 1 176 ? 6.568 3.981 -0.913 1.00 95.50 176 LYS A N 1
ATOM 1384 C CA . LYS A 1 176 ? 5.554 4.989 -0.604 1.00 95.50 176 LYS A CA 1
ATOM 1385 C C . LYS A 1 176 ? 4.623 5.202 -1.797 1.00 95.50 176 LYS A C 1
ATOM 1387 O O . LYS A 1 176 ? 3.412 5.297 -1.603 1.00 95.50 176 LYS A O 1
ATOM 1392 N N . TYR A 1 177 ? 5.170 5.251 -3.012 1.00 94.31 177 TYR A N 1
ATOM 1393 C CA . TYR A 1 177 ? 4.379 5.456 -4.218 1.00 94.31 177 TYR A CA 1
ATOM 1394 C C . TYR A 1 177 ? 3.420 4.287 -4.491 1.00 94.31 177 TYR A C 1
ATOM 1396 O O . TYR A 1 177 ? 2.242 4.526 -4.752 1.00 94.31 177 TYR A O 1
ATOM 1404 N N . VAL A 1 178 ? 3.868 3.036 -4.313 1.00 94.94 178 VAL A N 1
ATOM 1405 C CA . VAL A 1 178 ? 2.984 1.854 -4.332 1.00 94.94 178 VAL A CA 1
ATOM 1406 C C . VAL A 1 178 ? 1.855 2.007 -3.317 1.00 94.94 178 VAL A C 1
ATOM 1408 O O . VAL A 1 178 ? 0.694 1.786 -3.659 1.00 94.94 178 VAL A O 1
ATOM 1411 N N . GLY A 1 179 ? 2.166 2.424 -2.087 1.00 94.62 179 GLY A N 1
ATOM 1412 C CA . GLY A 1 179 ? 1.160 2.616 -1.044 1.00 94.62 179 GLY A CA 1
ATOM 1413 C C . GLY A 1 179 ? 0.116 3.674 -1.408 1.00 94.62 179 GLY A C 1
ATOM 1414 O O . GLY A 1 179 ? -1.082 3.451 -1.245 1.00 94.62 179 GLY A O 1
ATOM 1415 N N . GLU A 1 180 ? 0.547 4.812 -1.953 1.00 93.25 180 GLU A N 1
ATOM 1416 C CA . GLU A 1 180 ? -0.345 5.891 -2.389 1.00 93.25 180 GLU A CA 1
ATOM 1417 C C . GLU A 1 180 ? -1.243 5.484 -3.567 1.00 93.25 180 GLU A C 1
ATOM 1419 O O . GLU A 1 180 ? -2.424 5.827 -3.566 1.00 93.25 180 GLU A O 1
ATOM 1424 N N . GLU A 1 181 ? -0.724 4.749 -4.553 1.00 92.56 181 GLU A N 1
ATOM 1425 C CA . GLU A 1 181 ? -1.527 4.239 -5.675 1.00 92.56 181 GLU A CA 1
ATOM 1426 C C . GLU A 1 181 ? -2.494 3.130 -5.222 1.00 92.56 181 GLU A C 1
ATOM 1428 O O . GLU A 1 181 ? -3.668 3.144 -5.595 1.00 92.56 181 GLU A O 1
ATOM 1433 N N . SER A 1 182 ? -2.061 2.257 -4.307 1.00 91.25 182 SER A N 1
ATOM 1434 C CA . SER A 1 182 ? -2.905 1.214 -3.699 1.00 91.25 182 SER A CA 1
ATOM 1435 C C . SER A 1 182 ? -4.084 1.806 -2.926 1.00 91.25 182 SER A C 1
ATOM 1437 O O . SER A 1 182 ? -5.218 1.339 -3.051 1.00 91.25 182 SER A O 1
ATOM 1439 N N . LEU A 1 183 ? -3.857 2.902 -2.188 1.00 90.94 183 LEU A N 1
ATOM 1440 C CA . LEU A 1 183 ? -4.939 3.649 -1.543 1.00 90.94 183 LEU A CA 1
ATOM 1441 C C . LEU A 1 183 ? -5.974 4.147 -2.559 1.00 90.94 183 LEU A C 1
ATOM 1443 O O . LEU A 1 183 ? -7.168 4.130 -2.261 1.00 90.94 183 LEU A O 1
ATOM 1447 N N . LYS A 1 184 ? -5.549 4.584 -3.755 1.00 89.06 184 LYS A N 1
ATOM 1448 C CA . LYS A 1 184 ? -6.478 5.133 -4.752 1.00 89.06 184 LYS A CA 1
ATOM 1449 C C . LYS A 1 184 ? -7.424 4.084 -5.318 1.00 89.06 184 LYS A C 1
ATOM 1451 O O . LYS A 1 184 ? -8.585 4.412 -5.558 1.00 89.06 184 LYS A O 1
ATOM 1456 N N . ILE A 1 185 ? -6.936 2.861 -5.512 1.00 85.25 185 ILE A N 1
ATOM 1457 C CA . ILE A 1 185 ? -7.739 1.731 -5.996 1.00 85.25 185 ILE A CA 1
ATOM 1458 C C . ILE A 1 185 ? -8.398 0.930 -4.864 1.00 85.25 185 ILE A C 1
ATOM 1460 O O . ILE A 1 185 ? -9.105 -0.039 -5.128 1.00 85.25 185 ILE A O 1
ATOM 1464 N N . ARG A 1 186 ? -8.220 1.361 -3.606 1.00 86.06 186 ARG A N 1
ATOM 1465 C CA . ARG A 1 186 ? -8.774 0.732 -2.396 1.00 86.06 186 ARG A CA 1
ATOM 1466 C C . ARG A 1 186 ? -8.223 -0.668 -2.093 1.00 86.06 186 ARG A C 1
ATOM 1468 O O . ARG A 1 186 ? -8.897 -1.459 -1.430 1.00 86.06 186 ARG A O 1
ATOM 1475 N N . ASP A 1 187 ? -6.995 -0.957 -2.520 1.00 84.88 187 ASP A N 1
ATOM 1476 C CA . ASP A 1 187 ? -6.242 -2.125 -2.056 1.00 84.88 187 ASP A CA 1
ATOM 1477 C C . ASP A 1 187 ? -5.536 -1.787 -0.738 1.00 84.88 187 ASP A C 1
ATOM 1479 O O . ASP A 1 187 ? -4.381 -1.356 -0.683 1.00 84.88 187 ASP A O 1
ATOM 1483 N N . TRP A 1 188 ? -6.279 -1.934 0.358 1.00 88.25 188 TRP A N 1
ATOM 1484 C CA . TRP A 1 188 ? -5.786 -1.608 1.694 1.00 88.25 188 TRP A CA 1
ATOM 1485 C C . TRP A 1 188 ? -4.649 -2.530 2.134 1.00 88.25 188 TRP A C 1
ATOM 1487 O O . TRP A 1 188 ? -3.721 -2.070 2.791 1.00 88.25 188 TRP A O 1
ATOM 1497 N N . SER A 1 189 ? -4.694 -3.806 1.749 1.00 87.62 189 SER A N 1
ATOM 1498 C CA . SER A 1 189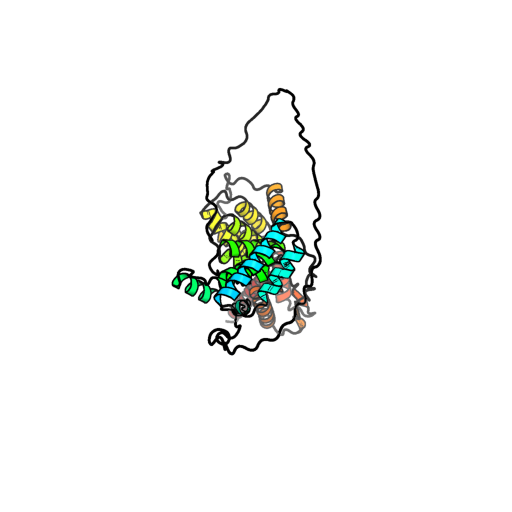 ? -3.655 -4.794 2.052 1.00 87.62 189 SER A CA 1
ATOM 1499 C C . SER A 1 189 ? -2.312 -4.398 1.451 1.00 87.62 189 SER A C 1
ATOM 1501 O O . SER A 1 189 ? -1.318 -4.313 2.175 1.00 87.62 189 SER A O 1
ATOM 1503 N N . MET A 1 190 ? -2.286 -4.091 0.151 1.00 88.94 190 MET A N 1
ATOM 1504 C CA . MET A 1 190 ? -1.065 -3.657 -0.521 1.00 88.94 190 MET A CA 1
ATOM 1505 C C . MET A 1 190 ? -0.589 -2.303 0.012 1.00 88.94 190 MET A C 1
ATOM 1507 O O . MET A 1 190 ? 0.606 -2.119 0.239 1.00 88.94 190 MET A O 1
ATOM 1511 N N . ALA A 1 191 ? -1.511 -1.376 0.300 1.00 93.69 191 ALA A N 1
ATOM 1512 C CA . ALA A 1 191 ? -1.161 -0.091 0.899 1.00 93.69 191 ALA A CA 1
ATOM 1513 C C . ALA A 1 191 ? -0.454 -0.257 2.254 1.00 93.69 191 ALA A C 1
ATOM 1515 O O . ALA A 1 191 ? 0.596 0.346 2.483 1.00 93.69 191 ALA A O 1
ATOM 1516 N N . LEU A 1 192 ? -0.999 -1.094 3.144 1.00 93.56 192 LEU A N 1
ATOM 1517 C CA . LEU A 1 192 ? -0.400 -1.380 4.450 1.00 93.56 192 LEU A CA 1
ATOM 1518 C C . LEU A 1 192 ? 0.962 -2.053 4.313 1.00 93.56 192 LEU A C 1
ATOM 1520 O O . LEU A 1 192 ? 1.908 -1.638 4.982 1.00 93.56 192 LEU A O 1
ATOM 1524 N N . TYR A 1 193 ? 1.071 -3.038 3.421 1.00 91.62 193 TYR A N 1
ATOM 1525 C CA . TYR A 1 193 ? 2.331 -3.716 3.145 1.00 91.62 193 TYR A CA 1
ATOM 1526 C C . TYR A 1 193 ? 3.406 -2.727 2.673 1.00 91.62 193 TYR A C 1
ATOM 1528 O O . TYR A 1 193 ? 4.496 -2.669 3.240 1.00 91.62 193 TYR A O 1
ATOM 1536 N N . ALA A 1 194 ? 3.076 -1.884 1.695 1.00 94.00 194 ALA A N 1
ATOM 1537 C CA . ALA A 1 194 ? 3.997 -0.914 1.123 1.00 94.00 194 ALA A CA 1
ATOM 1538 C C . ALA A 1 194 ? 4.427 0.167 2.129 1.00 94.00 194 ALA A C 1
ATOM 1540 O O . ALA A 1 194 ? 5.619 0.447 2.272 1.00 94.00 194 ALA A O 1
ATOM 1541 N N . PHE A 1 195 ? 3.486 0.734 2.892 1.00 96.12 195 PHE A N 1
ATOM 1542 C CA . PHE A 1 195 ? 3.812 1.703 3.943 1.00 96.12 195 PHE A CA 1
ATOM 1543 C C . PHE A 1 195 ? 4.617 1.089 5.092 1.00 96.12 195 PHE A C 1
ATOM 1545 O O . PHE A 1 195 ? 5.448 1.780 5.678 1.00 96.12 195 PHE A O 1
ATOM 1552 N N . GLY A 1 196 ? 4.426 -0.200 5.389 1.00 92.75 196 GLY A N 1
ATOM 1553 C CA . GLY A 1 196 ? 5.241 -0.938 6.358 1.00 92.75 196 GLY A CA 1
ATOM 1554 C C . GLY A 1 196 ? 6.719 -1.047 5.963 1.00 92.75 196 GLY A C 1
ATOM 1555 O O . GLY A 1 196 ? 7.570 -1.219 6.832 1.00 92.75 196 GLY A O 1
ATOM 1556 N N . ASN A 1 197 ? 7.032 -0.889 4.673 1.00 91.06 197 ASN A N 1
ATOM 1557 C CA . ASN A 1 197 ? 8.396 -0.893 4.139 1.00 91.06 197 ASN A CA 1
ATOM 1558 C C . ASN A 1 197 ? 9.038 0.505 4.062 1.00 91.06 197 ASN A C 1
ATOM 1560 O O . ASN A 1 197 ? 10.156 0.631 3.566 1.00 91.06 197 ASN A O 1
ATOM 1564 N N . CYS A 1 198 ? 8.356 1.547 4.539 1.00 92.38 198 CYS A N 1
ATOM 1565 C CA . CYS A 1 198 ? 8.851 2.922 4.539 1.00 92.38 198 CYS A CA 1
ATOM 1566 C C . CYS A 1 198 ? 9.262 3.373 5.947 1.00 92.38 198 CYS A C 1
ATOM 1568 O O . CYS A 1 198 ? 8.749 2.883 6.957 1.00 92.38 198 CYS A O 1
ATOM 1570 N N . SER A 1 199 ? 10.117 4.394 6.030 1.00 87.69 199 SER A N 1
ATOM 1571 C CA . SER A 1 199 ? 10.310 5.130 7.278 1.00 87.69 199 SER A CA 1
ATOM 1572 C C . SER A 1 199 ? 9.022 5.848 7.716 1.00 87.69 199 SER A C 1
ATOM 1574 O O . SER A 1 199 ? 8.093 6.086 6.939 1.00 87.69 199 SER A O 1
ATOM 1576 N N . SER A 1 200 ? 8.946 6.210 9.001 1.00 83.81 200 SER A N 1
ATOM 1577 C CA . SER A 1 200 ? 7.754 6.815 9.620 1.00 83.81 200 SER A CA 1
ATOM 1578 C C . SER A 1 200 ? 7.564 8.301 9.272 1.00 83.81 200 SER A C 1
ATOM 1580 O O . SER A 1 200 ? 7.331 9.130 10.147 1.00 83.81 200 SER A O 1
ATOM 1582 N N . ALA A 1 201 ? 7.647 8.659 7.990 1.00 90.50 201 ALA A N 1
ATOM 1583 C CA . ALA A 1 201 ? 7.286 9.989 7.516 1.00 90.50 201 ALA A CA 1
ATOM 1584 C C . ALA A 1 201 ? 5.784 10.260 7.729 1.00 90.50 201 ALA A C 1
ATOM 1586 O O . ALA A 1 201 ? 4.947 9.368 7.581 1.00 90.50 201 ALA A O 1
ATOM 1587 N N . TRP A 1 202 ? 5.404 11.514 7.990 1.00 90.62 202 TRP A N 1
ATOM 1588 C CA . TRP A 1 202 ? 4.005 11.893 8.254 1.00 90.62 202 TRP A CA 1
ATOM 1589 C C . TRP A 1 202 ? 3.022 11.494 7.147 1.00 90.62 202 TRP A C 1
ATOM 1591 O O . TRP A 1 202 ? 1.884 11.114 7.425 1.00 90.62 202 TRP A O 1
ATOM 1601 N N . SER A 1 203 ? 3.467 11.550 5.889 1.00 91.19 203 SER A N 1
ATOM 1602 C CA . SER A 1 203 ? 2.675 11.095 4.737 1.00 91.19 203 SER A CA 1
ATOM 1603 C C . SER A 1 203 ? 2.392 9.588 4.769 1.00 91.19 203 SER A C 1
ATOM 1605 O O . SER A 1 203 ? 1.254 9.188 4.528 1.00 91.19 203 SER A O 1
ATOM 1607 N N . VAL A 1 204 ? 3.384 8.777 5.152 1.00 94.19 204 VAL A N 1
ATOM 1608 C CA . VAL A 1 204 ? 3.262 7.322 5.327 1.00 94.19 204 VAL A CA 1
ATOM 1609 C C . VAL A 1 204 ? 2.333 7.018 6.498 1.00 94.19 204 VAL A C 1
ATOM 1611 O O . VAL A 1 204 ? 1.369 6.285 6.323 1.00 94.19 204 VAL A O 1
ATOM 1614 N N . ILE A 1 205 ? 2.535 7.663 7.656 1.00 94.50 205 ILE A N 1
ATOM 1615 C CA . ILE A 1 205 ? 1.665 7.510 8.837 1.00 94.50 205 ILE A CA 1
ATOM 1616 C C . ILE A 1 205 ? 0.206 7.792 8.476 1.00 94.50 205 ILE A C 1
ATOM 1618 O O . ILE A 1 205 ? -0.680 6.998 8.794 1.00 94.50 205 ILE A O 1
ATOM 1622 N N . ARG A 1 206 ? -0.049 8.906 7.782 1.00 93.75 206 ARG A N 1
ATOM 1623 C CA . ARG A 1 206 ? -1.391 9.259 7.316 1.00 93.75 206 ARG A CA 1
ATOM 1624 C C . ARG A 1 206 ? -1.967 8.166 6.411 1.00 93.75 206 ARG A C 1
ATOM 1626 O O . ARG A 1 206 ? -3.121 7.793 6.599 1.00 93.75 206 ARG A O 1
ATOM 1633 N N . GLY A 1 207 ? -1.192 7.677 5.443 1.00 93.88 207 GLY A N 1
ATOM 1634 C CA . GLY A 1 207 ? -1.610 6.605 4.539 1.00 93.88 207 GLY A CA 1
ATOM 1635 C C . GLY A 1 207 ? -1.943 5.307 5.278 1.00 93.88 207 GLY A C 1
ATOM 1636 O O . GLY A 1 207 ? -3.006 4.733 5.049 1.00 93.88 207 GLY A O 1
ATOM 1637 N N . THR A 1 208 ? -1.103 4.907 6.235 1.00 95.56 208 THR A N 1
ATOM 1638 C CA . THR A 1 208 ? -1.331 3.748 7.107 1.00 95.56 208 THR A CA 1
ATOM 1639 C C . THR A 1 208 ? -2.631 3.885 7.896 1.00 95.56 208 THR A C 1
ATOM 1641 O O . THR A 1 208 ? -3.440 2.967 7.878 1.00 95.56 208 THR A O 1
ATOM 1644 N N . LEU A 1 209 ? -2.879 5.028 8.547 1.00 94.88 209 LEU A N 1
ATOM 1645 C CA . LEU A 1 209 ? -4.110 5.242 9.320 1.00 94.88 209 LEU A CA 1
ATOM 1646 C C . LEU A 1 209 ? -5.368 5.176 8.443 1.00 94.88 209 LEU A C 1
ATOM 1648 O O . LEU A 1 209 ? -6.371 4.594 8.850 1.00 94.88 209 LEU A O 1
ATOM 1652 N N . ILE A 1 210 ? -5.313 5.742 7.232 1.00 93.50 210 ILE A N 1
ATOM 1653 C CA . ILE A 1 210 ? -6.415 5.662 6.262 1.00 93.50 210 ILE A CA 1
ATOM 1654 C C . ILE A 1 210 ? -6.664 4.206 5.847 1.00 93.50 210 ILE A C 1
ATOM 1656 O O . ILE A 1 210 ? -7.819 3.782 5.804 1.00 93.50 210 ILE A O 1
ATOM 1660 N N . ALA A 1 211 ? -5.609 3.445 5.545 1.00 92.25 211 ALA A N 1
ATOM 1661 C CA . ALA A 1 211 ? -5.736 2.049 5.138 1.00 92.25 211 ALA A CA 1
ATOM 1662 C C . ALA A 1 211 ? -6.264 1.162 6.278 1.00 92.25 211 ALA A C 1
ATOM 1664 O O . ALA A 1 211 ? -7.216 0.420 6.056 1.00 92.25 211 ALA A O 1
ATOM 1665 N N . LEU A 1 212 ? -5.722 1.289 7.498 1.00 91.25 212 LEU A N 1
ATOM 1666 C CA . LEU A 1 212 ? -6.178 0.538 8.678 1.00 91.25 212 LEU A CA 1
ATOM 1667 C C . LEU A 1 212 ? -7.657 0.805 8.970 1.00 91.25 212 LEU A C 1
ATOM 1669 O O . LEU A 1 212 ? -8.434 -0.130 9.140 1.00 91.25 212 LEU A O 1
ATOM 1673 N N . TYR A 1 213 ? -8.062 2.079 8.968 1.00 90.00 213 TYR A N 1
ATOM 1674 C CA . TYR A 1 213 ? -9.450 2.456 9.217 1.00 90.00 213 TYR A CA 1
ATOM 1675 C C . TYR A 1 213 ? -10.404 1.895 8.151 1.00 90.00 213 TYR A C 1
ATOM 1677 O O . TYR A 1 213 ? -11.414 1.296 8.499 1.00 90.00 213 TYR A O 1
ATOM 1685 N N . ASN A 1 214 ? -10.087 2.030 6.856 1.00 85.50 214 ASN A N 1
ATOM 1686 C CA . ASN A 1 214 ? -10.946 1.497 5.785 1.00 85.50 214 ASN A CA 1
ATOM 1687 C C . ASN A 1 214 ? -10.926 -0.036 5.671 1.00 85.50 214 ASN A C 1
ATOM 1689 O O . ASN A 1 214 ? -11.830 -0.614 5.064 1.00 85.50 214 ASN A O 1
ATOM 1693 N N . ALA A 1 215 ? -9.896 -0.691 6.206 1.00 82.12 215 ALA A N 1
ATOM 1694 C CA . ALA A 1 215 ? -9.833 -2.142 6.332 1.00 82.12 215 ALA A CA 1
ATOM 1695 C C . ALA A 1 215 ? -10.594 -2.669 7.564 1.00 82.12 215 ALA A C 1
ATOM 1697 O O . ALA A 1 215 ? -10.629 -3.879 7.758 1.00 82.12 215 ALA A O 1
ATOM 1698 N N . ASN A 1 216 ? -11.199 -1.785 8.374 1.00 81.81 216 ASN A N 1
ATOM 1699 C CA . ASN A 1 216 ? -11.818 -2.084 9.671 1.00 81.81 216 ASN A CA 1
ATOM 1700 C C . ASN A 1 216 ? -10.848 -2.685 10.708 1.00 81.81 216 ASN A C 1
ATOM 1702 O O . ASN A 1 216 ? -11.274 -3.254 11.706 1.00 81.81 216 ASN A O 1
ATOM 1706 N N . LEU A 1 217 ? -9.537 -2.500 10.529 1.00 85.06 217 LEU A N 1
ATOM 1707 C CA . LEU A 1 217 ? -8.508 -2.919 11.486 1.00 85.06 217 LEU A CA 1
ATOM 1708 C C . LEU A 1 217 ? -8.376 -1.868 12.597 1.00 85.06 217 LEU A C 1
ATOM 1710 O O . LEU A 1 217 ? -7.359 -1.182 12.729 1.00 85.06 217 LEU A O 1
ATOM 1714 N N . PHE A 1 218 ? -9.454 -1.661 13.358 1.00 86.25 218 PHE A N 1
ATOM 1715 C CA . PHE A 1 218 ? -9.538 -0.574 14.334 1.00 86.25 218 PHE A CA 1
ATOM 1716 C C . PHE A 1 218 ? -8.578 -0.747 15.512 1.00 86.25 218 PHE A C 1
ATOM 1718 O O . PHE A 1 218 ? -8.028 0.253 15.964 1.00 86.25 218 PHE A O 1
ATOM 1725 N N . GLU A 1 219 ? -8.305 -1.967 15.976 1.00 88.06 219 GLU A N 1
ATOM 1726 C CA . GLU A 1 219 ? -7.337 -2.194 17.060 1.00 88.06 219 GLU A CA 1
ATOM 1727 C C . GLU A 1 219 ? -5.917 -1.780 16.642 1.00 88.06 219 GLU A C 1
ATOM 1729 O O . GLU A 1 219 ? -5.298 -0.947 17.310 1.00 88.06 219 GLU A O 1
ATOM 1734 N N . ASP A 1 220 ? -5.452 -2.231 15.475 1.00 89.94 220 ASP A N 1
ATOM 1735 C CA . ASP A 1 220 ? -4.176 -1.799 14.891 1.00 89.94 220 ASP A CA 1
ATOM 1736 C C . ASP A 1 220 ? -4.148 -0.291 14.621 1.00 89.94 220 ASP A C 1
ATOM 1738 O O . ASP A 1 220 ? -3.135 0.380 14.848 1.00 89.94 220 ASP A O 1
ATOM 1742 N N . CYS A 1 221 ? -5.275 0.275 14.173 1.00 94.06 221 CYS A N 1
ATOM 1743 C CA . CYS A 1 221 ? -5.417 1.714 13.974 1.00 94.06 221 CYS A CA 1
ATOM 1744 C C . CYS A 1 221 ? -5.218 2.470 15.293 1.00 94.06 221 CYS A C 1
ATOM 1746 O O . CYS A 1 221 ? -4.435 3.419 15.345 1.00 94.06 221 CYS A O 1
ATOM 1748 N N . LEU A 1 222 ? -5.853 2.028 16.382 1.00 94.88 222 LEU A N 1
ATOM 1749 C CA . LEU A 1 222 ? -5.711 2.626 17.710 1.00 94.88 222 LEU A CA 1
ATOM 1750 C C . LEU A 1 222 ? -4.282 2.496 18.246 1.00 94.88 222 LEU A C 1
ATOM 1752 O O . LEU A 1 222 ? -3.752 3.473 18.778 1.00 94.88 222 LEU A O 1
ATOM 1756 N N . LEU A 1 223 ? -3.631 1.342 18.066 1.00 95.06 223 LEU A N 1
ATOM 1757 C CA . LEU A 1 223 ? -2.226 1.142 18.437 1.00 95.06 223 LEU A CA 1
ATOM 1758 C C . LEU A 1 223 ? -1.299 2.079 17.653 1.00 95.06 223 LEU A C 1
ATOM 1760 O O . LEU A 1 223 ? -0.417 2.719 18.237 1.00 95.06 223 LEU A O 1
ATOM 1764 N N . LYS A 1 224 ? -1.528 2.237 16.344 1.00 95.19 224 LYS A N 1
ATOM 1765 C CA . LYS A 1 224 ? -0.762 3.181 15.525 1.00 95.19 224 LYS A CA 1
ATOM 1766 C C . LYS A 1 224 ? -1.006 4.621 15.969 1.00 95.19 224 LYS A C 1
ATOM 1768 O O . LYS A 1 224 ? -0.036 5.357 16.145 1.00 95.19 224 LYS A O 1
ATOM 1773 N N . ILE A 1 225 ? -2.257 5.015 16.216 1.00 96.06 225 ILE A N 1
ATOM 1774 C CA . ILE A 1 225 ? -2.595 6.346 16.739 1.00 96.06 225 ILE A CA 1
ATOM 1775 C C . ILE A 1 225 ? -1.895 6.587 18.075 1.00 96.06 225 ILE A C 1
ATOM 1777 O O . ILE A 1 225 ? -1.305 7.647 18.251 1.00 96.06 225 ILE A O 1
ATOM 1781 N N . LYS A 1 226 ? -1.903 5.615 18.994 1.00 95.12 226 LYS A N 1
ATOM 1782 C CA . LYS A 1 226 ? -1.194 5.716 20.274 1.00 95.12 226 LYS A CA 1
ATOM 1783 C C . LYS A 1 226 ? 0.285 6.025 20.069 1.00 95.12 226 LYS A C 1
ATOM 1785 O O . LYS A 1 226 ? 0.759 7.020 20.606 1.00 95.12 226 LYS A O 1
ATOM 1790 N N . SER A 1 227 ? 0.975 5.243 19.234 1.00 94.44 227 SER A N 1
ATOM 1791 C CA . SER A 1 227 ? 2.402 5.462 18.951 1.00 94.44 227 SER A CA 1
ATOM 1792 C C . SER A 1 227 ? 2.687 6.856 18.376 1.00 94.44 227 SER A C 1
ATOM 1794 O O . SER A 1 227 ? 3.702 7.470 18.689 1.00 94.44 227 SER A O 1
ATOM 1796 N N . VAL A 1 228 ? 1.765 7.389 17.566 1.00 94.12 228 VAL A N 1
ATOM 1797 C CA . VAL A 1 228 ? 1.878 8.730 16.983 1.00 94.12 228 VAL A CA 1
ATOM 1798 C C . VAL A 1 228 ? 1.618 9.811 18.029 1.00 94.12 228 VAL A C 1
ATOM 1800 O O . VAL A 1 228 ? 2.378 10.769 18.092 1.00 94.12 228 VAL A O 1
ATOM 1803 N N . LEU A 1 229 ? 0.592 9.656 18.870 1.00 92.25 229 LEU A N 1
ATOM 1804 C CA . LEU A 1 229 ? 0.238 10.632 19.906 1.00 92.25 229 LEU A CA 1
ATOM 1805 C C . LEU A 1 229 ? 1.232 10.663 21.076 1.00 92.25 229 LEU A C 1
ATOM 1807 O O . LEU A 1 229 ? 1.330 11.676 21.765 1.00 92.25 229 LEU A O 1
ATOM 1811 N N . GLU A 1 230 ? 1.984 9.584 21.297 1.00 91.94 230 GLU A N 1
ATOM 1812 C CA . GLU A 1 230 ? 3.127 9.570 22.219 1.00 91.94 230 GLU A CA 1
ATOM 1813 C C . GLU A 1 230 ? 4.263 10.486 21.735 1.00 91.94 230 GLU A C 1
ATOM 1815 O O . GLU A 1 230 ? 4.939 11.104 22.558 1.00 91.94 230 GLU A O 1
ATOM 1820 N N . TYR A 1 231 ? 4.442 10.609 20.415 1.00 90.00 231 TYR A N 1
ATOM 1821 C CA . TYR A 1 231 ? 5.424 11.502 19.797 1.00 90.00 231 TYR A CA 1
ATOM 1822 C C . TYR A 1 231 ? 4.885 12.928 19.603 1.00 90.00 231 TYR A C 1
ATOM 1824 O O . TYR A 1 231 ? 5.546 13.897 19.968 1.00 90.00 231 TYR A O 1
ATOM 1832 N N . ASP A 1 232 ? 3.673 13.054 19.063 1.00 89.81 232 ASP A N 1
ATOM 1833 C CA . ASP A 1 232 ? 2.984 14.315 18.803 1.00 89.81 232 ASP A CA 1
ATOM 1834 C C . ASP A 1 232 ? 1.539 14.261 19.311 1.00 89.81 232 ASP A C 1
ATOM 1836 O O . ASP A 1 232 ? 0.617 13.785 18.642 1.00 89.81 232 ASP A O 1
ATOM 1840 N N . LYS A 1 233 ? 1.331 14.819 20.506 1.00 88.56 233 LYS A N 1
ATOM 1841 C CA . LYS A 1 233 ? 0.023 14.857 21.168 1.00 88.56 233 LYS A CA 1
ATOM 1842 C C . LYS A 1 233 ? -1.019 15.683 20.414 1.00 88.56 233 LYS A C 1
ATOM 1844 O O . LYS A 1 233 ? -2.208 15.489 20.663 1.00 88.56 233 LYS A O 1
ATOM 1849 N N . THR A 1 234 ? -0.617 16.610 19.541 1.00 87.88 234 THR A N 1
ATOM 1850 C CA . THR A 1 234 ? -1.546 17.503 18.834 1.00 87.88 234 THR A CA 1
ATOM 1851 C C . THR A 1 234 ? -1.926 16.982 17.453 1.00 87.88 234 THR A C 1
ATOM 1853 O O . THR A 1 234 ? -2.788 17.584 16.811 1.00 87.88 234 THR A O 1
ATOM 1856 N N . TYR A 1 235 ? -1.382 15.833 17.027 1.00 91.31 235 TYR A N 1
ATOM 1857 C CA . TYR A 1 235 ? -1.631 15.262 15.707 1.00 91.31 235 TYR A CA 1
ATOM 1858 C C . TYR A 1 235 ? -3.131 15.090 15.413 1.00 91.31 235 TYR A C 1
ATOM 1860 O O . TYR A 1 235 ? -3.804 14.163 15.882 1.00 91.31 235 TYR A O 1
ATOM 1868 N N . PHE A 1 236 ? -3.653 16.003 14.592 1.00 90.75 236 PHE A N 1
ATOM 1869 C CA . PHE A 1 236 ? -5.085 16.212 14.390 1.00 90.75 236 PHE A CA 1
ATOM 1870 C C . PHE A 1 236 ? -5.810 14.957 13.895 1.00 90.75 236 PHE A C 1
ATOM 1872 O O . PHE A 1 236 ? -6.798 14.532 14.492 1.00 90.75 236 PHE A O 1
ATOM 1879 N N . MET A 1 237 ? -5.294 14.313 12.842 1.00 91.19 237 MET A N 1
ATOM 1880 C CA . MET A 1 237 ? -5.940 13.132 12.257 1.00 91.19 237 MET A CA 1
ATOM 1881 C C . MET A 1 237 ? -6.024 11.975 13.258 1.00 91.19 237 MET A C 1
ATOM 1883 O O . MET A 1 237 ? -7.060 11.322 13.331 1.00 91.19 237 MET A O 1
ATOM 1887 N N . GLY A 1 238 ? -4.972 11.745 14.049 1.00 92.25 238 GLY A N 1
ATOM 1888 C CA . GLY A 1 238 ? -4.964 10.691 15.064 1.00 92.25 238 GLY A CA 1
ATOM 1889 C C . GLY A 1 238 ? -5.987 10.947 16.168 1.00 92.25 238 GLY A C 1
ATOM 1890 O O . GLY A 1 238 ? -6.752 10.048 16.511 1.00 92.25 238 GLY A O 1
ATOM 1891 N N . ARG A 1 239 ? -6.065 12.185 16.675 1.00 92.06 239 ARG A N 1
ATOM 1892 C CA . ARG A 1 239 ? -7.062 12.575 17.687 1.00 92.06 239 ARG A CA 1
ATOM 1893 C C . ARG A 1 239 ? -8.495 12.398 17.181 1.00 92.06 239 ARG A C 1
ATOM 1895 O O . ARG A 1 239 ? -9.315 11.806 17.880 1.00 92.06 239 ARG A O 1
ATOM 1902 N N . VAL A 1 240 ? -8.786 12.871 15.967 1.00 92.69 240 VAL A N 1
ATOM 1903 C CA . VAL A 1 240 ? -10.127 12.774 15.371 1.00 92.69 240 VAL A CA 1
ATOM 1904 C C . VAL A 1 240 ? -10.504 11.323 15.070 1.00 92.69 240 VAL A C 1
ATOM 1906 O O . VAL A 1 240 ? -11.591 10.897 15.449 1.00 92.69 240 VAL A O 1
ATOM 1909 N N . LEU A 1 241 ? -9.608 10.532 14.464 1.00 93.00 241 LEU A N 1
ATOM 1910 C CA . LEU A 1 241 ? -9.861 9.110 14.191 1.00 93.00 241 LEU A CA 1
ATOM 1911 C C . LEU A 1 241 ? -10.089 8.299 15.468 1.00 93.00 241 LEU A C 1
ATOM 1913 O O . LEU A 1 241 ? -11.010 7.488 15.506 1.00 93.00 241 LEU A O 1
ATOM 1917 N N . LYS A 1 242 ? -9.306 8.547 16.524 1.00 94.00 242 LYS A N 1
ATOM 1918 C CA . LYS A 1 242 ? -9.519 7.929 17.840 1.00 94.00 242 LYS A CA 1
ATOM 1919 C C . LYS A 1 242 ? -10.935 8.193 18.351 1.00 94.00 242 LYS A C 1
ATOM 1921 O O . LYS A 1 242 ? -11.583 7.269 18.828 1.00 94.00 242 LYS A O 1
ATOM 1926 N N . GLN A 1 243 ? -11.415 9.433 18.244 1.00 91.25 243 GLN A N 1
ATOM 1927 C CA . GLN A 1 243 ? -12.763 9.790 18.687 1.00 91.25 243 GLN A CA 1
ATOM 1928 C C . GLN A 1 243 ? -13.849 9.139 17.818 1.00 91.25 243 GLN A C 1
ATOM 1930 O O . GLN A 1 243 ? -14.831 8.649 18.361 1.00 91.25 243 GLN A O 1
ATOM 1935 N N . ILE A 1 244 ? -13.657 9.076 16.496 1.00 90.06 244 ILE A N 1
ATOM 1936 C CA . ILE A 1 244 ? -14.585 8.389 15.581 1.00 90.06 244 ILE A CA 1
ATOM 1937 C C . ILE A 1 244 ? -14.694 6.896 15.932 1.00 90.06 244 ILE A C 1
ATOM 1939 O O . ILE A 1 244 ? -15.798 6.371 16.043 1.00 90.06 244 ILE A O 1
ATOM 1943 N N . ILE A 1 245 ? -13.562 6.211 16.137 1.00 87.25 245 ILE A N 1
ATOM 1944 C CA . ILE A 1 245 ? -13.552 4.789 16.519 1.00 87.25 245 ILE A CA 1
ATOM 1945 C C . ILE A 1 245 ? -14.227 4.610 17.884 1.00 87.25 245 ILE A C 1
ATOM 1947 O O . ILE A 1 245 ? -15.118 3.779 18.021 1.00 87.25 245 ILE A O 1
ATOM 1951 N N . ARG A 1 246 ? -13.877 5.441 18.875 1.00 87.62 246 ARG A N 1
ATOM 1952 C CA . ARG A 1 246 ? -14.484 5.423 20.216 1.00 87.62 246 ARG A CA 1
ATOM 1953 C C . ARG A 1 246 ? -16.008 5.522 20.185 1.00 87.62 246 ARG A C 1
ATOM 1955 O O . ARG A 1 246 ? -16.667 4.842 20.955 1.00 87.62 246 ARG A O 1
ATOM 1962 N N . GLU A 1 247 ? -16.559 6.382 19.337 1.00 86.12 247 GLU A N 1
ATOM 1963 C CA . GLU A 1 247 ? -18.006 6.619 19.245 1.00 86.12 247 GLU A CA 1
ATOM 1964 C C . GLU A 1 247 ? -18.744 5.593 18.380 1.00 86.12 247 GLU A C 1
ATOM 1966 O O . GLU A 1 247 ? -19.957 5.698 18.209 1.00 86.12 247 GLU A O 1
ATOM 1971 N N . THR A 1 248 ? -18.037 4.605 17.827 1.00 79.62 248 THR A N 1
ATOM 1972 C CA . THR A 1 248 ? -18.659 3.577 16.988 1.00 79.62 248 THR A CA 1
ATOM 1973 C C . THR A 1 248 ? -19.624 2.711 17.803 1.00 79.62 248 THR A C 1
ATOM 1975 O O . THR A 1 248 ? -20.740 2.467 17.352 1.00 79.62 248 THR A O 1
ATOM 1978 N N . ASN A 1 249 ? -19.212 2.259 18.994 1.00 77.06 249 ASN A N 1
ATOM 1979 C CA . ASN A 1 249 ? -20.038 1.516 19.953 1.00 77.06 249 ASN A CA 1
ATOM 1980 C C . ASN A 1 249 ? -19.359 1.434 21.340 1.00 77.06 249 ASN A C 1
ATOM 1982 O O . ASN A 1 249 ? -18.223 1.878 21.525 1.00 77.06 249 ASN A O 1
ATOM 1986 N N . SER A 1 250 ? -20.057 0.826 22.305 1.00 77.94 250 SER A N 1
ATOM 1987 C CA . SER A 1 250 ? -19.599 0.596 23.686 1.00 77.94 250 SER A CA 1
ATOM 1988 C C . SER A 1 250 ? -18.287 -0.204 23.762 1.00 77.94 250 SER A C 1
ATOM 1990 O O . SER A 1 250 ? -17.408 0.100 24.573 1.00 77.94 250 SER A O 1
ATOM 1992 N N . TYR A 1 251 ? -18.111 -1.191 22.880 1.00 78.25 251 TYR A N 1
ATOM 1993 C CA . TYR A 1 251 ? -16.894 -1.997 22.798 1.00 78.25 251 TYR A CA 1
ATOM 1994 C C . TYR A 1 251 ? -15.660 -1.164 22.423 1.00 78.25 251 TYR A C 1
ATOM 1996 O O . TYR A 1 251 ? -14.653 -1.183 23.136 1.00 78.25 251 TYR A O 1
ATOM 2004 N N . TRP A 1 252 ? -15.729 -0.391 21.335 1.00 82.25 252 TRP A N 1
ATOM 2005 C CA . TRP A 1 252 ? -14.617 0.449 20.888 1.00 82.25 252 TRP A CA 1
ATOM 2006 C C . TRP A 1 252 ? -14.339 1.598 21.844 1.00 82.25 252 TRP A C 1
ATOM 2008 O O . TRP A 1 252 ? -13.184 2.007 21.992 1.00 82.25 252 TRP A O 1
ATOM 2018 N N . GLU A 1 253 ? -15.359 2.075 22.554 1.00 84.38 253 GLU A N 1
ATOM 2019 C CA . GLU A 1 253 ? -15.169 2.985 23.670 1.00 84.38 253 GLU A CA 1
ATOM 2020 C C . GLU A 1 253 ? -14.282 2.358 24.755 1.00 84.38 253 GLU A C 1
ATOM 2022 O O . GLU A 1 253 ? -13.259 2.941 25.137 1.00 84.38 253 GLU A O 1
ATOM 2027 N N . MET A 1 254 ? -14.628 1.152 25.215 1.00 83.25 254 MET A N 1
ATOM 2028 C CA . MET A 1 254 ? -13.862 0.418 26.223 1.00 83.25 254 MET A CA 1
ATOM 2029 C C . MET A 1 254 ? -12.439 0.103 25.743 1.00 83.25 254 MET A C 1
ATOM 2031 O O . MET A 1 254 ? -11.476 0.367 26.469 1.00 83.25 254 MET A O 1
ATOM 2035 N N . LYS A 1 255 ? -12.278 -0.394 24.511 1.00 86.00 255 LYS A N 1
ATOM 2036 C CA . LYS A 1 255 ? -10.968 -0.672 23.900 1.00 86.00 255 LYS A CA 1
ATOM 2037 C C . LYS A 1 255 ? -10.108 0.583 23.774 1.00 86.00 255 LYS A C 1
ATOM 2039 O O . LYS A 1 255 ? -8.924 0.536 24.098 1.00 86.00 255 LYS A O 1
ATOM 2044 N N . CYS A 1 256 ? -10.679 1.727 23.388 1.00 89.19 256 CYS A N 1
ATOM 2045 C CA . CYS A 1 256 ? -9.948 2.995 23.383 1.00 89.19 256 CYS A CA 1
ATOM 2046 C C . CYS A 1 256 ? -9.405 3.330 24.778 1.00 89.19 256 CYS A C 1
ATOM 2048 O O . CYS A 1 256 ? -8.242 3.706 24.905 1.00 89.19 256 CYS A O 1
ATOM 2050 N N . ARG A 1 257 ? -10.203 3.159 25.837 1.00 87.69 257 ARG A N 1
ATOM 2051 C CA . ARG A 1 257 ? -9.720 3.417 27.203 1.00 87.69 257 ARG A CA 1
ATOM 2052 C C . ARG A 1 257 ? -8.565 2.490 27.577 1.00 87.69 257 ARG A C 1
ATOM 2054 O O . ARG A 1 257 ? -7.571 2.957 28.125 1.00 87.69 257 ARG A O 1
ATOM 2061 N N . GLN A 1 258 ? -8.665 1.206 27.229 1.00 89.50 258 GLN A N 1
ATOM 2062 C CA . GLN A 1 258 ? -7.608 0.219 27.472 1.00 89.50 258 GLN A CA 1
ATOM 2063 C C . GLN A 1 258 ? -6.311 0.569 26.735 1.00 89.50 258 GLN A C 1
ATOM 2065 O O . GLN A 1 258 ? -5.256 0.660 27.356 1.00 89.50 258 GLN A O 1
ATOM 2070 N N . VAL A 1 259 ? -6.377 0.818 25.422 1.00 91.25 259 VAL A N 1
ATOM 2071 C CA . VAL A 1 259 ? -5.193 1.116 24.601 1.00 91.25 259 VAL A CA 1
ATOM 2072 C C . VAL A 1 259 ? -4.485 2.377 25.098 1.00 91.25 259 VAL A C 1
ATOM 2074 O O . VAL A 1 259 ? -3.255 2.400 25.191 1.00 91.25 259 VAL A O 1
ATOM 2077 N N . PHE A 1 260 ? -5.242 3.416 25.454 1.00 90.56 260 PHE A N 1
ATOM 2078 C CA . PHE A 1 260 ? -4.702 4.715 25.861 1.00 90.56 260 PHE A CA 1
ATOM 2079 C C . PHE A 1 260 ? -4.501 4.870 27.377 1.00 90.56 260 PHE A C 1
ATOM 2081 O O . PHE A 1 260 ? -4.053 5.931 27.804 1.00 90.56 260 PHE A O 1
ATOM 2088 N N . ASN A 1 261 ? -4.758 3.825 28.174 1.00 87.06 261 ASN A N 1
ATOM 2089 C CA . ASN A 1 261 ? -4.670 3.838 29.641 1.00 87.06 261 ASN A CA 1
ATOM 2090 C C . ASN A 1 261 ? -5.484 4.976 30.290 1.00 87.06 261 ASN A C 1
ATOM 2092 O O . ASN A 1 261 ? -5.011 5.655 31.200 1.00 87.06 261 ASN A O 1
ATOM 2096 N N . GLU A 1 262 ? -6.698 5.211 29.797 1.00 83.25 262 GLU A N 1
ATOM 2097 C CA . GLU A 1 262 ? -7.572 6.270 30.302 1.00 83.25 262 GLU A CA 1
ATOM 2098 C C . GLU A 1 262 ? -8.353 5.775 31.523 1.00 83.25 262 GLU A C 1
ATOM 2100 O O . GLU A 1 262 ? -9.085 4.786 31.446 1.00 83.25 262 GLU A O 1
ATOM 2105 N N . ASP A 1 263 ? -8.206 6.468 32.652 1.00 69.88 263 ASP A N 1
ATOM 2106 C CA . ASP A 1 263 ? -8.913 6.137 33.889 1.00 69.88 263 ASP A CA 1
ATOM 2107 C C . ASP A 1 263 ? -10.373 6.638 33.830 1.00 69.88 263 ASP A C 1
ATOM 2109 O O . ASP A 1 263 ? -10.588 7.848 33.685 1.00 69.88 263 ASP A O 1
ATOM 2113 N N . PRO A 1 264 ? -11.385 5.759 33.995 1.00 60.12 264 PRO A N 1
ATOM 2114 C CA . PRO A 1 264 ? -12.796 6.143 34.071 1.00 60.12 264 PRO A CA 1
ATOM 2115 C C . PRO A 1 264 ? -13.111 7.199 35.143 1.00 60.12 264 PRO A C 1
ATOM 2117 O O . PRO A 1 264 ? -14.083 7.938 34.997 1.00 60.12 264 PRO A O 1
ATOM 2120 N N . ALA A 1 265 ? -12.315 7.278 36.214 1.00 57.91 265 ALA A N 1
ATOM 2121 C CA . ALA A 1 265 ? -12.504 8.234 37.304 1.00 57.91 265 ALA A CA 1
ATOM 2122 C C . ALA A 1 265 ? -11.958 9.642 36.996 1.00 57.91 265 ALA A C 1
ATOM 2124 O O . ALA A 1 265 ? -12.301 10.591 37.700 1.00 57.91 265 ALA A O 1
ATOM 2125 N N . LEU A 1 266 ? -11.132 9.788 35.953 1.00 53.88 266 LEU A N 1
ATOM 2126 C CA . LEU A 1 266 ? -10.435 11.030 35.594 1.00 53.88 266 LEU A CA 1
ATOM 2127 C C . LEU A 1 266 ? -10.890 11.616 34.244 1.00 53.88 266 LEU A C 1
ATOM 2129 O O . LEU A 1 266 ? -10.249 12.531 33.738 1.00 53.88 266 LEU A O 1
ATOM 2133 N N . VAL A 1 267 ? -12.002 11.142 33.661 1.00 49.53 267 VAL A N 1
ATOM 2134 C CA . VAL A 1 267 ? -12.504 11.536 32.316 1.00 49.53 267 VAL A CA 1
ATOM 2135 C C . VAL A 1 267 ? -13.081 12.968 32.264 1.00 49.53 267 VAL A C 1
ATOM 2137 O O . VAL A 1 267 ? -13.947 13.285 31.455 1.00 49.53 267 VAL A O 1
ATOM 2140 N N . GLN A 1 268 ? -12.606 13.877 33.111 1.00 43.75 268 GLN A N 1
ATOM 2141 C CA . GLN A 1 268 ? -12.763 15.312 32.886 1.00 43.75 268 GLN A CA 1
ATOM 2142 C C . GLN A 1 268 ? -11.423 15.873 32.433 1.00 43.75 268 GLN A C 1
ATOM 2144 O O . GLN A 1 268 ? -10.715 16.535 33.183 1.00 43.75 268 GLN A O 1
ATOM 2149 N N . ASP A 1 269 ? -11.072 15.576 31.185 1.00 44.53 269 ASP A N 1
ATOM 2150 C CA . ASP A 1 269 ? -10.002 16.290 30.501 1.00 44.53 269 ASP A CA 1
ATOM 2151 C C . ASP A 1 269 ? -10.567 17.658 30.079 1.00 44.53 269 ASP A C 1
ATOM 2153 O O . ASP A 1 269 ? -11.042 17.841 28.957 1.00 44.53 269 ASP A O 1
ATOM 2157 N N . GLU A 1 270 ? -10.635 18.598 31.030 1.00 42.44 270 GLU A N 1
ATOM 2158 C CA . GLU A 1 270 ? -11.058 19.985 30.778 1.00 42.44 270 GLU A CA 1
ATOM 2159 C C . GLU A 1 270 ? -10.116 20.712 29.792 1.00 42.44 270 GLU A C 1
ATOM 2161 O O . GLU A 1 270 ? -10.519 21.720 29.213 1.00 42.44 270 GLU A O 1
ATOM 2166 N N . ASP A 1 271 ? -8.927 20.156 29.516 1.00 44.56 271 ASP A N 1
ATOM 2167 C CA . ASP A 1 271 ? -7.916 20.708 28.602 1.00 44.56 271 ASP A CA 1
ATOM 2168 C C . ASP A 1 271 ? -7.870 20.026 27.215 1.00 44.56 271 ASP A C 1
ATOM 2170 O O . ASP A 1 271 ? -7.158 20.478 26.309 1.00 44.56 271 ASP A O 1
ATOM 2174 N N . ALA A 1 272 ? -8.656 18.969 26.974 1.00 54.91 272 ALA A N 1
ATOM 2175 C CA . ALA A 1 272 ? -8.762 18.379 25.643 1.00 54.91 272 ALA A CA 1
ATOM 2176 C C . ALA A 1 272 ? -9.679 19.229 24.756 1.00 54.91 272 ALA A C 1
ATOM 2178 O O . ALA A 1 272 ? -10.901 19.213 24.906 1.00 54.91 272 ALA A O 1
ATOM 2179 N N . VAL A 1 273 ? -9.097 19.932 23.773 1.00 59.91 273 VAL A N 1
ATOM 2180 C CA . VAL A 1 273 ? -9.843 20.601 22.689 1.00 59.91 273 VAL A CA 1
ATOM 2181 C C . VAL A 1 273 ? -10.930 19.652 22.177 1.00 59.91 273 VAL A C 1
ATOM 2183 O O . VAL A 1 273 ? -10.605 18.597 21.620 1.00 59.91 273 VAL A O 1
ATOM 2186 N N . LYS A 1 274 ? -12.201 20.002 22.412 1.00 75.19 274 LYS A N 1
ATOM 2187 C CA . LYS A 1 274 ? -13.353 19.177 22.036 1.00 75.19 274 LYS A CA 1
ATOM 2188 C C . LYS A 1 274 ? -13.401 19.044 20.519 1.00 75.19 274 LYS A C 1
ATOM 2190 O O . LYS A 1 274 ? -13.595 20.036 19.825 1.00 75.19 274 LYS A O 1
ATOM 2195 N N . ILE A 1 275 ? -13.254 17.815 20.034 1.00 84.12 275 ILE A N 1
ATOM 2196 C CA . ILE A 1 275 ? -13.395 17.487 18.614 1.00 84.12 275 ILE A CA 1
ATOM 2197 C C . ILE A 1 275 ? -14.857 17.704 18.215 1.00 84.12 275 ILE A C 1
ATOM 2199 O O . ILE A 1 275 ? -15.771 17.122 18.799 1.00 84.12 275 ILE A O 1
ATOM 2203 N N . THR A 1 276 ? -15.069 18.554 17.224 1.00 87.69 276 THR A N 1
ATOM 2204 C CA . THR A 1 276 ? -16.373 18.921 16.677 1.00 87.69 276 THR A CA 1
ATOM 2205 C C . THR A 1 276 ? -16.834 17.932 15.604 1.00 87.69 276 THR A C 1
ATOM 2207 O O . THR A 1 276 ? -16.027 17.289 14.934 1.00 87.69 276 THR A O 1
ATOM 2210 N N . GLU A 1 277 ? -18.146 17.856 15.363 1.00 88.31 277 GLU A N 1
ATOM 2211 C CA . GLU A 1 277 ? -18.704 17.039 14.270 1.00 88.31 277 GLU A CA 1
ATOM 2212 C C . GLU A 1 277 ? -18.167 17.439 12.889 1.00 88.31 277 GLU A C 1
ATOM 2214 O O . GLU A 1 277 ? -17.922 16.584 12.041 1.00 88.31 277 GLU A O 1
ATOM 2219 N N . LYS A 1 278 ? -17.897 18.733 12.674 1.00 88.38 278 LYS A N 1
ATOM 2220 C CA . LYS A 1 278 ? -17.316 19.229 11.417 1.00 88.38 278 LYS A CA 1
ATOM 2221 C C . LYS A 1 278 ? -15.917 18.666 11.169 1.00 88.38 278 LYS A C 1
ATOM 2223 O O . LYS A 1 278 ? -15.573 18.346 10.035 1.00 88.38 278 LYS A O 1
ATOM 2228 N N . GLU A 1 279 ? -15.107 18.539 12.217 1.00 88.88 279 GLU A N 1
ATOM 2229 C CA . GLU A 1 279 ? -13.760 17.968 12.119 1.00 88.88 279 GLU A CA 1
ATOM 2230 C C . GLU A 1 279 ? -13.810 16.467 11.816 1.00 88.88 279 GLU A C 1
ATOM 2232 O O . GLU A 1 279 ? -13.034 15.982 10.988 1.00 88.88 279 GLU A O 1
ATOM 2237 N N . LYS A 1 280 ? -14.76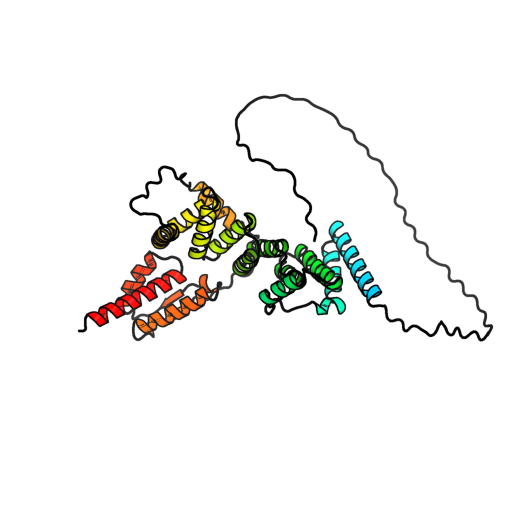3 15.741 12.417 1.00 90.06 280 LYS A N 1
ATOM 2238 C CA . LYS A 1 280 ? -15.011 14.327 12.100 1.00 90.06 280 LYS A CA 1
ATOM 2239 C C . LYS A 1 280 ? -15.427 14.154 10.644 1.00 90.06 280 LYS A C 1
ATOM 2241 O O . LYS A 1 280 ? -14.840 13.340 9.934 1.00 90.06 280 LYS A O 1
ATOM 2246 N N . GLU A 1 281 ? -16.384 14.954 10.178 1.00 89.31 281 GLU A N 1
ATOM 2247 C CA . GLU A 1 281 ? -16.851 14.924 8.792 1.00 89.31 281 GLU A CA 1
ATOM 2248 C C . GLU A 1 281 ? -15.720 15.246 7.806 1.00 89.31 281 GLU A C 1
ATOM 2250 O O . GLU A 1 281 ? -15.562 14.555 6.800 1.00 89.31 281 GLU A O 1
ATOM 2255 N N . LEU A 1 282 ? -14.872 16.233 8.114 1.00 88.62 282 LEU A N 1
ATOM 2256 C CA . LEU A 1 282 ? -13.707 16.578 7.299 1.00 88.62 282 LEU A CA 1
ATOM 2257 C C . LEU A 1 282 ? -12.744 15.394 7.147 1.00 88.62 282 LEU A C 1
ATOM 2259 O O . LEU A 1 282 ? -12.293 15.100 6.036 1.00 88.62 282 LEU A O 1
ATOM 2263 N N . ILE A 1 283 ? -12.442 14.692 8.241 1.00 88.38 283 ILE A N 1
ATOM 2264 C CA . ILE A 1 283 ? -11.560 13.521 8.216 1.00 88.38 283 ILE A CA 1
ATOM 2265 C C . ILE A 1 283 ? -12.212 12.356 7.471 1.00 88.38 283 ILE A C 1
ATOM 2267 O O . ILE A 1 283 ? -11.572 11.766 6.602 1.00 88.38 283 ILE A O 1
ATOM 2271 N N . LEU A 1 284 ? -13.487 12.067 7.727 1.00 87.69 284 LEU A N 1
ATOM 2272 C CA . LEU A 1 284 ? -14.223 11.019 7.020 1.00 87.69 284 LEU A CA 1
ATOM 2273 C C . LEU A 1 284 ? -14.319 11.296 5.517 1.00 87.69 284 LEU A C 1
ATOM 2275 O O . LEU A 1 284 ? -14.119 10.386 4.716 1.00 87.69 284 LEU A O 1
ATOM 2279 N N . ASN A 1 285 ? -14.554 12.543 5.109 1.00 85.38 285 ASN A N 1
ATOM 2280 C CA . ASN A 1 285 ? -14.558 12.933 3.700 1.00 85.38 285 ASN A CA 1
ATOM 2281 C C . ASN A 1 285 ? -13.171 12.776 3.075 1.00 85.38 285 ASN A C 1
ATOM 2283 O O . ASN A 1 285 ? -13.050 12.275 1.960 1.00 85.38 285 ASN A O 1
ATOM 2287 N N . LYS A 1 286 ? -12.106 13.126 3.801 1.00 83.88 286 LYS A N 1
ATOM 2288 C CA . LYS A 1 286 ? -10.723 12.921 3.352 1.00 83.88 286 LYS A CA 1
ATOM 2289 C C . LYS A 1 286 ? -10.397 11.436 3.170 1.00 83.88 286 LYS A C 1
ATOM 2291 O O . LYS A 1 286 ? -9.765 11.078 2.182 1.00 83.88 286 LYS A O 1
ATOM 2296 N N . ILE A 1 287 ? -10.857 10.578 4.080 1.00 85.44 287 ILE A N 1
ATOM 2297 C CA . ILE A 1 287 ? -10.722 9.116 4.003 1.00 85.44 287 ILE A CA 1
ATOM 2298 C C . ILE A 1 287 ? -11.503 8.571 2.798 1.00 85.44 287 ILE A C 1
ATOM 2300 O O . ILE A 1 287 ? -10.928 7.868 1.972 1.00 85.44 287 ILE A O 1
ATOM 2304 N N . LYS A 1 288 ? -12.777 8.957 2.643 1.00 78.69 288 LYS A N 1
ATOM 2305 C CA . LYS A 1 288 ? -13.659 8.508 1.549 1.00 78.69 288 LYS A CA 1
ATOM 2306 C C . LYS A 1 288 ? -13.184 8.949 0.163 1.00 78.69 288 LYS A C 1
ATOM 2308 O O . LYS A 1 288 ? -13.315 8.190 -0.794 1.00 78.69 288 LYS A O 1
ATOM 2313 N N . ASN A 1 289 ? -12.626 10.156 0.067 1.00 75.12 289 ASN A N 1
ATOM 2314 C CA . ASN A 1 289 ? -12.127 10.743 -1.180 1.00 75.12 289 ASN A CA 1
ATOM 2315 C C . ASN A 1 289 ? -10.674 10.356 -1.488 1.00 75.12 289 ASN A C 1
ATOM 2317 O O . ASN A 1 289 ? -10.114 10.820 -2.483 1.00 75.12 289 ASN A O 1
ATOM 2321 N N . THR A 1 290 ? -10.041 9.523 -0.655 1.00 69.62 290 THR A N 1
ATOM 2322 C CA . THR A 1 290 ? -8.741 8.939 -0.989 1.00 69.62 290 THR A CA 1
ATOM 2323 C C . THR A 1 290 ? -8.974 7.853 -2.043 1.00 69.62 290 THR A C 1
ATOM 2325 O O . THR A 1 290 ? -9.160 6.687 -1.721 1.00 69.62 290 THR A O 1
ATOM 2328 N N . GLY A 1 291 ? -9.048 8.272 -3.310 1.00 55.91 291 GLY A N 1
ATOM 2329 C CA . GLY A 1 291 ? -9.097 7.392 -4.474 1.00 55.91 291 GLY A CA 1
ATOM 2330 C C . GLY A 1 291 ? -10.110 7.778 -5.542 1.00 55.91 291 GLY A C 1
ATOM 2331 O O . GLY A 1 291 ? -11.193 8.288 -5.256 1.00 55.91 291 GLY A O 1
ATOM 2332 N N . LYS A 1 292 ? -9.751 7.519 -6.803 1.00 51.66 292 LYS A N 1
ATOM 2333 C CA . LYS A 1 292 ? -10.722 7.479 -7.897 1.00 51.66 292 LYS A CA 1
ATOM 2334 C C . LYS A 1 292 ? -11.394 6.120 -7.806 1.00 51.66 292 LYS A C 1
ATOM 2336 O O . LYS A 1 292 ? -10.717 5.105 -7.911 1.00 51.66 292 LYS A O 1
ATOM 2341 N N . PHE A 1 293 ? -12.710 6.095 -7.614 1.00 42.06 293 PHE A N 1
ATOM 2342 C CA . PHE A 1 293 ? -13.472 4.859 -7.752 1.00 42.06 293 PHE A CA 1
ATOM 2343 C C . PHE A 1 293 ? -13.382 4.412 -9.216 1.00 42.06 293 PHE A C 1
ATOM 2345 O O . PHE A 1 293 ? -14.161 4.854 -10.059 1.00 42.06 293 PHE A O 1
ATOM 2352 N N . ILE A 1 294 ? -12.390 3.587 -9.541 1.00 44.94 294 ILE A N 1
ATOM 2353 C CA . ILE A 1 294 ? -12.441 2.778 -10.749 1.00 44.94 294 ILE A CA 1
ATOM 2354 C C . ILE A 1 294 ? -13.519 1.753 -10.432 1.00 44.94 294 ILE A C 1
ATOM 2356 O O . ILE A 1 294 ? -13.395 1.019 -9.454 1.00 44.94 294 ILE A O 1
ATOM 2360 N N . ALA A 1 295 ? -14.620 1.785 -11.180 1.00 38.12 295 ALA A N 1
ATOM 2361 C CA . ALA A 1 295 ? -15.729 0.857 -11.017 1.00 38.12 295 ALA A CA 1
ATOM 2362 C C . ALA A 1 295 ? -15.276 -0.562 -11.402 1.00 38.12 295 ALA A C 1
ATOM 2364 O O . ALA A 1 295 ? -15.611 -1.077 -12.463 1.00 38.12 295 ALA A O 1
ATOM 2365 N N . GLY A 1 296 ? -14.469 -1.178 -10.544 1.00 41.06 296 GLY A N 1
ATOM 2366 C CA . GLY A 1 296 ? -14.307 -2.613 -10.477 1.00 41.06 296 GLY A CA 1
ATOM 2367 C C . GLY A 1 296 ? -15.570 -3.166 -9.844 1.00 41.06 296 GLY A C 1
ATOM 2368 O O . GLY A 1 296 ? -16.041 -2.637 -8.838 1.00 41.06 296 GLY A O 1
ATOM 2369 N N . VAL A 1 297 ? -16.147 -4.181 -10.486 1.00 39.12 297 VAL A N 1
ATOM 2370 C CA . VAL A 1 297 ? -17.272 -4.961 -9.971 1.00 39.12 297 VAL A CA 1
ATOM 2371 C C . VAL A 1 297 ? -16.989 -5.257 -8.503 1.00 39.12 297 VAL A C 1
ATOM 2373 O O . VAL A 1 297 ? -16.057 -6.001 -8.202 1.00 39.12 297 VAL A O 1
ATOM 2376 N N . GLU A 1 298 ? -17.749 -4.636 -7.597 1.00 39.78 298 GLU A N 1
ATOM 2377 C CA . GLU A 1 298 ? -17.741 -5.028 -6.192 1.00 39.78 298 GLU A CA 1
ATOM 2378 C C . GLU A 1 298 ? -17.933 -6.546 -6.195 1.00 39.78 298 GLU A C 1
ATOM 2380 O O . GLU A 1 298 ? -18.909 -7.015 -6.800 1.00 39.78 298 GLU A O 1
ATOM 2385 N N . PRO A 1 299 ? -16.994 -7.342 -5.649 1.00 42.75 299 PRO A N 1
ATOM 2386 C CA . PRO A 1 299 ? 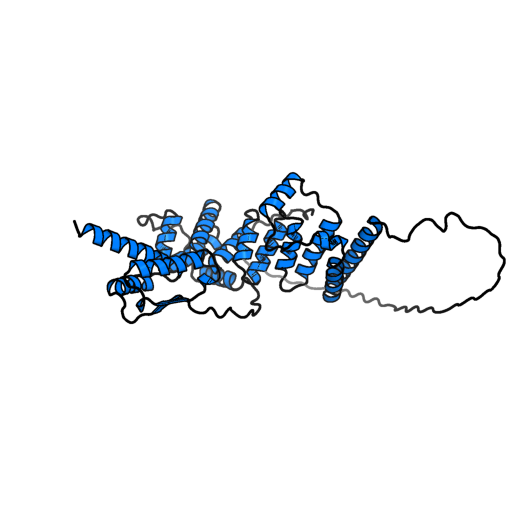-17.183 -8.776 -5.622 1.00 42.75 299 PRO A CA 1
ATOM 2387 C C . PRO A 1 299 ? -18.515 -9.010 -4.921 1.00 42.75 299 PRO A C 1
ATOM 2389 O O . PRO A 1 299 ? -18.704 -8.567 -3.790 1.00 42.75 299 PRO A O 1
ATOM 2392 N N . ALA A 1 300 ? -19.470 -9.634 -5.611 1.00 43.44 300 ALA A N 1
ATOM 2393 C CA . ALA A 1 300 ? -20.728 -10.020 -4.999 1.00 43.44 300 ALA A CA 1
ATOM 2394 C C . ALA A 1 300 ? -20.405 -11.118 -3.984 1.00 43.44 300 ALA A C 1
ATOM 2396 O O . ALA A 1 300 ? -20.378 -12.308 -4.306 1.00 43.44 300 ALA A O 1
ATOM 2397 N N . PHE A 1 301 ? -20.055 -10.699 -2.773 1.00 52.91 301 PHE A N 1
ATOM 2398 C CA . PHE A 1 301 ? -19.711 -11.588 -1.689 1.00 52.91 301 PHE A CA 1
ATOM 2399 C C . PHE A 1 301 ? -20.961 -12.377 -1.318 1.00 52.91 301 PHE A C 1
ATOM 2401 O O . PHE A 1 301 ? -21.977 -11.816 -0.904 1.00 52.91 301 PHE A O 1
ATOM 2408 N N . LYS A 1 302 ? -20.906 -13.695 -1.512 1.00 54.97 302 LYS A N 1
ATOM 2409 C CA . LYS A 1 302 ? -21.953 -14.575 -1.001 1.00 54.97 302 LYS A CA 1
ATOM 2410 C C . LYS A 1 302 ? -21.860 -14.577 0.526 1.00 54.97 302 LYS A C 1
ATOM 2412 O O . LYS A 1 302 ? -20.746 -14.693 1.034 1.00 54.97 302 LYS A O 1
ATOM 2417 N N . PRO A 1 303 ? -22.987 -14.458 1.242 1.00 60.50 303 PRO A N 1
ATOM 2418 C CA . PRO A 1 303 ? -22.968 -14.531 2.690 1.00 60.50 303 PRO A CA 1
ATOM 2419 C C . PRO A 1 303 ? -22.456 -15.898 3.155 1.00 60.50 303 PRO A C 1
ATOM 2421 O O . PRO A 1 303 ? -22.780 -16.927 2.551 1.00 60.50 303 PRO A O 1
ATOM 2424 N N . VAL A 1 304 ? -21.669 -15.903 4.229 1.00 66.12 304 VAL A N 1
ATOM 2425 C CA . VAL A 1 304 ? -21.254 -17.129 4.916 1.00 66.12 304 VAL A CA 1
ATOM 2426 C C . VAL A 1 304 ? -22.420 -17.572 5.780 1.00 66.12 304 VAL A C 1
ATOM 2428 O O . VAL A 1 304 ? -22.787 -16.879 6.723 1.00 66.12 304 VAL A O 1
ATOM 2431 N N . VAL A 1 305 ? -23.035 -18.702 5.439 1.00 66.31 305 VAL A N 1
ATOM 2432 C CA . VAL A 1 305 ? -24.187 -19.217 6.183 1.00 66.31 305 VAL A CA 1
ATOM 2433 C C . VAL A 1 305 ? -23.710 -20.233 7.214 1.00 66.31 305 VAL A C 1
ATOM 2435 O O . VAL A 1 305 ? -23.133 -21.253 6.842 1.00 66.31 305 VAL A O 1
ATOM 2438 N N . ILE A 1 306 ? -23.978 -19.963 8.489 1.00 71.19 306 ILE A N 1
ATOM 2439 C CA . ILE A 1 306 ? -23.802 -20.913 9.589 1.00 71.19 306 ILE A CA 1
ATOM 2440 C C . ILE A 1 306 ? -25.175 -21.520 9.877 1.00 71.19 306 ILE A C 1
ATOM 2442 O O . ILE A 1 306 ? -26.071 -20.828 10.357 1.00 71.19 306 ILE A O 1
ATOM 2446 N N . ASP A 1 307 ? -25.359 -22.800 9.554 1.00 71.88 307 ASP A N 1
ATOM 2447 C CA . ASP A 1 307 ? -26.599 -23.521 9.856 1.00 71.88 307 ASP A CA 1
ATOM 2448 C C . ASP A 1 307 ? -26.516 -24.177 11.239 1.00 71.88 307 ASP A C 1
ATOM 2450 O O . ASP A 1 307 ? -26.079 -25.319 11.400 1.00 71.88 307 ASP A O 1
ATOM 2454 N N . VAL A 1 308 ? -26.961 -23.440 12.249 1.00 70.00 308 VAL A N 1
ATOM 2455 C CA . VAL A 1 308 ? -27.013 -23.873 13.651 1.00 70.00 308 VAL A CA 1
ATOM 2456 C C . VAL A 1 308 ? -28.026 -24.999 13.847 1.00 70.00 308 VAL A C 1
ATOM 2458 O O . VAL A 1 308 ? -27.888 -25.790 14.773 1.00 70.00 308 VAL A O 1
ATOM 2461 N N . GLY A 1 309 ? -29.000 -25.154 12.942 1.00 69.38 309 GLY A N 1
ATOM 2462 C CA . GLY A 1 309 ? -29.951 -26.268 12.972 1.00 69.38 309 GLY A CA 1
ATOM 2463 C C . GLY A 1 309 ? -29.293 -27.638 12.771 1.00 69.38 309 GLY A C 1
ATOM 2464 O O . GLY A 1 309 ? -29.901 -28.661 13.089 1.00 69.38 309 GLY A O 1
ATOM 2465 N N . THR A 1 310 ? -28.056 -27.661 12.264 1.00 72.38 310 THR A N 1
ATOM 2466 C CA . THR A 1 310 ? -27.236 -28.874 12.130 1.00 72.38 310 THR A CA 1
ATOM 2467 C C . THR A 1 310 ? -26.323 -29.128 13.330 1.00 72.38 310 THR A C 1
ATOM 2469 O O . THR A 1 310 ? -25.748 -30.212 13.419 1.00 72.38 310 THR A O 1
ATOM 2472 N N . CYS A 1 311 ? -26.198 -28.165 14.249 1.00 74.38 311 CYS A N 1
ATOM 2473 C CA . CYS A 1 311 ? -25.341 -28.268 15.424 1.00 74.38 311 CYS A CA 1
ATOM 2474 C C . CYS A 1 311 ? -26.074 -28.982 16.565 1.00 74.38 311 CYS A C 1
ATOM 2476 O O . CYS A 1 311 ? -27.243 -28.726 16.851 1.00 74.38 311 CYS A O 1
ATOM 2478 N N . SER A 1 312 ? -25.364 -29.881 17.237 1.00 75.56 312 SER A N 1
ATOM 2479 C CA . SER A 1 312 ? -25.899 -30.721 18.313 1.00 75.56 312 SER A CA 1
ATOM 2480 C C . SER A 1 312 ? -25.771 -30.065 19.692 1.00 75.56 312 SER A C 1
ATOM 2482 O O . SER A 1 312 ? -26.450 -30.469 20.634 1.00 75.56 312 SER A O 1
ATOM 2484 N N . ASN A 1 313 ? -24.850 -29.106 19.833 1.00 73.75 313 ASN A N 1
ATOM 2485 C CA . ASN A 1 313 ? -24.487 -28.431 21.080 1.00 73.75 313 ASN A CA 1
ATOM 2486 C C . ASN A 1 313 ? -23.794 -27.082 20.792 1.00 73.75 313 ASN A C 1
ATOM 2488 O O . ASN A 1 313 ? -23.422 -26.796 19.653 1.00 73.75 313 ASN A O 1
ATOM 2492 N N . LEU A 1 314 ? -23.607 -26.272 21.838 1.00 71.62 314 LEU A N 1
ATOM 2493 C CA . LEU A 1 314 ? -23.009 -24.934 21.765 1.00 71.62 314 LEU A CA 1
ATOM 2494 C C . LEU A 1 314 ? -21.538 -24.954 21.299 1.00 71.62 314 LEU A C 1
ATOM 2496 O O . LEU A 1 314 ? -21.117 -24.063 20.564 1.00 71.62 314 LEU A O 1
ATOM 2500 N N . ALA A 1 315 ? -20.774 -25.992 21.656 1.00 72.38 315 ALA A N 1
ATOM 2501 C CA . ALA A 1 315 ? -19.379 -26.142 21.240 1.00 72.38 315 ALA A CA 1
ATOM 2502 C C . ALA A 1 315 ? -19.235 -26.265 19.715 1.00 72.38 315 ALA A C 1
ATOM 2504 O O . ALA A 1 315 ? -18.346 -25.658 19.125 1.00 72.38 315 ALA A O 1
ATOM 2505 N N . GLU A 1 316 ? -20.127 -27.013 19.058 1.00 74.50 316 GLU A N 1
ATOM 2506 C CA . GLU A 1 316 ? -20.147 -27.136 17.595 1.00 74.50 316 GLU A CA 1
ATOM 2507 C C . GLU A 1 316 ? -20.412 -25.786 16.916 1.00 74.50 316 GLU A C 1
ATOM 2509 O O . GLU A 1 316 ? -19.764 -25.469 15.919 1.00 74.50 316 GLU A O 1
ATOM 2514 N N . VAL A 1 317 ? -21.282 -24.953 17.496 1.00 73.00 317 VAL A N 1
ATOM 2515 C CA . VAL A 1 317 ? -21.507 -23.574 17.030 1.00 73.00 317 VAL A CA 1
ATOM 2516 C C . VAL A 1 317 ? -20.237 -22.736 17.185 1.00 73.00 317 VAL A C 1
ATOM 2518 O O . VAL A 1 317 ? -19.842 -22.038 16.250 1.00 73.00 317 VAL A O 1
ATOM 2521 N N . GLY A 1 318 ? -19.557 -22.859 18.329 1.00 69.44 318 GLY A N 1
ATOM 2522 C CA . GLY A 1 318 ? -18.274 -22.209 18.592 1.00 69.44 318 GLY A CA 1
ATOM 2523 C C . GLY A 1 318 ? -17.190 -22.586 17.578 1.00 69.44 318 GLY A C 1
ATOM 2524 O O . GLY A 1 318 ? -16.482 -21.710 17.099 1.00 69.44 318 GLY A O 1
ATOM 2525 N N . ILE A 1 319 ? -17.102 -23.856 17.168 1.00 75.88 319 ILE A N 1
ATOM 2526 C CA . ILE A 1 319 ? -16.131 -24.313 16.156 1.00 75.88 319 ILE A CA 1
ATOM 2527 C C . ILE A 1 319 ? -16.361 -23.624 14.804 1.00 75.88 319 ILE A C 1
ATOM 2529 O O . ILE A 1 319 ? -15.400 -23.181 14.173 1.00 75.88 319 ILE A O 1
ATOM 2533 N N . TYR A 1 320 ? -17.616 -23.510 14.355 1.00 74.31 320 TYR A N 1
ATOM 2534 C CA . TYR A 1 320 ? -17.931 -22.806 13.107 1.00 74.31 320 TYR A CA 1
ATOM 2535 C C . TYR A 1 320 ? -17.621 -21.313 13.192 1.00 74.31 320 TYR A C 1
ATOM 2537 O O . TYR A 1 320 ? -17.147 -20.729 12.220 1.00 74.31 320 TYR A O 1
ATOM 2545 N N . LEU A 1 321 ? -17.858 -20.704 14.352 1.00 74.06 321 LEU A N 1
ATOM 2546 C CA . LEU A 1 321 ? -17.496 -19.317 14.610 1.00 74.06 321 LEU A CA 1
ATOM 2547 C C . LEU A 1 321 ? -15.972 -19.129 14.584 1.00 74.06 321 LEU A C 1
ATOM 2549 O O . LEU A 1 321 ? -15.508 -18.246 13.87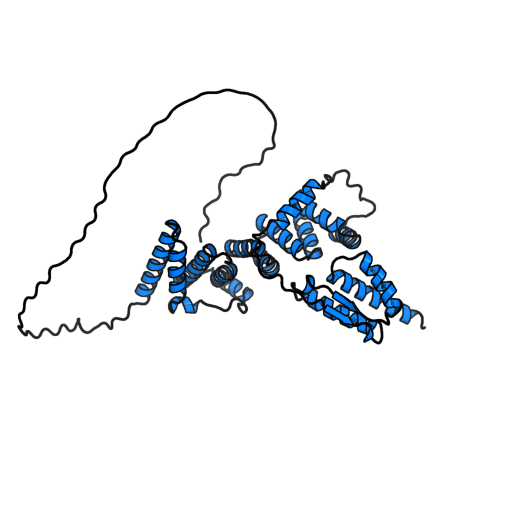3 1.00 74.06 321 LEU A O 1
ATOM 2553 N N . CYS A 1 322 ? -15.183 -19.996 15.225 1.00 72.06 322 CYS A N 1
ATOM 2554 C CA . CYS A 1 322 ? -13.717 -19.946 15.148 1.00 72.06 322 CYS A CA 1
ATOM 2555 C C . CYS A 1 322 ? -13.200 -20.068 13.704 1.00 72.06 322 CYS A C 1
ATOM 2557 O O . CYS A 1 322 ? -12.349 -19.292 13.294 1.00 72.06 322 CYS A O 1
ATOM 2559 N N . ASP A 1 323 ? -13.749 -20.980 12.896 1.00 74.44 323 ASP A N 1
ATOM 2560 C CA . ASP A 1 323 ? -13.368 -21.110 11.478 1.00 74.44 323 ASP A CA 1
ATOM 2561 C C . ASP A 1 323 ? -13.712 -19.844 10.669 1.00 74.44 323 ASP A C 1
ATOM 2563 O O . ASP A 1 323 ? -12.968 -19.448 9.771 1.00 74.44 323 ASP A O 1
ATOM 2567 N N . VAL A 1 324 ? -14.818 -19.165 10.990 1.00 72.38 324 VAL A N 1
ATOM 2568 C CA . VAL A 1 324 ? -15.147 -17.863 10.392 1.00 72.38 324 VAL A CA 1
ATOM 2569 C C . VAL A 1 324 ? -14.189 -16.772 10.872 1.00 72.38 324 VAL A C 1
ATOM 2571 O O . VAL A 1 324 ? -13.725 -15.993 10.041 1.00 72.38 324 VAL A O 1
ATOM 2574 N N . TYR A 1 325 ? -13.851 -16.738 12.161 1.00 67.81 325 TYR A N 1
ATOM 2575 C CA . TYR A 1 325 ? -12.875 -15.806 12.728 1.00 67.81 325 TYR A CA 1
ATOM 2576 C C . TYR A 1 325 ? -11.514 -15.942 12.039 1.00 67.81 325 TYR A C 1
ATOM 2578 O O . TYR A 1 325 ? -11.031 -14.973 11.454 1.00 67.81 325 TYR A O 1
ATOM 2586 N N . ASP A 1 326 ? -10.962 -17.157 12.000 1.00 64.94 326 ASP A N 1
ATOM 2587 C CA . ASP A 1 326 ? -9.661 -17.459 11.397 1.00 64.94 326 ASP A CA 1
ATOM 2588 C C . ASP A 1 326 ? -9.621 -17.040 9.922 1.00 64.94 326 ASP A C 1
ATOM 2590 O O . ASP A 1 326 ? -8.615 -16.529 9.423 1.00 64.94 326 ASP A O 1
ATOM 2594 N N . ARG A 1 327 ? -10.733 -17.223 9.197 1.00 67.00 327 ARG A N 1
ATOM 2595 C CA . ARG A 1 327 ? -10.855 -16.796 7.796 1.00 67.00 327 ARG A CA 1
ATOM 2596 C C . ARG A 1 327 ? -10.911 -15.286 7.647 1.00 67.00 327 ARG A C 1
ATOM 2598 O O . ARG A 1 327 ? -10.327 -14.775 6.694 1.00 67.00 327 ARG A O 1
ATOM 2605 N N . ILE A 1 328 ? -11.606 -14.572 8.530 1.00 64.81 328 ILE A N 1
ATOM 2606 C CA . ILE A 1 328 ? -11.640 -13.110 8.465 1.00 64.81 328 ILE A CA 1
ATOM 2607 C C . ILE A 1 328 ? -10.274 -12.522 8.842 1.00 64.81 328 ILE A C 1
ATOM 2609 O O . ILE A 1 328 ? -9.802 -11.620 8.154 1.00 64.81 328 ILE A O 1
ATOM 2613 N N . GLU A 1 329 ? -9.617 -13.063 9.869 1.00 58.28 329 GLU A N 1
ATOM 2614 C CA . GLU A 1 329 ? -8.271 -12.652 10.283 1.00 58.28 329 GLU A CA 1
ATOM 2615 C C . GLU A 1 329 ? -7.242 -12.915 9.172 1.00 58.28 329 GLU A C 1
ATOM 2617 O O . GLU A 1 329 ? -6.422 -12.055 8.848 1.00 58.28 329 GLU A O 1
ATOM 2622 N N . SER A 1 330 ? -7.325 -14.080 8.523 1.00 54.53 330 SER A N 1
ATOM 2623 C CA . SER A 1 330 ? -6.384 -14.475 7.468 1.00 54.53 330 SER A CA 1
ATOM 2624 C C . SER A 1 330 ? -6.636 -13.785 6.122 1.00 54.53 330 SER A C 1
ATOM 2626 O O . SER A 1 330 ? -5.727 -13.721 5.291 1.00 54.53 330 SER A O 1
ATOM 2628 N N . PHE A 1 331 ? -7.854 -13.291 5.859 1.00 53.34 331 PHE A N 1
ATOM 2629 C CA . PHE A 1 331 ? -8.240 -12.769 4.546 1.00 53.34 331 PHE A CA 1
ATOM 2630 C C . PHE A 1 331 ? -9.099 -11.496 4.640 1.00 53.34 331 PHE A C 1
ATOM 2632 O O . PHE A 1 331 ? -10.289 -11.532 4.948 1.00 53.34 331 PHE A O 1
ATOM 2639 N N . SER A 1 332 ? -8.538 -10.363 4.202 1.00 51.31 332 SER A N 1
ATOM 2640 C CA . SER A 1 332 ? -9.200 -9.042 4.187 1.00 51.31 332 SER A CA 1
ATOM 2641 C C . SER A 1 332 ? -10.482 -8.961 3.339 1.00 51.31 332 SER A C 1
ATOM 2643 O O . SER A 1 332 ? -11.264 -8.023 3.472 1.00 51.31 332 SER A O 1
ATOM 2645 N N . SER A 1 333 ? -10.722 -9.927 2.448 1.00 52.75 333 SER A N 1
ATOM 2646 C CA . SER A 1 333 ? -11.957 -10.026 1.665 1.00 52.75 333 SER A CA 1
ATOM 2647 C C . SER A 1 333 ? -13.118 -10.635 2.458 1.00 52.75 333 SER A C 1
ATOM 2649 O O . SER A 1 333 ? -14.275 -10.371 2.130 1.00 52.75 333 SER A O 1
ATOM 2651 N N . PHE A 1 334 ? -12.832 -11.412 3.508 1.00 53.81 334 PHE A N 1
ATOM 2652 C CA . PHE A 1 334 ? -13.837 -12.010 4.387 1.00 53.81 334 PHE A CA 1
ATOM 2653 C C . PHE A 1 334 ? -14.414 -11.005 5.391 1.00 53.81 334 PHE A C 1
ATOM 2655 O O . PHE A 1 334 ? -15.577 -11.140 5.755 1.00 53.81 334 PHE A O 1
ATOM 2662 N N . SER A 1 335 ? -13.690 -9.934 5.743 1.00 52.91 335 SER A N 1
ATOM 2663 C CA . SER A 1 335 ? -14.201 -8.875 6.639 1.00 52.91 335 SER A CA 1
ATOM 2664 C C . SER A 1 335 ? -15.361 -8.070 6.044 1.00 52.91 335 SER A C 1
ATOM 2666 O O . SER A 1 335 ? -16.086 -7.384 6.760 1.00 52.91 335 SER A O 1
ATOM 2668 N N . LYS A 1 336 ? -15.560 -8.166 4.722 1.00 52.12 336 LYS A N 1
ATOM 2669 C CA . LYS A 1 336 ? -16.681 -7.559 3.990 1.00 52.12 336 LYS A CA 1
ATOM 2670 C C . LYS A 1 336 ? -17.849 -8.529 3.768 1.00 52.12 336 LYS A C 1
ATOM 2672 O O . LYS A 1 336 ? -18.854 -8.131 3.181 1.00 52.12 336 LYS A O 1
ATOM 2677 N N . GLN A 1 337 ? -17.724 -9.797 4.174 1.00 59.12 337 GLN A N 1
ATOM 2678 C CA . GLN A 1 337 ? -18.770 -10.803 3.985 1.00 59.12 337 GLN A CA 1
ATOM 2679 C C . GLN A 1 337 ? -19.815 -10.714 5.098 1.00 59.12 337 GLN A C 1
ATOM 2681 O O . GLN A 1 337 ? -19.489 -10.601 6.274 1.00 59.12 337 GLN A O 1
ATOM 2686 N N . SER A 1 338 ? -21.091 -10.805 4.723 1.00 58.75 338 SER A N 1
ATOM 2687 C CA . SER A 1 338 ? -22.175 -10.968 5.692 1.00 58.75 338 SER A CA 1
ATOM 2688 C C . SER A 1 338 ? -22.175 -12.406 6.207 1.00 58.75 338 SER A C 1
ATOM 2690 O O . SER A 1 338 ? -22.252 -13.345 5.415 1.00 58.75 338 SER A O 1
ATOM 2692 N N . VAL A 1 339 ? -22.098 -12.583 7.524 1.00 63.84 339 VAL A N 1
ATOM 2693 C CA . VAL A 1 339 ? -22.326 -13.878 8.173 1.00 63.84 339 VAL A CA 1
ATOM 2694 C C . VAL A 1 339 ? -23.813 -13.982 8.500 1.00 63.84 339 VAL A C 1
ATOM 2696 O O . VAL A 1 339 ? -24.380 -13.091 9.129 1.00 63.84 339 VAL A O 1
ATOM 2699 N N . VAL A 1 340 ? -24.462 -15.047 8.039 1.00 65.12 340 VAL A N 1
ATOM 2700 C CA . VAL A 1 340 ? -25.885 -15.304 8.267 1.00 65.12 340 VAL A CA 1
ATOM 2701 C C . VAL A 1 340 ? -26.012 -16.575 9.084 1.00 65.12 340 VAL A C 1
ATOM 2703 O O . VAL A 1 340 ? -25.619 -17.651 8.645 1.00 65.12 340 VAL A O 1
ATOM 2706 N N . VAL A 1 341 ? -26.587 -16.451 10.271 1.00 65.88 341 VAL A N 1
ATOM 2707 C CA . VAL A 1 341 ? -26.842 -17.580 11.160 1.00 65.88 341 VAL A CA 1
ATOM 2708 C C . VAL A 1 341 ? -28.284 -18.045 10.934 1.00 65.88 341 VAL A C 1
ATOM 2710 O O . VAL A 1 341 ? -29.217 -17.256 11.058 1.00 65.88 341 VAL A O 1
ATOM 2713 N N . CYS A 1 342 ? -28.469 -19.305 10.540 1.00 64.62 342 CYS A N 1
ATOM 2714 C CA . CYS A 1 342 ? -29.763 -19.897 10.189 1.00 64.62 342 CYS A CA 1
ATOM 2715 C C . CYS A 1 342 ? -30.042 -21.151 11.030 1.00 64.62 342 CYS A C 1
ATOM 2717 O O . CYS A 1 342 ? -29.124 -21.902 11.340 1.00 64.62 342 CYS A O 1
ATOM 2719 N N . GLY A 1 343 ? -31.312 -21.415 11.350 1.00 59.94 343 GLY A N 1
ATOM 2720 C CA . GLY A 1 343 ? -31.746 -22.643 12.027 1.00 59.94 343 GLY A CA 1
ATOM 2721 C C . GLY A 1 343 ? -33.028 -22.431 12.835 1.00 59.94 343 GLY A C 1
ATOM 2722 O O . GLY A 1 343 ? -33.176 -21.420 13.505 1.00 59.94 343 GLY A O 1
ATOM 2723 N N . THR A 1 344 ? -33.986 -23.360 12.757 1.00 50.47 344 THR A N 1
ATOM 2724 C CA . THR A 1 344 ? -35.295 -23.260 13.447 1.00 50.47 344 THR A CA 1
ATOM 2725 C C . THR A 1 344 ? -35.289 -23.753 14.895 1.00 50.47 344 THR A C 1
ATOM 2727 O O . THR A 1 344 ? -36.286 -23.584 15.588 1.00 50.47 344 THR A O 1
ATOM 2730 N N . ASN A 1 345 ? -34.189 -24.361 15.340 1.00 53.81 345 ASN A N 1
ATOM 2731 C CA . ASN A 1 345 ? -33.994 -24.835 16.708 1.00 53.81 345 ASN A CA 1
ATOM 2732 C C . ASN A 1 345 ? -32.792 -24.102 17.288 1.00 53.81 345 ASN A C 1
ATOM 2734 O O . ASN A 1 345 ? -31.738 -24.706 17.487 1.00 53.81 345 ASN A O 1
ATOM 2738 N N . VAL A 1 346 ? -32.909 -22.789 17.462 1.00 54.75 346 VAL A N 1
ATOM 2739 C CA . VAL A 1 346 ? -31.863 -22.088 18.191 1.00 54.75 346 VAL A CA 1
ATOM 2740 C C . VAL A 1 346 ? -31.865 -22.672 19.599 1.00 54.75 346 VAL A C 1
ATOM 2742 O O . VAL A 1 346 ? -32.914 -22.753 20.234 1.00 54.75 346 VAL A O 1
ATOM 2745 N N . LEU A 1 347 ? -30.726 -23.206 20.043 1.00 61.59 347 LEU A N 1
ATOM 2746 C CA . LEU A 1 347 ? -30.549 -23.541 21.452 1.00 61.59 347 LEU A CA 1
ATOM 2747 C C . LEU A 1 347 ? -30.887 -22.261 22.221 1.00 61.59 347 LEU A C 1
ATOM 2749 O O . LEU A 1 347 ? -30.257 -21.246 21.939 1.00 61.59 347 LEU A O 1
ATOM 2753 N N . ASP A 1 348 ? -31.873 -22.286 23.123 1.00 63.03 348 ASP A N 1
ATOM 2754 C CA . ASP A 1 348 ? -32.347 -21.076 23.823 1.00 63.03 348 ASP A CA 1
ATOM 2755 C C . ASP A 1 348 ? -31.168 -20.268 24.420 1.00 63.03 348 ASP A C 1
ATOM 2757 O O . ASP A 1 348 ? -31.152 -19.042 24.375 1.00 63.03 348 ASP A O 1
ATOM 2761 N N . GLU A 1 349 ? -30.117 -20.970 24.868 1.00 61.47 349 GLU A N 1
ATOM 2762 C CA . GLU A 1 349 ? -28.851 -20.401 25.351 1.00 61.47 349 GLU A CA 1
ATOM 2763 C C . GLU A 1 349 ? -28.075 -19.600 24.283 1.00 61.47 349 GLU A C 1
ATOM 2765 O O . GLU A 1 349 ? -27.514 -18.553 24.588 1.00 61.47 349 GLU A O 1
ATOM 2770 N N . PHE A 1 350 ? -28.032 -20.054 23.026 1.00 64.31 350 PHE A N 1
ATOM 2771 C CA . PHE A 1 350 ? -27.376 -19.321 21.937 1.00 64.31 350 PHE A CA 1
ATOM 2772 C C . PHE A 1 350 ? -28.190 -18.104 21.497 1.00 64.31 350 PHE A C 1
ATOM 2774 O O . PHE A 1 350 ? -27.596 -17.076 21.191 1.00 64.31 350 PHE A O 1
ATOM 2781 N N . ASP A 1 351 ? -29.523 -18.195 21.481 1.00 63.56 351 ASP A N 1
ATOM 2782 C CA . ASP A 1 351 ? -30.387 -17.061 21.125 1.00 63.56 351 ASP A CA 1
ATOM 2783 C C . ASP A 1 351 ? -30.233 -15.920 22.143 1.00 63.56 351 ASP A C 1
ATOM 2785 O O . ASP A 1 351 ? -30.106 -14.761 21.752 1.00 63.56 351 ASP A O 1
ATOM 2789 N N . GLU A 1 352 ? -30.141 -16.237 23.441 1.00 62.25 352 GLU A N 1
ATOM 2790 C CA . GLU A 1 352 ? -29.827 -15.248 24.480 1.00 62.25 352 GLU A CA 1
ATOM 2791 C C . GLU A 1 352 ? -28.442 -14.613 24.272 1.00 62.25 352 GLU A C 1
ATOM 2793 O O . GLU A 1 352 ? -28.322 -13.390 24.291 1.00 62.25 352 GLU A O 1
ATOM 2798 N N . ILE A 1 353 ? -27.402 -15.413 24.005 1.00 60.75 353 ILE A N 1
ATOM 2799 C CA . ILE A 1 353 ? -26.028 -14.920 23.795 1.00 60.75 353 ILE A CA 1
ATOM 2800 C C . ILE A 1 353 ? -25.915 -14.070 22.517 1.00 60.75 353 ILE A C 1
ATOM 2802 O O . ILE A 1 353 ? -25.276 -13.015 22.520 1.00 60.75 353 ILE A O 1
ATOM 2806 N N . ALA A 1 354 ? -26.529 -14.514 21.420 1.00 60.00 354 ALA A N 1
ATOM 2807 C CA . ALA A 1 354 ? -26.469 -13.853 20.121 1.00 60.00 354 ALA A CA 1
ATOM 2808 C C . ALA A 1 354 ? -27.283 -12.560 20.097 1.00 60.00 354 ALA A C 1
ATOM 2810 O O . ALA A 1 354 ? -26.839 -11.570 19.511 1.00 60.00 354 ALA A O 1
ATOM 2811 N N . HIS A 1 355 ? -28.449 -12.539 20.750 1.00 58.94 355 HIS A N 1
ATOM 2812 C CA . HIS A 1 355 ? -29.252 -11.327 20.833 1.00 58.94 355 HIS A CA 1
ATOM 2813 C C . HIS A 1 355 ? -28.501 -10.226 21.590 1.00 58.94 355 HIS A C 1
ATOM 2815 O O . HIS A 1 355 ? -28.495 -9.082 21.143 1.00 58.94 355 HIS A O 1
ATOM 2821 N N . ASP A 1 356 ? -27.774 -10.598 22.640 1.00 53.31 356 ASP A N 1
ATOM 2822 C CA . ASP A 1 356 ? -26.974 -9.696 23.467 1.00 53.31 356 ASP A CA 1
ATOM 2823 C C . ASP A 1 356 ? -25.692 -9.212 22.746 1.00 53.31 356 ASP A C 1
ATOM 2825 O O . ASP A 1 356 ? -25.359 -8.031 22.790 1.00 53.31 356 ASP A O 1
ATOM 2829 N N . ALA A 1 357 ? -25.011 -10.081 21.985 1.00 51.72 357 ALA A N 1
ATOM 2830 C CA . ALA A 1 357 ? -23.827 -9.714 21.190 1.00 51.72 357 ALA A CA 1
ATOM 2831 C C . ALA A 1 357 ? -24.158 -8.860 19.945 1.00 51.72 357 ALA A C 1
ATOM 2833 O O . ALA A 1 357 ? -23.392 -7.973 19.561 1.00 51.72 357 ALA A O 1
ATOM 2834 N N . SER A 1 358 ? -25.316 -9.097 19.313 1.00 51.53 358 SER A N 1
ATOM 2835 C CA . SER A 1 358 ? -25.741 -8.398 18.087 1.00 51.53 358 SER A CA 1
ATOM 2836 C C . SER A 1 358 ? -26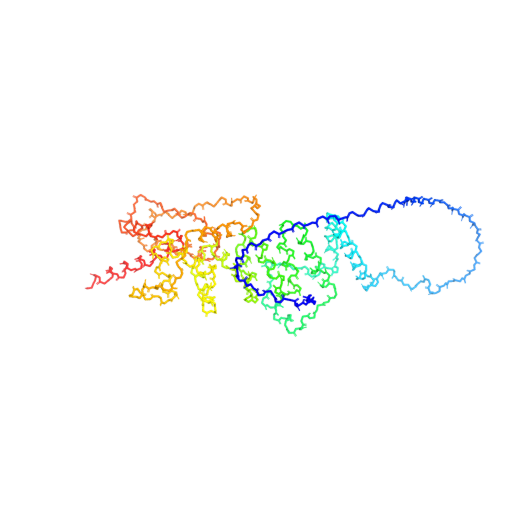.094 -6.921 18.292 1.00 51.53 358 SER A C 1
ATOM 2838 O O . SER A 1 358 ? -26.104 -6.151 17.331 1.00 51.53 358 SER A O 1
ATOM 2840 N N . VAL A 1 359 ? -26.390 -6.517 19.531 1.00 43.91 359 VAL A N 1
ATOM 2841 C CA . VAL A 1 359 ? -26.794 -5.144 19.867 1.00 43.91 359 VAL A CA 1
ATOM 2842 C C . VAL A 1 359 ? -25.581 -4.228 20.075 1.00 43.91 359 VAL A C 1
ATOM 2844 O O . VAL A 1 359 ? -25.692 -3.024 19.846 1.00 43.91 359 VAL A O 1
ATOM 2847 N N . ASP A 1 360 ? -24.415 -4.784 20.421 1.00 38.41 360 ASP A N 1
ATOM 2848 C CA . ASP A 1 360 ? -23.229 -4.008 20.808 1.00 38.41 360 ASP A CA 1
ATOM 2849 C C . ASP A 1 360 ? -22.090 -3.992 19.766 1.00 38.41 360 ASP A C 1
ATOM 2851 O O . ASP A 1 360 ? -21.232 -3.107 19.813 1.00 38.41 360 ASP A O 1
ATOM 2855 N N . LEU A 1 361 ? -22.054 -4.907 18.789 1.00 42.31 361 LEU A N 1
ATOM 2856 C CA . LEU A 1 361 ? -20.884 -5.107 17.917 1.00 42.31 361 LEU A CA 1
ATOM 2857 C C . LEU A 1 361 ? -21.215 -5.024 16.412 1.00 42.31 361 LEU A C 1
ATOM 2859 O O . LEU A 1 361 ? -22.103 -5.704 15.912 1.00 42.31 361 LEU A O 1
ATOM 2863 N N . ILE A 1 362 ? -20.469 -4.181 15.676 1.00 44.62 362 ILE A N 1
ATOM 2864 C CA . ILE A 1 362 ? -20.654 -3.923 14.226 1.00 44.62 362 ILE A CA 1
ATOM 2865 C C . ILE A 1 362 ? -19.656 -4.716 13.356 1.00 44.62 362 ILE A C 1
ATOM 2867 O O . ILE A 1 362 ? -19.887 -4.920 12.165 1.00 44.62 362 ILE A O 1
ATOM 2871 N N . ASP A 1 363 ? -18.548 -5.186 13.930 1.00 51.66 363 ASP A N 1
ATOM 2872 C CA . ASP A 1 363 ? -17.500 -5.900 13.195 1.00 51.66 363 ASP A CA 1
ATOM 2873 C C . ASP A 1 363 ? -17.661 -7.414 13.361 1.00 51.66 363 ASP A C 1
ATOM 2875 O O . ASP A 1 363 ? -17.606 -7.910 14.485 1.00 51.66 363 ASP A O 1
ATOM 2879 N N . CYS A 1 364 ? -17.833 -8.141 12.250 1.00 53.69 364 CYS A N 1
ATOM 2880 C CA . CYS A 1 364 ? -17.995 -9.597 12.249 1.00 53.69 364 CYS A CA 1
ATOM 2881 C C . CYS A 1 364 ? -16.869 -10.313 13.002 1.00 53.69 364 CYS A C 1
ATOM 2883 O O . CYS A 1 364 ? -17.161 -11.281 13.690 1.00 53.69 364 CYS A O 1
ATOM 2885 N N . VAL A 1 365 ? -15.621 -9.835 12.945 1.00 54.66 365 VAL A N 1
ATOM 2886 C CA . VAL A 1 365 ? -14.506 -10.441 13.702 1.00 54.66 365 VAL A CA 1
ATOM 2887 C C . VAL A 1 365 ? -14.765 -10.356 15.197 1.00 54.66 365 VAL A C 1
ATOM 2889 O O . VAL A 1 365 ? -14.660 -11.343 15.915 1.00 54.66 365 VAL A O 1
ATOM 2892 N N . ASN A 1 366 ? -15.154 -9.171 15.656 1.00 55.44 366 ASN A N 1
ATOM 2893 C CA . ASN A 1 366 ? -15.375 -8.903 17.067 1.00 55.44 366 ASN A CA 1
ATOM 2894 C C . ASN A 1 366 ? -16.680 -9.536 17.573 1.00 55.44 366 ASN A C 1
ATOM 2896 O O . ASN A 1 366 ? -16.702 -10.024 18.694 1.00 55.44 366 ASN A O 1
ATOM 2900 N N . VAL A 1 367 ? -17.737 -9.595 16.750 1.00 60.84 367 VAL A N 1
ATOM 2901 C CA . VAL A 1 367 ? -18.966 -10.353 17.055 1.00 60.84 367 VAL A CA 1
ATOM 2902 C C . VAL A 1 367 ? -18.629 -11.828 17.230 1.00 60.84 367 VAL A C 1
ATOM 2904 O O . VAL A 1 367 ? -19.027 -12.444 18.209 1.00 60.84 367 VAL A O 1
ATOM 2907 N N . VAL A 1 368 ? -17.882 -12.402 16.288 1.00 63.72 368 VAL A N 1
ATOM 2908 C CA . VAL A 1 368 ? -17.517 -13.818 16.315 1.00 63.72 368 VAL A CA 1
ATOM 2909 C C . VAL A 1 368 ? -16.604 -14.118 17.509 1.00 63.72 368 VAL A C 1
ATOM 2911 O O . VAL A 1 368 ? -16.849 -15.096 18.207 1.00 63.72 368 VAL A O 1
ATOM 2914 N N . GLN A 1 369 ? -15.625 -13.259 17.807 1.00 63.97 369 GLN A N 1
ATOM 2915 C CA . GLN A 1 369 ? -14.760 -13.399 18.982 1.00 63.97 369 GLN A CA 1
ATOM 2916 C C . GLN A 1 369 ? -15.534 -13.284 20.303 1.00 63.97 369 GLN A C 1
ATOM 2918 O O . GLN A 1 369 ? -15.358 -14.128 21.175 1.00 63.97 369 GLN A O 1
ATOM 2923 N N . ASP A 1 370 ? -16.424 -12.295 20.449 1.00 65.06 370 ASP A N 1
ATOM 2924 C CA . ASP A 1 370 ? -17.249 -12.139 21.657 1.00 65.06 370 ASP A CA 1
ATOM 2925 C C . ASP A 1 370 ? -18.184 -13.343 21.847 1.00 65.06 370 ASP A C 1
ATOM 2927 O O . ASP A 1 370 ? -18.327 -13.861 22.954 1.00 65.06 370 ASP A O 1
ATOM 2931 N N . LEU A 1 371 ? -18.765 -13.860 20.759 1.00 66.00 371 LEU A N 1
ATOM 2932 C CA . LEU A 1 371 ? -19.546 -15.096 20.800 1.00 66.00 371 LEU A CA 1
ATOM 2933 C C . LEU A 1 371 ? -18.694 -16.288 21.263 1.00 66.00 371 LEU A C 1
ATOM 2935 O O . LEU A 1 371 ? -19.149 -17.048 22.115 1.00 66.00 371 LEU A O 1
ATOM 2939 N N . ILE A 1 372 ? -17.465 -16.443 20.756 1.00 67.75 372 ILE A N 1
ATOM 2940 C CA . ILE A 1 372 ? -16.534 -17.498 21.191 1.00 67.75 372 ILE A CA 1
ATOM 2941 C C . ILE A 1 372 ? -16.237 -17.365 22.691 1.00 67.75 372 ILE A C 1
ATOM 2943 O O . ILE A 1 372 ? -16.396 -18.331 23.441 1.00 67.75 372 ILE A O 1
ATOM 2947 N N . ASP A 1 373 ? -15.869 -16.169 23.149 1.00 69.19 373 ASP A N 1
ATOM 2948 C CA . ASP A 1 373 ? -15.496 -15.914 24.542 1.00 69.19 373 ASP A CA 1
ATOM 2949 C C . ASP A 1 373 ? -16.670 -16.168 25.508 1.00 69.19 373 ASP A C 1
ATOM 2951 O O . ASP A 1 373 ? -16.495 -16.735 26.598 1.00 69.19 373 ASP A O 1
ATOM 2955 N N . ARG A 1 374 ? -17.896 -15.816 25.100 1.00 67.38 374 ARG A N 1
ATOM 2956 C CA . ARG A 1 374 ? -19.119 -16.091 25.869 1.00 67.38 374 ARG A CA 1
ATOM 2957 C C . ARG A 1 374 ? -19.464 -17.577 25.900 1.00 67.38 374 ARG A C 1
ATOM 2959 O O . ARG A 1 374 ? -19.778 -18.086 26.975 1.00 67.38 374 ARG A O 1
ATOM 2966 N N . ILE A 1 375 ? -19.351 -18.291 24.778 1.00 67.88 375 ILE A N 1
ATOM 2967 C CA . ILE A 1 375 ? -19.569 -19.748 24.718 1.00 67.88 375 ILE A CA 1
ATOM 2968 C C . ILE A 1 375 ? -18.618 -20.476 25.684 1.00 67.88 375 ILE A C 1
ATOM 2970 O O . ILE A 1 375 ? -19.063 -21.286 26.501 1.00 67.88 375 ILE A O 1
ATOM 2974 N N . VAL A 1 376 ? -17.329 -20.121 25.675 1.00 68.25 376 VAL A N 1
ATOM 2975 C CA . VAL A 1 376 ? -16.317 -20.685 26.591 1.00 68.25 376 VAL A CA 1
ATOM 2976 C C . VAL A 1 376 ? -16.657 -20.399 28.065 1.00 68.25 376 VAL A C 1
ATOM 2978 O O . VAL A 1 376 ? -16.451 -21.237 28.953 1.00 68.25 376 VAL A O 1
ATOM 2981 N N . SER A 1 377 ? -17.218 -19.224 28.351 1.00 68.12 377 SER A N 1
ATOM 2982 C CA . SER A 1 377 ? -17.611 -18.811 29.707 1.00 68.12 377 SER A CA 1
ATOM 2983 C C . SER A 1 377 ? -18.848 -19.562 30.238 1.00 68.12 377 SER A C 1
ATOM 2985 O O . SER A 1 377 ? -18.968 -19.814 31.442 1.00 68.12 377 SER A O 1
ATOM 2987 N N . VAL A 1 378 ? -19.766 -19.974 29.360 1.00 64.31 378 VAL A N 1
ATOM 2988 C CA . VAL A 1 378 ? -20.955 -20.762 29.734 1.00 64.31 378 VAL A CA 1
ATOM 2989 C C . VAL A 1 378 ? -20.588 -22.224 30.023 1.00 64.31 378 VAL A C 1
ATOM 2991 O O . VAL A 1 378 ? -21.026 -22.784 31.030 1.00 64.31 378 VAL A O 1
ATOM 2994 N N . GLU A 1 379 ? -19.702 -22.836 29.235 1.00 56.38 379 GLU A N 1
ATOM 2995 C CA . GLU A 1 379 ? -19.255 -24.216 29.495 1.00 56.38 379 GLU A CA 1
ATOM 2996 C C . GLU A 1 379 ? -18.480 -24.353 30.818 1.00 56.38 379 GLU A C 1
ATOM 2998 O O . GLU A 1 379 ? -18.647 -25.321 31.570 1.00 56.38 379 GLU A O 1
ATOM 3003 N N . THR A 1 380 ? -17.662 -23.353 31.154 1.00 54.12 380 THR A N 1
ATOM 3004 C CA . THR A 1 380 ? -16.888 -23.342 32.405 1.00 54.12 380 THR A CA 1
ATOM 3005 C C . THR A 1 380 ? -17.765 -23.191 33.653 1.00 54.12 380 THR A C 1
ATOM 3007 O O . THR A 1 380 ? -17.439 -23.754 34.702 1.00 54.12 380 THR A O 1
ATOM 3010 N N . THR A 1 381 ? -18.911 -22.509 33.555 1.00 49.72 381 THR A N 1
ATOM 3011 C CA . THR A 1 381 ? -19.865 -22.364 34.669 1.00 49.72 381 THR A CA 1
ATOM 3012 C C . THR A 1 381 ? -20.767 -23.589 34.843 1.00 49.72 381 THR A C 1
ATOM 3014 O O . THR A 1 381 ? -21.021 -23.992 35.983 1.00 49.72 381 THR A O 1
ATOM 3017 N N . GLN A 1 382 ? -21.172 -24.264 33.759 1.00 46.16 382 GLN A N 1
ATOM 3018 C CA . GLN A 1 382 ? -21.929 -25.520 33.854 1.00 46.16 382 GLN A CA 1
ATOM 3019 C C . GLN A 1 382 ? -21.095 -26.653 34.476 1.00 46.16 382 GLN A C 1
ATOM 3021 O O . GLN A 1 382 ? -21.588 -27.351 35.368 1.00 46.16 382 GLN A O 1
ATOM 3026 N N . SER A 1 383 ? -19.809 -26.765 34.116 1.00 42.12 383 SER A N 1
ATOM 3027 C CA . SER A 1 383 ? -18.866 -27.719 34.726 1.00 42.12 383 SER A CA 1
ATOM 3028 C C . SER A 1 383 ? -18.725 -27.523 36.244 1.00 42.12 383 SER A C 1
ATOM 3030 O O . SER A 1 383 ? -18.650 -28.498 36.994 1.00 42.12 383 SER A O 1
ATOM 3032 N N . ALA A 1 384 ? -18.723 -26.275 36.725 1.00 41.72 384 ALA A N 1
ATOM 3033 C CA . ALA A 1 384 ? -18.600 -25.965 38.151 1.00 41.72 384 ALA A CA 1
ATOM 3034 C C . ALA A 1 384 ? -19.883 -26.243 38.959 1.00 41.72 384 ALA A C 1
ATOM 3036 O O . ALA A 1 384 ? -19.807 -26.413 40.173 1.00 41.72 384 ALA A O 1
ATOM 3037 N N . SER A 1 385 ? -21.051 -26.322 38.308 1.00 40.09 385 SER A N 1
ATOM 3038 C CA . SER A 1 385 ? -22.332 -26.626 38.970 1.00 40.09 385 SER A CA 1
ATOM 3039 C C . SER A 1 385 ? -22.587 -28.127 39.186 1.00 40.09 385 SER A C 1
ATOM 3041 O O . SER A 1 385 ? -23.529 -28.501 39.883 1.00 40.09 385 SER A O 1
ATOM 3043 N N . SER A 1 386 ? -21.743 -28.988 38.602 1.00 38.75 386 SER A N 1
ATOM 3044 C CA . SER A 1 386 ? -21.879 -30.452 38.637 1.00 38.75 386 SER A CA 1
ATOM 3045 C C . SER A 1 386 ? -20.951 -31.182 39.626 1.00 38.75 386 SER A C 1
ATOM 3047 O O . SER A 1 386 ? -20.725 -32.383 39.469 1.00 38.75 386 SER A O 1
ATOM 3049 N N . ILE A 1 387 ? -20.437 -30.495 40.658 1.00 36.00 387 ILE A N 1
ATOM 3050 C CA . ILE A 1 387 ? -19.645 -31.105 41.749 1.00 36.00 387 ILE A CA 1
ATOM 3051 C C . ILE A 1 387 ? -20.321 -30.906 43.104 1.00 36.00 387 ILE A C 1
ATOM 3053 O O . ILE A 1 387 ? -20.632 -29.743 43.445 1.00 36.00 387 ILE A O 1
#

Secondary structure (DSSP, 8-state):
-PPPPP------PPP--------------------------------------------TTTT-------HHHHHHHHHHHHHHHHHHHHTT-HHHHHHHHHHHHTSHHHHTT---GGG--HHHHHHHHHHTTT---HHHHHHHHHHHHHHTTSS--HHHHHHHHHH-TT-HHHHHHHHHHHHHHT-HHHHHHHHHTS---HHHHHHHHHHHHHTT-HHHHHHHHHHHHHH-TT-HHHHHHHHHHHTT-HHHHHHHHHHHT--TT----TTS-PPPHHHHHHHHHHHHTSS------------EEEEGGG-SSHHHHHHHHHHHHHHHHH-TTGGGSPEEEE-S---HHHHHHHHHHHHH---HHHHHHHHHHHHHHHHHHHHHHT-

Sequence (387 aa):
MAEPGDSVRVDDVENSSDDEEEDEEESSTESDESSAEESGSEDEDEAKSSDDDGDDNTNVWDSMDDGAQTEEAVEASLQADYTKALNFIVDGRKQKALTIMERLLQHPILQKFEVNVNFFNWDEARKEACANHSRVSAMARLFSSLHFNIGRLLDDPIDHLLSALTVYPNDEYLWKYVGEESLKIRDWSMALYAFGNCSSAWSVIRGTLIALYNANLFEDCLLKIKSVLEYDKTYFMGRVLKQIIRETNSYWEMKCRQVFNEDPALVQDEDAVKITEKEKELILNKIKNTGKFIAGVEPAFKPVVIDVGTCSNLAEVGIYLCDVYDRIESFSSFSKQSVVVCGTNVLDEFDEIAHDASVDLIDCVNVVQDLIDRIVSVETTQSASSI